Protein AF-0000000078974305 (afdb_homodimer)

Solvent-accessible surface area (backbone atoms only — not comparable to full-atom values): 23695 Å² total; per-residue (Å²): 99,35,45,30,37,33,36,40,23,43,39,64,78,49,41,46,55,42,36,62,75,55,62,40,40,71,49,80,73,69,70,58,87,70,81,61,62,44,46,46,29,39,40,57,60,85,84,18,37,39,34,38,40,31,25,30,56,34,89,89,66,63,44,55,31,64,26,31,51,45,32,20,45,41,44,38,46,47,43,69,58,65,62,42,60,33,35,31,44,38,42,68,24,27,14,21,50,94,60,69,43,47,77,45,41,49,33,36,30,50,27,26,23,36,40,53,24,46,28,87,45,91,62,37,39,60,54,27,30,48,77,41,76,30,51,72,38,68,54,51,33,62,76,69,68,48,47,67,32,25,32,30,14,28,56,25,75,60,81,50,72,66,29,51,52,48,35,58,76,62,58,38,22,32,42,34,34,31,55,36,31,34,46,53,33,29,56,64,69,71,36,48,36,37,35,45,35,11,13,23,22,46,69,79,53,93,58,62,57,63,59,34,31,71,72,26,44,66,57,11,26,48,41,41,40,67,43,50,61,55,54,50,59,68,41,45,70,30,44,70,93,69,38,100,35,45,31,39,33,36,39,23,43,37,64,79,51,41,48,58,43,36,59,73,54,62,39,40,70,48,80,74,71,72,60,86,71,79,63,64,45,46,47,29,38,39,57,58,85,85,18,38,38,34,37,40,32,24,29,56,35,87,89,65,62,45,57,30,64,27,30,51,46,34,20,45,42,43,40,46,47,44,70,58,64,61,41,60,32,36,32,43,39,41,68,23,28,15,21,50,95,61,70,43,48,77,44,41,48,32,37,31,50,26,27,22,36,39,54,25,44,29,86,44,91,61,38,39,60,56,27,31,47,79,42,75,29,50,73,38,66,56,50,33,62,76,68,67,47,48,67,32,27,33,29,14,29,56,26,76,60,80,51,72,63,29,50,52,47,34,57,76,62,59,38,23,31,42,35,33,30,57,37,32,35,47,53,33,28,54,62,70,71,35,49,36,36,35,44,34,11,13,24,22,47,68,79,52,93,58,62,56,62,59,35,31,68,72,24,43,68,58,11,26,50,42,42,41,66,44,50,61,53,54,49,59,68,42,45,72,30,45,70,92,68,39

Structure (mmCIF, N/CA/C/O backbone):
data_AF-0000000078974305-model_v1
#
loop_
_entity.id
_entity.type
_entity.pdbx_description
1 polymer 'Nucleoside phosphorylase domain-containing protein'
#
loop_
_atom_site.group_PDB
_atom_site.id
_atom_site.type_symbol
_atom_site.label_atom_id
_atom_site.label_alt_id
_atom_site.label_comp_id
_atom_site.label_asym_id
_atom_site.label_entity_id
_atom_site.label_seq_id
_atom_site.pdbx_PDB_ins_code
_atom_site.Cartn_x
_atom_site.Cartn_y
_atom_site.Cartn_z
_atom_site.occupancy
_atom_site.B_iso_or_equiv
_atom_site.auth_seq_id
_atom_site.auth_comp_id
_atom_site.auth_asym_id
_atom_site.auth_atom_id
_atom_site.pdbx_PDB_model_num
ATOM 1 N N . MET A 1 1 ? 19.469 15.133 19.406 1 92.75 1 MET A N 1
ATOM 2 C CA . MET A 1 1 ? 18.719 16.328 19 1 92.75 1 MET A CA 1
ATOM 3 C C . MET A 1 1 ? 18.188 16.188 17.578 1 92.75 1 MET A C 1
ATOM 5 O O . MET A 1 1 ? 18.828 15.547 16.734 1 92.75 1 MET A O 1
ATOM 9 N N . VAL A 1 2 ? 17.016 16.781 17.375 1 96.5 2 VAL A N 1
ATOM 10 C CA . VAL A 1 2 ? 16.406 16.734 16.047 1 96.5 2 VAL A CA 1
ATOM 11 C C . VAL A 1 2 ? 17.141 17.703 15.117 1 96.5 2 VAL A C 1
ATOM 13 O O . VAL A 1 2 ? 17.156 18.906 15.352 1 96.5 2 VAL A O 1
ATOM 16 N N . GLN A 1 3 ? 17.703 17.203 14.078 1 97.44 3 GLN A N 1
ATOM 17 C CA . GLN A 1 3 ? 18.469 18 13.125 1 97.44 3 GLN A CA 1
ATOM 18 C C . GLN A 1 3 ? 17.891 17.875 11.719 1 97.44 3 GLN A C 1
ATOM 20 O O . GLN A 1 3 ? 18.188 18.688 10.844 1 97.44 3 GLN A O 1
ATOM 25 N N . SER A 1 4 ? 17.125 16.844 11.5 1 98.38 4 SER A N 1
ATOM 26 C CA . SER A 1 4 ? 16.562 16.578 10.18 1 98.38 4 SER A CA 1
ATOM 27 C C . SER A 1 4 ? 15.148 16.031 10.281 1 98.38 4 SER A C 1
ATOM 29 O O . SER A 1 4 ? 14.875 15.133 11.078 1 98.38 4 SER A O 1
ATOM 31 N N . VAL A 1 5 ? 14.289 16.641 9.5 1 98.75 5 VAL A N 1
ATOM 32 C CA . VAL A 1 5 ? 12.891 16.219 9.484 1 98.75 5 VAL A CA 1
ATOM 33 C C . VAL A 1 5 ? 12.445 15.953 8.047 1 98.75 5 VAL A C 1
ATOM 35 O 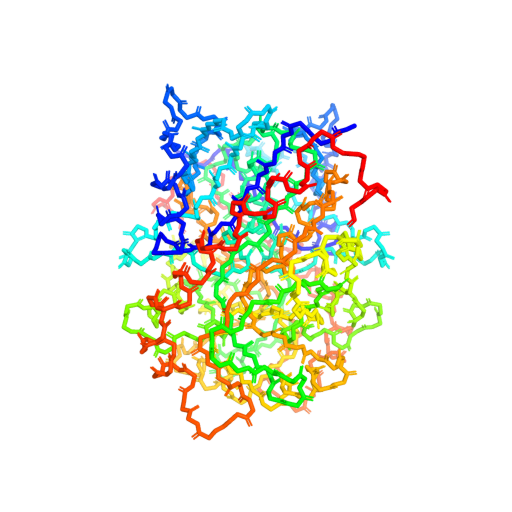O . VAL A 1 5 ? 12.844 16.672 7.125 1 98.75 5 VAL A O 1
ATOM 38 N N . LEU A 1 6 ? 11.703 14.906 7.859 1 98.94 6 LEU A N 1
ATOM 39 C CA . LEU A 1 6 ? 11.07 14.586 6.586 1 98.94 6 LEU A CA 1
ATOM 40 C C . LEU A 1 6 ? 9.555 14.719 6.691 1 98.94 6 LEU A C 1
ATOM 42 O O . LEU A 1 6 ? 8.922 14.078 7.531 1 98.94 6 LEU A O 1
ATOM 46 N N . LEU A 1 7 ? 9.023 15.609 5.895 1 98.94 7 LEU A N 1
ATOM 47 C CA . LEU A 1 7 ? 7.57 15.711 5.801 1 98.94 7 LEU A CA 1
ATOM 48 C C . LEU A 1 7 ? 7.055 14.953 4.582 1 98.94 7 LEU A C 1
ATOM 50 O O . LEU A 1 7 ? 7.59 15.094 3.482 1 98.94 7 LEU A O 1
ATOM 54 N N . VAL A 1 8 ? 5.988 14.148 4.785 1 98.94 8 VAL A N 1
ATOM 55 C CA . VAL A 1 8 ? 5.371 13.352 3.73 1 98.94 8 VAL A CA 1
ATOM 56 C C . VAL A 1 8 ? 3.984 13.906 3.408 1 98.94 8 VAL A C 1
ATOM 58 O O . VAL A 1 8 ? 3.141 14.039 4.297 1 98.94 8 VAL A O 1
ATOM 61 N N . PHE A 1 9 ? 3.783 14.25 2.129 1 98.88 9 PHE A N 1
ATOM 62 C CA . PHE A 1 9 ? 2.492 14.719 1.637 1 98.88 9 PHE A CA 1
ATOM 63 C C . PHE A 1 9 ? 1.981 13.812 0.518 1 98.88 9 PHE A C 1
ATOM 65 O O . PHE A 1 9 ? 2.756 13.375 -0.336 1 98.88 9 PHE A O 1
ATOM 72 N N . ALA A 1 10 ? 0.662 13.57 0.525 1 98.62 10 ALA A N 1
ATOM 73 C CA . ALA A 1 10 ? 0.06 12.836 -0.583 1 98.62 10 ALA A CA 1
ATOM 74 C C . ALA A 1 10 ? -0.161 13.742 -1.789 1 98.62 10 ALA A C 1
ATOM 76 O O . ALA A 1 10 ? 0.115 13.352 -2.926 1 98.62 10 ALA A O 1
ATOM 77 N N . MET A 1 11 ? -0.602 14.93 -1.516 1 98.5 11 MET A N 1
ATOM 78 C CA . MET A 1 11 ? -1.052 15.781 -2.615 1 98.5 11 MET A CA 1
ATOM 79 C C . MET A 1 11 ? -0.177 17.031 -2.736 1 98.5 11 MET A C 1
ATOM 81 O O . MET A 1 11 ? 0.197 17.625 -1.727 1 98.5 11 MET A O 1
ATOM 85 N N . ASP A 1 12 ? -0.011 17.422 -3.947 1 98.06 12 ASP A N 1
ATOM 86 C CA . ASP A 1 12 ? 0.763 18.609 -4.258 1 98.06 12 ASP A CA 1
ATOM 87 C C . ASP A 1 12 ? 0.157 19.844 -3.594 1 98.06 12 ASP A C 1
ATOM 89 O O . ASP A 1 12 ? 0.877 20.656 -3.016 1 98.06 12 ASP A O 1
ATOM 93 N N . ALA A 1 13 ? -1.118 19.969 -3.623 1 97.69 13 ALA A N 1
ATOM 94 C CA . ALA A 1 13 ? -1.836 21.125 -3.082 1 97.69 13 ALA A CA 1
ATOM 95 C C . ALA A 1 13 ? -1.589 21.266 -1.583 1 97.69 13 ALA A C 1
ATOM 97 O O . ALA A 1 13 ? -1.625 22.375 -1.047 1 97.69 13 ALA A O 1
ATOM 98 N N . GLU A 1 14 ? -1.3 20.188 -0.906 1 98 14 GLU A N 1
ATOM 99 C CA . GLU A 1 14 ? -1.023 20.188 0.528 1 98 14 GLU A CA 1
ATOM 100 C C . GLU A 1 14 ? 0.424 20.578 0.811 1 98 14 GLU A C 1
ATOM 102 O O . GLU A 1 14 ? 0.72 21.172 1.848 1 98 14 GLU A O 1
ATOM 107 N N . ALA A 1 15 ? 1.318 20.234 -0.051 1 98.12 15 ALA A N 1
ATOM 108 C CA . ALA A 1 15 ? 2.756 20.375 0.167 1 98.12 15 ALA A CA 1
ATOM 109 C C . ALA A 1 15 ? 3.242 21.766 -0.234 1 98.12 15 ALA A C 1
ATOM 111 O O . ALA A 1 15 ? 4.094 22.344 0.438 1 98.12 15 ALA A O 1
ATOM 112 N N . GLN A 1 16 ? 2.676 22.312 -1.278 1 97.75 16 GLN A N 1
ATOM 113 C CA . GLN A 1 16 ? 3.229 23.469 -1.959 1 97.75 16 GLN A CA 1
ATOM 114 C C . GLN A 1 16 ? 3.244 24.688 -1.039 1 97.75 16 GLN A C 1
ATOM 116 O O . GLN A 1 16 ? 4.211 25.453 -1.032 1 97.75 16 GLN A O 1
ATOM 121 N N . PRO A 1 17 ? 2.18 24.891 -0.263 1 97.56 17 PRO A N 1
ATOM 122 C CA . PRO A 1 17 ? 2.223 26.062 0.611 1 97.56 17 PRO A CA 1
ATOM 123 C C . PRO A 1 17 ? 3.412 26.047 1.567 1 97.56 17 PRO A C 1
ATOM 125 O O . PRO A 1 17 ? 4.051 27.078 1.785 1 97.56 17 PRO A O 1
ATOM 128 N N . LEU A 1 18 ? 3.752 24.891 2.158 1 97.31 18 LEU A N 1
ATOM 129 C CA . LEU A 1 18 ? 4.898 24.781 3.053 1 97.31 18 LEU A CA 1
ATOM 130 C C . LEU A 1 18 ? 6.207 24.969 2.287 1 97.31 18 LEU A C 1
ATOM 132 O O . LEU A 1 18 ? 7.113 25.656 2.764 1 97.31 18 LEU A O 1
ATOM 136 N N . ILE A 1 19 ? 6.32 24.312 1.113 1 98 19 ILE A N 1
ATOM 137 C CA . ILE A 1 19 ? 7.512 24.375 0.28 1 98 19 ILE A CA 1
ATOM 138 C C . ILE A 1 19 ? 7.836 25.844 -0.04 1 98 19 ILE A C 1
ATOM 140 O O . ILE A 1 19 ? 8.984 26.266 0.096 1 98 19 ILE A O 1
ATOM 144 N N . GLN A 1 20 ? 6.82 26.547 -0.371 1 97.44 20 GLN A N 1
ATOM 145 C CA . GLN A 1 20 ? 6.984 27.953 -0.713 1 97.44 20 GLN A CA 1
ATOM 146 C C . GLN A 1 20 ? 7.332 28.781 0.52 1 97.44 20 GLN A C 1
ATOM 148 O O . GLN A 1 20 ? 8.234 29.625 0.475 1 97.44 20 GLN A O 1
ATOM 153 N N . ALA A 1 21 ? 6.672 28.547 1.56 1 95.94 21 ALA A N 1
ATOM 154 C CA . ALA A 1 21 ? 6.863 29.328 2.783 1 95.94 21 ALA A CA 1
ATOM 155 C C . ALA A 1 21 ? 8.289 29.172 3.311 1 95.94 21 ALA A C 1
ATOM 157 O O . ALA A 1 21 ? 8.867 30.125 3.842 1 95.94 21 ALA A O 1
ATOM 158 N N . LEU A 1 22 ? 8.859 27.969 3.152 1 97.25 22 LEU A N 1
ATOM 159 C CA . LEU A 1 22 ? 10.18 27.703 3.715 1 97.25 22 LEU A CA 1
ATOM 160 C C . LEU A 1 22 ? 11.266 27.875 2.658 1 97.25 22 LEU A C 1
ATOM 162 O O . LEU A 1 22 ? 12.453 27.719 2.953 1 97.25 22 LEU A O 1
ATOM 166 N N . GLY A 1 23 ? 10.875 28.125 1.459 1 97.94 23 GLY A N 1
ATOM 167 C CA . GLY A 1 23 ? 11.836 28.281 0.378 1 97.94 23 GLY A CA 1
ATOM 168 C C . GLY A 1 23 ? 12.57 27 0.041 1 97.94 23 GLY A C 1
ATOM 169 O O . GLY A 1 23 ? 13.773 27.016 -0.234 1 97.94 23 GLY A O 1
ATOM 170 N N . LEU A 1 24 ? 11.883 25.891 0.177 1 98.44 24 LEU A N 1
ATOM 171 C CA . LEU A 1 24 ? 12.5 24.609 -0.185 1 98.44 24 LEU A CA 1
ATOM 172 C C . LEU A 1 24 ? 12.664 24.5 -1.696 1 98.44 24 LEU A C 1
ATOM 174 O O . LEU A 1 24 ? 11.859 25.047 -2.455 1 98.44 24 LEU A O 1
ATOM 178 N N . THR A 1 25 ? 13.688 23.719 -2.117 1 98.56 25 THR A N 1
ATOM 179 C CA . THR A 1 25 ? 13.938 23.531 -3.539 1 98.56 25 THR A CA 1
ATOM 180 C C . THR A 1 25 ? 13.898 22.047 -3.895 1 98.56 25 THR A C 1
ATOM 182 O O . THR A 1 25 ? 14.297 21.203 -3.09 1 98.56 25 THR A O 1
ATOM 185 N N . GLU A 1 26 ? 13.383 21.797 -5.07 1 98.06 26 GLU A N 1
ATOM 186 C CA . GLU A 1 26 ? 13.383 20.422 -5.543 1 98.06 26 GLU A CA 1
ATOM 187 C C . GLU A 1 26 ? 14.797 19.844 -5.594 1 98.06 26 GLU A C 1
ATOM 189 O O . GLU A 1 26 ? 15.727 20.531 -6.031 1 98.06 26 GLU A O 1
ATOM 194 N N . ASP A 1 27 ? 14.93 18.656 -5.109 1 97.88 27 ASP A N 1
ATOM 195 C CA . ASP A 1 27 ? 16.25 18.031 -5.125 1 97.88 27 ASP A CA 1
ATOM 196 C C . ASP A 1 27 ? 16.656 17.672 -6.551 1 97.88 27 ASP A C 1
ATOM 198 O O . ASP A 1 27 ? 16.047 16.812 -7.191 1 97.88 27 ASP A O 1
ATOM 202 N N . ALA A 1 28 ? 17.844 18.25 -6.918 1 93.94 28 ALA A N 1
ATOM 203 C CA . ALA A 1 28 ? 18.438 18.031 -8.234 1 93.94 28 ALA A CA 1
ATOM 204 C C . ALA A 1 28 ? 19.969 17.922 -8.133 1 93.94 28 ALA A C 1
ATOM 206 O O . ALA A 1 28 ? 20.641 18.906 -7.793 1 93.94 28 ALA A O 1
ATOM 207 N N . PRO A 1 29 ? 20.531 16.797 -8.461 1 92.75 29 PRO A N 1
ATOM 208 C CA . PRO A 1 29 ? 19.891 15.586 -8.953 1 92.75 29 PRO A CA 1
ATOM 209 C C . PRO A 1 29 ? 19 14.922 -7.906 1 92.75 29 PRO A C 1
ATOM 211 O O . PRO A 1 29 ? 19.109 15.211 -6.715 1 92.75 29 PRO A O 1
ATOM 214 N N . PRO A 1 30 ? 18.078 13.969 -8.375 1 91.44 30 PRO A N 1
ATOM 215 C CA . PRO A 1 30 ? 17.219 13.266 -7.426 1 91.44 30 PRO A CA 1
ATOM 216 C C . PRO A 1 30 ? 18 12.523 -6.348 1 91.44 30 PRO A C 1
ATOM 218 O O . PRO A 1 30 ? 19.078 11.977 -6.625 1 91.44 30 PRO A O 1
ATOM 221 N N . LYS A 1 31 ? 17.391 12.57 -5.145 1 93.81 31 LYS A N 1
ATOM 222 C CA . LYS A 1 31 ? 18.031 11.891 -4.016 1 93.81 31 LYS A CA 1
ATOM 223 C C . LYS A 1 31 ? 17.594 10.438 -3.93 1 93.81 31 LYS A C 1
ATOM 225 O O . LYS A 1 31 ? 18.266 9.617 -3.299 1 93.81 31 LYS A O 1
ATOM 230 N N . ILE A 1 32 ? 16.453 10.148 -4.418 1 92.69 32 ILE A N 1
ATOM 231 C CA . ILE A 1 32 ? 15.922 8.789 -4.453 1 92.69 32 ILE A CA 1
ATOM 232 C C . ILE A 1 32 ? 16.359 8.102 -5.746 1 92.69 32 ILE A C 1
ATOM 234 O O . ILE A 1 32 ? 16.203 8.656 -6.836 1 92.69 32 ILE A O 1
ATOM 238 N N . VAL A 1 33 ? 17.016 6.883 -5.598 1 78.75 33 VAL A N 1
ATOM 239 C CA . VAL A 1 33 ? 17.5 6.09 -6.719 1 78.75 33 VAL A CA 1
ATOM 240 C C . VAL A 1 33 ? 16.359 5.277 -7.316 1 78.75 33 VAL A C 1
ATOM 242 O O . VAL A 1 33 ? 15.594 4.637 -6.59 1 78.75 33 VAL A O 1
ATOM 245 N N . GLY A 1 34 ? 16.297 5.359 -8.688 1 76.31 34 GLY A N 1
ATOM 246 C CA . GLY A 1 34 ? 15.336 4.535 -9.406 1 76.31 34 GLY A CA 1
ATOM 247 C C . GLY A 1 34 ? 14.18 5.328 -9.984 1 76.31 34 GLY A C 1
ATOM 248 O O . GLY A 1 34 ? 14.125 6.551 -9.836 1 76.31 34 GLY A O 1
ATOM 249 N N . PRO A 1 35 ? 13.289 4.484 -10.656 1 91.25 35 PRO A N 1
ATOM 250 C CA . PRO A 1 35 ? 12.055 5.238 -10.906 1 91.25 35 PRO A CA 1
ATOM 251 C C . PRO A 1 35 ? 11.195 5.387 -9.656 1 91.25 35 PRO A C 1
ATOM 253 O O . PRO A 1 35 ? 11.008 4.422 -8.906 1 91.25 35 PRO A O 1
ATOM 256 N N . ALA A 1 36 ? 11.047 6.41 -9.188 1 93.56 36 ALA A N 1
ATOM 257 C CA . ALA A 1 36 ? 10.172 6.719 -8.062 1 93.56 36 ALA A CA 1
ATOM 258 C C . ALA A 1 36 ? 9.062 7.68 -8.484 1 93.56 36 ALA A C 1
ATOM 260 O O . ALA A 1 36 ? 9.305 8.633 -9.227 1 93.56 36 ALA A O 1
ATOM 261 N N . PRO A 1 37 ? 7.91 7.391 -7.988 1 94.94 37 PRO A N 1
ATOM 262 C CA . PRO A 1 37 ? 6.809 8.281 -8.367 1 94.94 37 PRO A CA 1
ATOM 263 C C . PRO A 1 37 ? 6.863 9.625 -7.637 1 94.94 37 PRO A C 1
ATOM 265 O O . PRO A 1 37 ? 6.203 10.578 -8.055 1 94.94 37 PRO A O 1
ATOM 268 N N . CYS A 1 38 ? 7.664 9.734 -6.629 1 97.69 38 CYS A N 1
ATOM 269 C CA . CYS A 1 38 ? 7.609 10.867 -5.711 1 97.69 38 CYS A CA 1
ATOM 270 C C . CYS A 1 38 ? 8.625 11.938 -6.102 1 97.69 38 CYS A C 1
ATOM 272 O O . CYS A 1 38 ? 9.516 11.688 -6.914 1 97.69 38 CYS A O 1
ATOM 274 N N . VAL A 1 39 ? 8.398 13.078 -5.586 1 97.25 39 VAL A N 1
ATOM 275 C CA . VAL A 1 39 ? 9.266 14.242 -5.777 1 97.25 39 VAL A CA 1
ATOM 276 C C . VAL A 1 39 ? 9.711 14.781 -4.422 1 97.25 39 VAL A C 1
ATOM 278 O O . VAL A 1 39 ? 8.914 14.859 -3.484 1 97.25 39 VAL A O 1
ATOM 281 N N . THR A 1 40 ? 10.984 15.094 -4.348 1 98.5 40 THR A N 1
ATOM 282 C CA . THR A 1 40 ? 11.484 15.531 -3.049 1 98.5 40 THR A CA 1
ATOM 283 C C . THR A 1 40 ? 12 16.969 -3.125 1 98.5 40 THR A C 1
ATOM 285 O O . THR A 1 40 ? 12.438 17.422 -4.184 1 98.5 40 THR A O 1
ATOM 288 N N . PHE A 1 41 ? 11.891 17.672 -2.033 1 98.81 41 PHE A N 1
ATOM 289 C CA . PHE A 1 41 ? 12.375 19.031 -1.82 1 98.81 41 PHE A CA 1
ATOM 290 C C . PHE A 1 41 ? 13.18 19.125 -0.53 1 98.81 41 PHE A C 1
ATOM 292 O O . PHE A 1 41 ? 12.898 18.406 0.434 1 98.81 41 PHE A O 1
ATOM 299 N N . SER A 1 42 ? 14.141 20 -0.566 1 98.75 42 SER A N 1
ATOM 300 C CA . SER A 1 42 ? 14.969 20.141 0.626 1 98.75 42 SER A CA 1
ATOM 301 C C . SER A 1 42 ? 15.32 21.609 0.867 1 98.75 42 SER A C 1
ATOM 303 O O . SER A 1 42 ? 15.344 22.406 -0.069 1 98.75 42 SER A O 1
ATOM 305 N N . GLY A 1 43 ? 15.578 21.859 2.105 1 98.38 43 GLY A N 1
ATOM 306 C CA . GLY A 1 43 ? 16.031 23.156 2.564 1 98.38 43 GLY A CA 1
ATOM 307 C C . GLY A 1 43 ? 16.266 23.219 4.062 1 98.38 43 GLY A C 1
ATOM 308 O O . GLY A 1 43 ? 16.406 22.188 4.715 1 98.38 43 GLY A O 1
ATOM 309 N N . GLN A 1 44 ? 16.469 24.469 4.484 1 96.81 44 GLN A N 1
ATOM 310 C CA . GLN A 1 44 ? 16.734 24.688 5.902 1 96.81 44 GLN A CA 1
ATOM 311 C C . GLN A 1 44 ? 15.656 25.562 6.527 1 96.81 44 GLN A C 1
ATOM 313 O O . GLN A 1 44 ? 15.148 26.484 5.883 1 96.81 44 GLN A O 1
ATOM 318 N N . HIS A 1 45 ? 15.336 25.25 7.652 1 96.12 45 HIS A N 1
ATOM 319 C CA . HIS A 1 45 ? 14.539 26.094 8.539 1 96.12 45 HIS A CA 1
ATOM 320 C C . HIS A 1 45 ? 15.258 26.328 9.867 1 96.12 45 HIS A C 1
ATOM 322 O O . HIS A 1 45 ? 15.172 25.5 10.773 1 96.12 45 HIS A O 1
ATOM 328 N N . GLY A 1 46 ? 15.93 27.469 9.984 1 93.62 46 GLY A N 1
ATOM 329 C CA . GLY A 1 46 ? 16.906 27.594 11.047 1 93.62 46 GLY A CA 1
ATOM 330 C C . GLY A 1 46 ? 18.031 26.578 10.953 1 93.62 46 GLY A C 1
ATOM 331 O O . GLY A 1 46 ? 18.656 26.422 9.906 1 93.62 46 GLY A O 1
ATOM 332 N N . ASP A 1 47 ? 18.234 25.906 12.047 1 92.88 47 ASP A N 1
ATOM 333 C CA . ASP A 1 47 ? 19.297 24.906 12.078 1 92.88 47 ASP A CA 1
ATOM 334 C C . ASP A 1 47 ? 18.75 23.516 11.75 1 92.88 47 ASP A C 1
ATOM 336 O O . ASP A 1 47 ? 19.453 22.516 11.891 1 92.88 47 ASP A O 1
ATOM 340 N N . LEU A 1 48 ? 17.562 23.516 11.32 1 97.25 48 LEU A N 1
ATOM 341 C CA . LEU A 1 48 ? 16.906 22.234 11.031 1 97.25 48 LEU A CA 1
ATOM 342 C C . LEU A 1 48 ? 16.938 21.953 9.531 1 97.25 48 LEU A C 1
ATOM 344 O O . LEU A 1 48 ? 16.547 22.797 8.727 1 97.25 48 LEU A O 1
ATOM 348 N N . GLN A 1 49 ? 17.453 20.781 9.141 1 98.31 49 GLN A N 1
ATOM 349 C CA . GLN A 1 49 ? 17.297 20.312 7.77 1 98.31 49 GLN A CA 1
ATOM 350 C C . GLN A 1 49 ? 15.875 19.797 7.52 1 98.31 49 GLN A C 1
ATOM 352 O O . GLN A 1 49 ? 15.391 18.922 8.25 1 98.31 49 GLN A O 1
ATOM 357 N N . VAL A 1 50 ? 15.25 20.359 6.523 1 98.81 50 VAL A N 1
ATOM 358 C CA . VAL A 1 50 ? 13.867 20 6.234 1 98.81 50 VAL A CA 1
ATOM 359 C C . VAL A 1 50 ? 13.773 19.375 4.848 1 98.81 50 VAL A C 1
ATOM 361 O O . VAL A 1 50 ? 14.25 19.938 3.863 1 98.81 50 VAL A O 1
ATOM 364 N N . HIS A 1 51 ? 13.195 18.203 4.801 1 98.88 51 HIS A N 1
ATOM 365 C CA . HIS A 1 51 ? 12.898 17.5 3.549 1 98.88 51 HIS A CA 1
ATOM 366 C C . HIS A 1 51 ? 11.406 17.281 3.385 1 98.88 51 HIS A C 1
ATOM 368 O O . HIS A 1 51 ? 10.695 17.031 4.367 1 98.88 51 HIS A O 1
ATOM 374 N N . VAL A 1 52 ? 10.938 17.438 2.164 1 98.81 52 VAL A N 1
ATOM 375 C CA . VAL A 1 52 ? 9.57 17.094 1.79 1 98.81 52 VAL A CA 1
ATOM 376 C C . VAL A 1 52 ? 9.578 16 0.724 1 98.81 52 VAL A C 1
ATOM 378 O O . VAL A 1 52 ? 10.359 16.062 -0.223 1 98.81 52 VAL A O 1
ATOM 381 N N . VAL A 1 53 ? 8.781 15 0.92 1 98.88 53 VAL A N 1
ATOM 382 C CA . VAL A 1 53 ? 8.469 14.078 -0.167 1 98.88 53 VAL A CA 1
ATOM 383 C C . VAL A 1 53 ? 6.973 14.141 -0.482 1 98.88 53 VAL A C 1
ATOM 385 O O . VAL A 1 53 ? 6.137 14.008 0.415 1 98.88 53 VAL A O 1
ATOM 388 N N . TRP A 1 54 ? 6.68 14.484 -1.703 1 98.62 54 TRP A N 1
ATOM 389 C CA . TRP A 1 54 ? 5.34 14.422 -2.285 1 98.62 54 TRP A CA 1
ATOM 390 C C . TRP A 1 54 ? 5.188 13.195 -3.172 1 98.62 54 TRP A C 1
ATOM 392 O O . TRP A 1 54 ? 6.098 12.852 -3.928 1 98.62 54 TRP A O 1
ATOM 402 N N . ASN A 1 55 ? 4.023 12.477 -3.123 1 98.56 55 ASN A N 1
ATOM 403 C CA . ASN A 1 55 ? 3.859 11.156 -3.717 1 98.56 55 ASN A CA 1
ATOM 404 C C . ASN A 1 55 ? 3.91 11.211 -5.242 1 98.56 55 ASN A C 1
ATOM 406 O O . ASN A 1 55 ? 4.016 10.18 -5.902 1 98.56 55 ASN A O 1
ATOM 410 N N . GLY A 1 56 ? 3.82 12.391 -5.777 1 98 56 GLY A N 1
ATOM 411 C CA . GLY A 1 56 ? 3.875 12.516 -7.223 1 98 56 GLY A CA 1
ATOM 412 C C . GLY A 1 56 ? 2.533 12.297 -7.895 1 98 56 GLY A C 1
ATOM 413 O O . GLY A 1 56 ? 1.502 12.219 -7.223 1 98 56 GLY A O 1
ATOM 414 N N . LYS A 1 57 ? 2.518 12.25 -9.219 1 97.75 57 LYS A N 1
ATOM 415 C CA . LYS A 1 57 ? 1.301 12.109 -10.016 1 97.75 57 LYS A CA 1
ATOM 416 C C . LYS A 1 57 ? 1.232 10.734 -10.672 1 97.75 57 LYS A C 1
ATOM 418 O O . LYS A 1 57 ? 2.26 10.172 -11.062 1 97.75 57 LYS A O 1
ATOM 423 N N . ASP A 1 58 ? 0.043 10.227 -10.703 1 96.94 58 ASP A N 1
ATOM 424 C CA . ASP A 1 58 ? -0.205 9.031 -11.492 1 96.94 58 ASP A CA 1
ATOM 425 C C . ASP A 1 58 ? -0.102 9.32 -12.984 1 96.94 58 ASP A C 1
ATOM 427 O O . ASP A 1 58 ? -0.767 10.227 -13.492 1 96.94 58 ASP A O 1
ATOM 431 N N . LYS A 1 59 ? 0.65 8.539 -13.711 1 91.94 59 LYS A N 1
ATOM 432 C CA . LYS A 1 59 ? 0.952 8.852 -15.102 1 91.94 59 LYS A CA 1
ATOM 433 C C . LYS A 1 59 ? -0.266 8.617 -15.992 1 91.94 59 LYS A C 1
ATOM 435 O O . LYS A 1 59 ? -0.405 9.25 -17.047 1 91.94 59 LYS A O 1
ATOM 440 N N . ASP A 1 60 ? -1.114 7.719 -15.578 1 92.44 60 ASP A N 1
ATOM 441 C CA . ASP A 1 60 ? -2.246 7.34 -16.422 1 92.44 60 ASP A CA 1
ATOM 442 C C . ASP A 1 60 ? -3.396 8.336 -16.266 1 92.44 60 ASP A C 1
ATOM 444 O O . ASP A 1 60 ? -4.059 8.672 -17.25 1 92.44 60 ASP A O 1
ATOM 448 N N . THR A 1 61 ? -3.582 8.852 -15.023 1 96.06 61 THR A N 1
ATOM 449 C CA . THR A 1 61 ? -4.766 9.664 -14.773 1 96.06 61 THR A CA 1
ATOM 450 C C . THR A 1 61 ? -4.383 11.133 -14.555 1 96.06 61 THR A C 1
ATOM 452 O O . THR A 1 61 ? -5.23 12.016 -14.656 1 96.06 61 THR A O 1
ATOM 455 N N . GLY A 1 62 ? -3.156 11.359 -14.156 1 96.94 62 GLY A N 1
ATOM 456 C CA . GLY A 1 62 ? -2.693 12.719 -13.938 1 96.94 62 GLY A CA 1
ATOM 457 C C . GLY A 1 62 ? -2.99 13.234 -12.547 1 96.94 62 GLY A C 1
ATOM 458 O O . GLY A 1 62 ? -2.529 14.305 -12.164 1 96.94 62 GLY A O 1
ATOM 459 N N . VAL A 1 63 ? -3.719 12.492 -11.758 1 98.25 63 VAL A N 1
ATOM 460 C CA . VAL A 1 63 ? -4.023 12.953 -10.406 1 98.25 63 VAL A CA 1
ATOM 461 C C . VAL A 1 63 ? -2.877 12.586 -9.469 1 98.25 63 VAL A C 1
ATOM 463 O O . VAL A 1 63 ? -1.979 11.828 -9.844 1 98.25 63 VAL A O 1
ATOM 466 N N . ASP A 1 64 ? -2.873 13.148 -8.281 1 98.5 64 ASP A N 1
ATOM 467 C CA . ASP A 1 64 ? -1.87 12.805 -7.277 1 98.5 64 ASP A CA 1
ATOM 468 C C . ASP A 1 64 ? -1.973 11.336 -6.875 1 98.5 64 ASP A C 1
ATOM 470 O O . ASP A 1 64 ? -3.072 10.789 -6.777 1 98.5 64 ASP A O 1
ATOM 474 N N . ASN A 1 65 ? -0.846 10.742 -6.66 1 98.56 65 ASN A N 1
ATOM 475 C CA . ASN A 1 65 ? -0.831 9.43 -6.031 1 98.56 65 ASN A CA 1
ATOM 476 C C . ASN A 1 65 ? -1.266 9.5 -4.57 1 98.56 65 ASN A C 1
ATOM 478 O O . ASN A 1 65 ? -0.51 9.969 -3.715 1 98.56 65 ASN A O 1
ATOM 482 N N . VAL A 1 66 ? -2.465 9.062 -4.324 1 98.69 66 VAL A N 1
ATOM 483 C CA . VAL A 1 66 ? -2.955 9.047 -2.949 1 98.69 66 VAL A CA 1
ATOM 484 C C . VAL A 1 66 ? -3.182 7.605 -2.5 1 98.69 66 VAL A C 1
ATOM 486 O O . VAL A 1 66 ? -3.232 6.691 -3.326 1 98.69 66 VAL A O 1
ATOM 489 N N . GLY A 1 67 ? -3.23 7.445 -1.186 1 98.56 67 GLY A N 1
ATOM 490 C CA . GLY A 1 67 ? -3.49 6.125 -0.632 1 98.56 67 GLY A CA 1
ATOM 491 C C . GLY A 1 67 ? -2.268 5.496 0.012 1 98.56 67 GLY A C 1
ATOM 492 O O . GLY A 1 67 ? -1.18 6.074 -0.016 1 98.56 67 GLY A O 1
ATOM 493 N N . THR A 1 68 ? -2.422 4.301 0.523 1 98.81 68 THR A N 1
ATOM 494 C CA . THR A 1 68 ? -1.42 3.682 1.386 1 98.81 68 THR A CA 1
ATOM 495 C C . THR A 1 68 ? -0.24 3.172 0.563 1 98.81 68 THR A C 1
ATOM 497 O O . THR A 1 68 ? 0.907 3.232 1.01 1 98.81 68 THR A O 1
ATOM 500 N N . VAL A 1 69 ? -0.487 2.758 -0.682 1 98.69 69 VAL A N 1
ATOM 501 C CA . VAL A 1 69 ? 0.553 2.115 -1.48 1 98.69 69 VAL A CA 1
ATOM 502 C C . VAL A 1 69 ? 1.613 3.143 -1.869 1 98.69 69 VAL A C 1
ATOM 504 O O . VAL A 1 69 ? 2.779 3.014 -1.488 1 98.69 69 VAL A O 1
ATOM 507 N N . PRO A 1 70 ? 1.255 4.242 -2.521 1 98.62 70 PRO A N 1
ATOM 508 C CA . PRO A 1 70 ? 2.305 5.211 -2.846 1 98.62 70 PRO A CA 1
ATOM 509 C C . PRO A 1 70 ? 2.904 5.867 -1.604 1 98.62 70 PRO A C 1
ATOM 511 O O . PRO A 1 70 ? 4.094 6.195 -1.588 1 98.62 70 PRO A O 1
ATOM 514 N N . ALA A 1 71 ? 2.111 6.039 -0.574 1 98.81 71 ALA A N 1
ATOM 515 C CA . ALA A 1 71 ? 2.594 6.688 0.644 1 98.81 71 ALA A CA 1
ATOM 516 C C . ALA A 1 71 ? 3.711 5.875 1.291 1 98.81 71 ALA A C 1
ATOM 518 O O . ALA A 1 71 ? 4.73 6.43 1.702 1 98.81 71 ALA A O 1
ATOM 519 N N . SER A 1 72 ? 3.49 4.57 1.39 1 98.5 72 SER A N 1
ATOM 520 C CA . SER A 1 72 ? 4.488 3.717 2.025 1 98.5 72 SER A CA 1
ATOM 521 C C . SER A 1 72 ? 5.777 3.67 1.21 1 98.5 72 SER A C 1
ATOM 523 O O . SER A 1 72 ? 6.875 3.756 1.767 1 98.5 72 SER A O 1
ATOM 525 N N . LEU A 1 73 ? 5.645 3.568 -0.118 1 97.88 73 LEU A N 1
ATOM 526 C CA . LEU A 1 73 ? 6.836 3.494 -0.959 1 97.88 73 LEU A CA 1
ATOM 527 C C . LEU A 1 73 ? 7.621 4.801 -0.909 1 97.88 73 LEU A C 1
ATOM 529 O O . LEU A 1 73 ? 8.836 4.793 -0.704 1 97.88 73 LEU A O 1
ATOM 533 N N . SER A 1 74 ? 6.922 5.945 -1.075 1 98.31 74 SER A N 1
ATOM 534 C CA . SER A 1 74 ? 7.578 7.246 -1.035 1 98.31 74 SER A CA 1
ATOM 535 C C . SER A 1 74 ? 8.297 7.465 0.293 1 98.31 74 SER A C 1
ATOM 537 O O . SER A 1 74 ? 9.43 7.953 0.322 1 98.31 74 SER A O 1
ATOM 539 N N . THR A 1 75 ? 7.621 7.086 1.341 1 98.62 75 THR A N 1
ATOM 540 C CA . THR A 1 75 ? 8.211 7.246 2.666 1 98.62 75 THR A CA 1
ATOM 541 C C . THR A 1 75 ? 9.453 6.371 2.812 1 98.62 75 THR A C 1
ATOM 543 O O . THR A 1 75 ? 10.5 6.84 3.262 1 98.62 75 THR A O 1
ATOM 546 N N . TYR A 1 76 ? 9.32 5.129 2.443 1 97.69 76 TYR A N 1
ATOM 547 C CA . TYR A 1 76 ? 10.438 4.191 2.529 1 97.69 76 TYR A CA 1
ATOM 548 C C . TYR A 1 76 ? 11.656 4.723 1.795 1 97.69 76 TYR A C 1
ATOM 550 O O . TYR A 1 76 ? 12.758 4.773 2.357 1 97.69 76 TYR A O 1
ATOM 558 N N . LEU A 1 77 ? 11.469 5.152 0.587 1 97.06 77 LEU A N 1
ATOM 559 C CA . LEU A 1 77 ? 12.57 5.613 -0.25 1 97.06 77 LEU A CA 1
ATOM 560 C C . LEU A 1 77 ? 13.172 6.902 0.305 1 97.06 77 LEU A C 1
ATOM 562 O O . LEU A 1 77 ? 14.391 7.07 0.308 1 97.06 77 LEU A O 1
ATOM 566 N N . ALA A 1 78 ? 12.297 7.762 0.756 1 98.19 78 ALA A N 1
ATOM 567 C CA . ALA A 1 78 ? 12.773 9.039 1.273 1 98.19 78 ALA A CA 1
ATOM 568 C C . ALA A 1 78 ? 13.547 8.852 2.576 1 98.19 78 ALA A C 1
ATOM 570 O O . ALA A 1 78 ? 14.57 9.508 2.803 1 98.19 78 ALA A O 1
ATOM 571 N N . VAL A 1 79 ? 13.047 7.977 3.453 1 97.81 79 VAL A N 1
ATOM 572 C CA . VAL A 1 79 ? 13.75 7.711 4.703 1 97.81 79 VAL A CA 1
ATOM 573 C C . VAL A 1 79 ? 15.117 7.098 4.402 1 97.81 79 VAL A C 1
ATOM 575 O O . VAL A 1 79 ? 16.109 7.426 5.055 1 97.81 79 VAL A O 1
ATOM 578 N N . MET A 1 80 ? 15.172 6.219 3.449 1 95.56 80 MET A N 1
ATOM 579 C CA . MET A 1 80 ? 16.438 5.625 3.041 1 95.56 80 MET A CA 1
ATOM 580 C C . MET A 1 80 ? 17.406 6.691 2.551 1 95.56 80 MET A C 1
ATOM 582 O O . MET A 1 80 ? 18.594 6.652 2.875 1 95.56 80 MET A O 1
ATOM 586 N N . ALA A 1 81 ? 16.922 7.594 1.838 1 96.19 81 ALA A N 1
ATOM 587 C CA . ALA A 1 81 ? 17.75 8.602 1.19 1 96.19 81 ALA A CA 1
ATOM 588 C C . ALA A 1 81 ? 18.234 9.648 2.193 1 96.19 81 ALA A C 1
ATOM 590 O O . ALA A 1 81 ? 19.391 10.062 2.174 1 96.19 81 ALA A O 1
ATOM 591 N N . PHE A 1 82 ? 17.297 10.109 3.084 1 97.94 82 PHE A N 1
ATOM 592 C CA . PHE A 1 82 ? 17.562 11.305 3.863 1 97.94 82 PHE A CA 1
ATOM 593 C C . PHE A 1 82 ? 17.906 10.953 5.309 1 97.94 82 PHE A C 1
ATOM 595 O O . PHE A 1 82 ? 18.453 11.766 6.043 1 97.94 82 PHE A O 1
ATOM 602 N N . LYS A 1 83 ? 17.531 9.805 5.781 1 97.5 83 LYS A N 1
ATOM 603 C CA . LYS A 1 83 ? 17.797 9.312 7.133 1 97.5 83 LYS A CA 1
ATOM 604 C C . LYS A 1 83 ? 17.391 10.352 8.18 1 97.5 83 LYS A C 1
ATOM 606 O O . LYS A 1 83 ? 18.203 10.719 9.031 1 97.5 83 LYS A O 1
ATOM 611 N N . PRO A 1 84 ? 16.125 10.797 8.148 1 98.62 84 PRO A N 1
ATOM 612 C CA . PRO A 1 84 ? 15.672 11.852 9.062 1 98.62 84 PRO A CA 1
ATOM 613 C C . PRO A 1 84 ? 15.602 11.383 10.516 1 98.62 84 PRO A C 1
ATOM 615 O O . PRO A 1 84 ? 15.508 10.18 10.773 1 98.62 84 PRO A O 1
ATOM 618 N N . ASP A 1 85 ? 15.625 12.352 11.422 1 98.5 85 ASP A N 1
ATOM 619 C CA . ASP A 1 85 ? 15.422 12.062 12.836 1 98.5 85 ASP A CA 1
ATOM 620 C C . ASP A 1 85 ? 13.953 11.781 13.133 1 98.5 85 ASP A C 1
ATOM 622 O O . ASP A 1 85 ? 13.641 11.016 14.055 1 98.5 85 ASP A O 1
ATOM 626 N N . VAL A 1 86 ? 13.062 12.43 12.359 1 98.69 86 VAL A N 1
ATOM 627 C CA . VAL A 1 86 ? 11.617 12.336 12.539 1 98.69 86 VAL A CA 1
ATOM 628 C C . VAL A 1 86 ? 10.922 12.438 11.18 1 98.69 86 VAL A C 1
ATOM 630 O O . VAL A 1 86 ? 11.367 13.18 10.305 1 98.69 86 VAL A O 1
ATOM 633 N N . VAL A 1 87 ? 9.898 11.664 11.031 1 98.94 87 VAL A N 1
ATOM 634 C CA . VAL A 1 87 ? 9 11.797 9.883 1 98.94 87 VAL A CA 1
ATOM 635 C C . VAL A 1 87 ? 7.684 12.43 10.328 1 98.94 87 VAL A C 1
ATOM 637 O O . VAL A 1 87 ? 7.145 12.086 11.383 1 98.94 87 VAL A O 1
ATOM 640 N N . ILE A 1 88 ? 7.242 13.391 9.578 1 98.94 88 ILE A N 1
ATOM 641 C CA . ILE A 1 88 ? 5.938 14 9.805 1 98.94 88 ILE A CA 1
ATOM 642 C C . ILE A 1 88 ? 5 13.672 8.648 1 98.94 88 ILE A C 1
ATOM 644 O O . ILE A 1 88 ? 5.223 14.117 7.516 1 98.94 88 ILE A O 1
ATOM 648 N N . SER A 1 89 ? 4.004 12.828 8.922 1 98.94 89 SER A N 1
ATOM 649 C CA . SER A 1 89 ? 2.895 12.703 7.98 1 98.94 89 SER A CA 1
ATOM 650 C C . SER A 1 89 ? 1.976 13.914 8.047 1 98.94 89 SER A C 1
ATOM 652 O O . SER A 1 89 ? 1.239 14.094 9.016 1 98.94 89 SER A O 1
ATOM 654 N N . ALA A 1 90 ? 2.045 14.711 7.043 1 98.88 90 ALA A N 1
ATOM 655 C CA . ALA A 1 90 ? 1.25 15.938 6.996 1 98.88 90 ALA A CA 1
ATOM 656 C C . ALA A 1 90 ? 0.237 15.891 5.855 1 98.88 90 ALA A C 1
ATOM 658 O O . ALA A 1 90 ? 0.487 15.266 4.82 1 98.88 90 ALA A O 1
ATOM 659 N N . GLY A 1 91 ? -0.864 16.5 6.047 1 98.56 91 GLY A N 1
ATOM 660 C CA . GLY A 1 91 ? -1.898 16.562 5.027 1 98.56 91 GLY A CA 1
ATOM 661 C C . GLY A 1 91 ? -3.281 16.828 5.598 1 98.56 91 GLY A C 1
ATOM 662 O O . GLY A 1 91 ? -3.414 17.281 6.734 1 98.56 91 GLY A O 1
ATOM 663 N N . THR A 1 92 ? -4.309 16.641 4.754 1 98.56 92 THR A N 1
ATOM 664 C CA . THR A 1 92 ? -5.695 16.906 5.137 1 98.56 92 THR A CA 1
ATOM 665 C C . THR A 1 92 ? -6.398 15.609 5.531 1 98.56 92 THR A C 1
ATOM 667 O O . THR A 1 92 ? -5.93 14.516 5.199 1 98.56 92 THR A O 1
ATOM 670 N N . ALA A 1 93 ? -7.445 15.773 6.285 1 98.69 93 ALA A N 1
ATOM 671 C CA . ALA A 1 93 ? -8.188 14.617 6.797 1 98.69 93 ALA A CA 1
ATOM 672 C C . ALA A 1 93 ? -9.633 14.984 7.113 1 98.69 93 ALA A C 1
ATOM 674 O O . ALA A 1 93 ? -9.977 16.172 7.18 1 98.69 93 ALA A O 1
ATOM 675 N N . GLY A 1 94 ? -10.43 13.961 7.199 1 98.81 94 GLY A N 1
ATOM 676 C CA . GLY A 1 94 ? -11.711 14.133 7.863 1 98.81 94 GLY A CA 1
ATOM 677 C C . GLY A 1 94 ? -11.617 14.086 9.375 1 98.81 94 GLY A C 1
ATOM 678 O O . GLY A 1 94 ? -10.82 13.32 9.93 1 98.81 94 GLY A O 1
ATOM 679 N N . GLY A 1 95 ? -12.438 14.898 10.008 1 98.81 95 GLY A N 1
ATOM 680 C CA . GLY A 1 95 ? -12.461 14.93 11.461 1 98.81 95 GLY A CA 1
ATOM 681 C C . GLY A 1 95 ? -13.781 14.445 12.047 1 98.81 95 GLY A C 1
ATOM 682 O O . GLY A 1 95 ? -14.82 14.539 11.398 1 98.81 95 GLY A O 1
ATOM 683 N N . PHE A 1 96 ? -13.68 13.891 13.219 1 98.88 96 PHE A N 1
ATOM 684 C CA . PHE A 1 96 ? -14.883 13.445 13.914 1 98.88 96 PHE A CA 1
ATOM 685 C C . PHE A 1 96 ? -15.352 14.5 14.906 1 98.88 96 PHE A C 1
ATOM 687 O O . PHE A 1 96 ? -14.641 14.828 15.859 1 98.88 96 PHE A O 1
ATOM 694 N N . LYS A 1 97 ? -16.547 14.953 14.695 1 98.44 97 LYS A N 1
ATOM 695 C CA . LYS A 1 97 ? -17.141 15.891 15.641 1 98.44 97 LYS A CA 1
ATOM 696 C C . LYS A 1 97 ? -17.172 15.312 17.047 1 98.44 97 LYS A C 1
ATOM 698 O O . LYS A 1 97 ? -16.984 16.031 18.031 1 98.44 97 LYS A O 1
ATOM 703 N N . ALA A 1 98 ? -17.406 14.047 17.156 1 98.31 98 ALA A N 1
ATOM 704 C CA . ALA A 1 98 ? -17.453 13.352 18.438 1 98.31 98 ALA A CA 1
ATOM 705 C C . ALA A 1 98 ? -16.125 13.477 19.172 1 98.31 98 ALA A C 1
ATOM 707 O O . ALA A 1 98 ? -16.078 13.352 20.406 1 98.31 98 ALA A O 1
ATOM 708 N N . GLN A 1 99 ? -15.078 13.781 18.406 1 98.62 99 GLN A N 1
ATOM 709 C CA . GLN A 1 99 ? -13.758 13.938 19 1 98.62 99 GLN A CA 1
ATOM 710 C C . GLN A 1 99 ? -13.32 15.398 19 1 98.62 99 GLN A C 1
ATOM 712 O O . GLN A 1 99 ? -12.133 15.703 19.141 1 98.62 99 GLN A O 1
ATOM 717 N N . GLY A 1 100 ? -14.234 16.266 18.688 1 98.31 100 GLY A N 1
ATOM 718 C CA . GLY A 1 100 ? -14 17.703 18.828 1 98.31 100 GLY A CA 1
ATOM 719 C C . GLY A 1 100 ? -13.523 18.359 17.547 1 98.31 100 GLY A C 1
ATOM 720 O O . GLY A 1 100 ? -13.031 19.484 17.578 1 98.31 100 GLY A O 1
ATOM 721 N N . ALA A 1 101 ? -13.68 17.75 16.469 1 98.62 101 ALA A N 1
ATOM 722 C CA . ALA A 1 101 ? -13.133 18.281 15.219 1 98.62 101 ALA A CA 1
ATOM 723 C C . ALA A 1 101 ? -14.07 19.328 14.609 1 98.62 101 ALA A C 1
ATOM 725 O O . ALA A 1 101 ? -15.289 19.156 14.633 1 98.62 101 ALA A O 1
ATOM 726 N N . ALA A 1 102 ? -13.516 20.391 14.125 1 97.94 102 ALA A N 1
ATOM 727 C CA . ALA A 1 102 ? -14.141 21.375 13.242 1 97.94 102 ALA A CA 1
ATOM 728 C C . ALA A 1 102 ? -13.297 21.609 12 1 97.94 102 ALA A C 1
ATOM 730 O O . ALA A 1 102 ? -12.102 21.312 11.984 1 97.94 102 ALA A O 1
ATOM 731 N N . ILE A 1 103 ? -13.953 22.078 10.953 1 97.56 103 ILE A N 1
ATOM 732 C CA . ILE A 1 103 ? -13.234 22.391 9.727 1 97.56 103 ILE A CA 1
ATOM 733 C C . ILE A 1 103 ? -12.086 23.344 10.031 1 97.56 103 ILE A C 1
ATOM 735 O O . ILE A 1 103 ? -12.266 24.344 10.742 1 97.56 103 ILE A O 1
ATOM 739 N N . GLY A 1 104 ? -10.891 22.969 9.586 1 97.12 104 GLY A N 1
ATOM 740 C CA . GLY A 1 104 ? -9.734 23.828 9.75 1 97.12 104 GLY A CA 1
ATOM 741 C C . GLY A 1 104 ? -8.906 23.484 10.969 1 97.12 104 GLY A C 1
ATOM 742 O O . GLY A 1 104 ? -7.762 23.938 11.102 1 97.12 104 GLY A O 1
ATOM 743 N N . ASP A 1 105 ? -9.453 22.688 11.883 1 98.25 105 ASP A N 1
ATOM 744 C CA . ASP A 1 105 ? -8.672 22.25 13.023 1 98.25 105 ASP A CA 1
ATOM 745 C C . ASP A 1 105 ? -7.445 21.453 12.578 1 98.25 105 ASP A C 1
ATOM 747 O O . ASP A 1 105 ? -7.492 20.75 11.555 1 98.25 105 ASP A O 1
ATOM 751 N N . VAL A 1 106 ? -6.391 21.578 13.32 1 98.69 106 VAL A N 1
ATOM 752 C CA . VAL A 1 106 ? -5.195 20.781 13.078 1 98.69 106 VAL A CA 1
ATOM 753 C C . VAL A 1 106 ? -4.98 19.812 14.234 1 98.69 106 VAL A C 1
ATOM 755 O O . VAL A 1 106 ? -5.016 20.203 15.406 1 98.69 106 VAL A O 1
ATOM 758 N N . PHE A 1 107 ? -4.812 18.578 13.938 1 98.81 107 PHE A N 1
ATOM 759 C CA . PHE A 1 107 ? -4.641 17.516 14.922 1 98.81 107 PHE A CA 1
ATOM 760 C C . PHE A 1 107 ? -3.213 16.984 14.898 1 98.81 107 PHE A C 1
ATOM 762 O O . PHE A 1 107 ? -2.625 16.812 13.828 1 98.81 107 PHE A O 1
ATOM 769 N N . LEU A 1 108 ? -2.678 16.75 16.094 1 98.81 108 LEU A N 1
ATOM 770 C CA . LEU A 1 108 ? -1.519 15.875 16.281 1 98.81 108 LEU A CA 1
ATOM 771 C C . LEU A 1 108 ? -1.951 14.438 16.516 1 98.81 108 LEU A C 1
ATOM 773 O O . LEU A 1 108 ? -2.785 14.172 17.391 1 98.81 108 LEU A O 1
ATOM 777 N N . GLY A 1 109 ? -1.416 13.523 15.781 1 98.81 109 GLY A N 1
ATOM 778 C CA . GLY A 1 109 ? -1.768 12.125 15.969 1 98.81 109 GLY A CA 1
ATOM 779 C C . GLY A 1 109 ? -1.179 11.531 17.234 1 98.81 109 GLY A C 1
ATOM 780 O O . GLY A 1 109 ? -0.035 11.82 17.578 1 98.81 109 GLY A O 1
ATOM 781 N N . THR A 1 110 ? -1.964 10.656 17.859 1 98.81 110 THR A N 1
ATOM 782 C CA . THR A 1 110 ? -1.465 9.922 19.016 1 98.81 110 THR A CA 1
ATOM 783 C C . THR A 1 110 ? -1.081 8.492 18.641 1 98.81 110 THR A C 1
ATOM 785 O O . THR A 1 110 ? -0.155 7.918 19.203 1 98.81 110 THR A O 1
ATOM 788 N N . ALA A 1 111 ? -1.82 7.953 17.75 1 98.88 111 ALA A N 1
ATOM 789 C CA . ALA A 1 111 ? -1.62 6.633 17.172 1 98.88 111 ALA A CA 1
ATOM 790 C C . ALA A 1 111 ? -2.262 6.543 15.781 1 98.88 111 ALA A C 1
ATOM 792 O O . ALA A 1 111 ? -3.049 7.41 15.398 1 98.88 111 ALA A O 1
ATOM 793 N N . VAL A 1 112 ? -1.865 5.559 15.055 1 98.88 112 VAL A N 1
ATOM 794 C CA . VAL A 1 112 ? -2.465 5.32 13.75 1 98.88 112 VAL A CA 1
ATOM 795 C C . VAL A 1 112 ? -3.029 3.902 13.688 1 98.88 112 VAL A C 1
ATOM 797 O O . VAL A 1 112 ? -2.479 2.982 14.305 1 98.88 112 VAL A O 1
ATOM 800 N N . ILE A 1 113 ? -4.086 3.713 12.977 1 98.88 113 ILE A N 1
ATOM 801 C CA . ILE A 1 113 ? -4.68 2.408 12.711 1 98.88 113 ILE A CA 1
ATOM 802 C C . ILE A 1 113 ? -5.199 2.363 11.273 1 98.88 113 ILE A C 1
ATOM 804 O O . ILE A 1 113 ? -5.246 3.391 10.594 1 98.88 113 ILE A O 1
ATOM 808 N N . ASN A 1 114 ? -5.539 1.147 10.828 1 98.81 114 ASN A N 1
ATOM 809 C CA . ASN A 1 114 ? -6.281 0.951 9.586 1 98.81 114 ASN A CA 1
ATOM 810 C C . ASN A 1 114 ? -7.758 0.671 9.852 1 98.81 114 ASN A C 1
ATOM 812 O O . ASN A 1 114 ? -8.094 -0.119 10.742 1 98.81 114 ASN A O 1
ATOM 816 N N . HIS A 1 115 ? -8.609 1.339 9.078 1 98.69 115 HIS A N 1
ATOM 817 C CA . HIS A 1 115 ? -10.023 1.062 9.305 1 98.69 115 HIS A CA 1
ATOM 818 C C . HIS A 1 115 ? -10.602 0.185 8.203 1 98.69 115 HIS A C 1
ATOM 820 O O . HIS A 1 115 ? -11.758 -0.221 8.273 1 98.69 115 HIS A O 1
ATOM 826 N N . ASP A 1 116 ? -9.773 -0.111 7.203 1 97.88 116 ASP A N 1
ATOM 827 C CA . ASP A 1 116 ? -10.328 -0.904 6.109 1 97.88 116 ASP A CA 1
ATOM 828 C C . ASP A 1 116 ? -9.469 -2.137 5.836 1 97.88 116 ASP A C 1
ATOM 830 O O . ASP A 1 116 ? -9.422 -2.629 4.707 1 97.88 116 ASP A O 1
ATOM 834 N N . ARG A 1 117 ? -8.719 -2.613 6.77 1 98.12 117 ARG A N 1
ATOM 835 C CA . ARG A 1 117 ? -7.957 -3.855 6.684 1 98.12 117 ARG A CA 1
ATOM 836 C C . ARG A 1 117 ? -8.523 -4.91 7.625 1 98.12 117 ARG A C 1
ATOM 838 O O . ARG A 1 117 ? -8 -5.113 8.727 1 98.12 117 ARG A O 1
ATOM 845 N N . ARG A 1 118 ? -9.477 -5.582 7.16 1 98.06 118 ARG A N 1
ATOM 846 C CA . ARG A 1 118 ? -10.203 -6.562 7.957 1 98.06 118 ARG A CA 1
ATOM 847 C C . ARG A 1 118 ? -9.812 -7.984 7.566 1 98.06 118 ARG A C 1
ATOM 849 O O . ARG A 1 118 ? -10.172 -8.461 6.484 1 98.06 118 ARG A O 1
ATOM 856 N N . ILE A 1 119 ? -9.07 -8.609 8.367 1 98.25 119 ILE A N 1
ATOM 857 C CA . ILE A 1 119 ? -8.602 -9.977 8.164 1 98.25 119 ILE A CA 1
ATOM 858 C C . ILE A 1 119 ? -8.992 -10.836 9.359 1 98.25 119 ILE A C 1
ATOM 860 O O . ILE A 1 119 ? -8.188 -11.039 10.273 1 98.25 119 ILE A O 1
ATOM 864 N N . PRO A 1 120 ? -10.242 -11.344 9.375 1 96.88 120 PRO A N 1
ATOM 865 C CA . PRO A 1 120 ? -10.758 -12.07 10.539 1 96.88 120 PRO A CA 1
ATOM 866 C C . PRO A 1 120 ? -10.164 -13.469 10.68 1 96.88 120 PRO A C 1
ATOM 868 O O . PRO A 1 120 ? -10.898 -14.461 10.688 1 96.88 120 PRO A O 1
ATOM 871 N N . LEU A 1 121 ? -8.867 -13.586 10.758 1 96.69 121 LEU A N 1
ATOM 872 C CA . LEU A 1 121 ? -8.055 -14.758 11.062 1 96.69 121 LEU A CA 1
ATOM 873 C C . LEU A 1 121 ? -7.211 -14.523 12.312 1 96.69 121 LEU A C 1
ATOM 875 O O . LEU A 1 121 ? -6.828 -13.391 12.602 1 96.69 121 LEU A O 1
ATOM 879 N N . PRO A 1 122 ? -6.914 -15.594 13.047 1 93.44 122 PRO A N 1
ATOM 880 C CA . PRO A 1 122 ? -6.129 -15.414 14.273 1 93.44 122 PRO A CA 1
ATOM 881 C C . PRO A 1 122 ? -4.82 -14.664 14.023 1 93.44 122 PRO A C 1
ATOM 883 O O . PRO A 1 122 ? -4.074 -15.008 13.102 1 93.44 122 PRO A O 1
ATOM 886 N N . SER A 1 123 ? -4.547 -13.656 14.836 1 94.94 123 SER A N 1
ATOM 887 C CA . SER A 1 123 ? -3.355 -12.82 14.82 1 94.94 123 SER A CA 1
ATOM 888 C C . SER A 1 123 ? -3.363 -11.867 13.625 1 94.94 123 SER A C 1
ATOM 890 O O . SER A 1 123 ? -2.795 -10.773 13.695 1 94.94 123 SER A O 1
ATOM 892 N N . PHE A 1 124 ? -4.066 -12.258 12.531 1 98.06 124 PHE A N 1
ATOM 893 C CA . PHE A 1 124 ? -4.156 -11.375 11.367 1 98.06 124 PHE A CA 1
ATOM 894 C C . PHE A 1 124 ? -5.121 -10.227 11.633 1 98.06 124 PHE A C 1
ATOM 896 O O . PHE A 1 124 ? -5.027 -9.18 11 1 98.06 124 PHE A O 1
ATOM 903 N N . ASP A 1 125 ? -6.059 -10.477 12.547 1 97.5 125 ASP A N 1
ATOM 904 C CA . ASP A 1 125 ? -6.973 -9.406 12.922 1 97.5 125 ASP A CA 1
ATOM 905 C C . ASP A 1 125 ? -6.223 -8.242 13.562 1 97.5 125 ASP A C 1
ATOM 907 O O . ASP A 1 125 ? -6.457 -7.082 13.211 1 97.5 125 ASP A O 1
ATOM 911 N N . LYS A 1 126 ? -5.266 -8.469 14.445 1 97.69 126 LYS A N 1
ATOM 912 C CA . LYS A 1 126 ? -4.426 -7.434 15.047 1 97.69 126 LYS A CA 1
ATOM 913 C C . LYS A 1 126 ? -3.504 -6.801 14.016 1 97.69 126 LYS A C 1
ATOM 915 O O . LYS A 1 126 ? -3.334 -5.578 13.992 1 97.69 126 LYS A O 1
ATOM 920 N N . TYR A 1 127 ? -2.965 -7.652 13.109 1 98.31 127 TYR A N 1
ATOM 921 C CA . TYR A 1 127 ? -2.141 -7.16 12.016 1 98.31 127 TYR A CA 1
ATOM 922 C C . TYR A 1 127 ? -2.924 -6.195 11.133 1 98.31 127 TYR A C 1
ATOM 924 O O . TYR A 1 127 ? -2.404 -5.152 10.727 1 98.31 127 TYR A O 1
ATOM 932 N N . GLY A 1 128 ? -4.125 -6.578 10.883 1 98.25 128 GLY A N 1
ATOM 933 C CA . GLY A 1 128 ? -4.984 -5.773 10.031 1 98.25 128 GLY A CA 1
ATOM 934 C C . GLY A 1 128 ? -5.254 -4.391 10.594 1 98.25 128 GLY A C 1
ATOM 935 O O . GLY A 1 128 ? -5.082 -3.387 9.891 1 98.25 128 GLY A O 1
ATOM 936 N N . ILE A 1 129 ? -5.527 -4.316 11.852 1 98 129 ILE A N 1
ATOM 937 C CA . ILE A 1 129 ? -5.777 -3.027 12.484 1 98 129 ILE A CA 1
ATOM 938 C C . ILE A 1 129 ? -4.484 -2.217 12.531 1 98 129 ILE A C 1
ATOM 940 O O . ILE A 1 129 ? -4.492 -1.008 12.289 1 98 129 ILE A O 1
ATOM 944 N N . GLY A 1 130 ? -3.264 -2.713 12.859 1 97 130 GLY A N 1
ATOM 945 C CA . GLY A 1 130 ? -1.923 -2.162 12.75 1 97 130 GLY A CA 1
ATOM 946 C C . GLY A 1 130 ? -1.642 -1.068 13.766 1 97 130 GLY A C 1
ATOM 947 O O . GLY A 1 130 ? -0.961 -0.089 13.453 1 97 130 GLY A O 1
ATOM 948 N N . TYR A 1 131 ? -2.211 -1.085 14.922 1 97.25 131 TYR A N 1
ATOM 949 C CA . TYR A 1 131 ? -2.066 -0.025 15.914 1 97.25 131 TYR A CA 1
ATOM 950 C C . TYR A 1 131 ? -0.601 0.348 16.109 1 97.25 131 TYR A C 1
ATOM 952 O O . TYR A 1 131 ? 0.233 -0.514 16.391 1 97.25 131 TYR A O 1
ATOM 960 N N . SER A 1 132 ? -0.195 1.599 15.82 1 98.06 132 SER A N 1
ATOM 961 C CA . SER A 1 132 ? 1.149 2.131 16.016 1 98.06 132 SER A CA 1
ATOM 962 C C . SER A 1 132 ? 1.112 3.49 16.703 1 98.06 132 SER A C 1
ATOM 964 O O . SER A 1 132 ? 0.368 4.383 16.297 1 98.06 132 SER A O 1
ATOM 966 N N . LEU A 1 133 ? 1.945 3.674 17.734 1 98.31 133 LEU A N 1
ATOM 967 C CA . LEU A 1 133 ? 2.01 4.941 18.453 1 98.31 133 LEU A CA 1
ATOM 968 C C . LEU A 1 133 ? 2.742 5.996 17.625 1 98.31 133 LEU A C 1
ATOM 970 O O . LEU A 1 133 ? 3.736 5.691 16.969 1 98.31 133 LEU A O 1
ATOM 974 N N . CYS A 1 134 ? 2.258 7.164 17.656 1 98.62 134 CYS A N 1
ATOM 975 C CA . CYS A 1 134 ? 2.998 8.32 17.172 1 98.62 134 CYS A CA 1
ATOM 976 C C . CYS A 1 134 ? 3.957 8.844 18.234 1 98.62 134 CYS A C 1
ATOM 978 O O . CYS A 1 134 ? 3.816 8.516 19.422 1 98.62 134 CYS A O 1
ATOM 980 N N . LEU A 1 135 ? 4.898 9.641 17.766 1 98.25 135 LEU A N 1
ATOM 981 C CA . LEU A 1 135 ? 5.789 10.328 18.703 1 98.25 135 LEU A CA 1
ATOM 982 C C . LEU A 1 135 ? 4.996 11.172 19.688 1 98.25 135 LEU A C 1
ATOM 984 O O . LEU A 1 135 ? 4.164 11.984 19.281 1 98.25 135 LEU A O 1
ATOM 988 N N . ALA A 1 136 ? 5.234 10.953 20.969 1 96.62 136 ALA A N 1
ATOM 989 C CA . ALA A 1 136 ? 4.59 11.773 21.984 1 96.62 136 ALA A CA 1
ATOM 990 C C . ALA A 1 136 ? 5.207 13.164 22.047 1 96.62 136 ALA A C 1
ATOM 992 O O . ALA A 1 136 ? 6.426 13.312 22.188 1 96.62 136 ALA A O 1
ATOM 993 N N . THR A 1 137 ? 4.363 14.133 21.891 1 97.06 137 THR A N 1
ATOM 994 C CA . THR A 1 137 ? 4.867 15.5 21.906 1 97.06 137 THR A CA 1
ATOM 995 C C . THR A 1 137 ? 3.98 16.391 22.766 1 97.06 137 THR A C 1
ATOM 997 O O . THR A 1 137 ? 3.463 17.406 22.297 1 97.06 137 THR A O 1
ATOM 1000 N N . PRO A 1 138 ? 3.898 16.109 24.062 1 97.06 138 PRO A N 1
ATOM 1001 C CA . PRO A 1 138 ? 2.969 16.859 24.906 1 97.06 138 PRO A CA 1
ATOM 1002 C C . PRO A 1 138 ? 3.352 18.344 25.047 1 97.06 138 PRO A C 1
ATOM 1004 O O . PRO A 1 138 ? 2.475 19.203 25.109 1 97.06 138 PRO A O 1
ATOM 1007 N N . LYS A 1 139 ? 4.605 18.719 25.125 1 97 139 LYS A N 1
ATOM 1008 C CA . LYS A 1 139 ? 5.031 20.109 25.25 1 97 139 LYS A CA 1
ATOM 1009 C C . LYS A 1 139 ? 4.738 20.891 23.969 1 97 139 LYS A C 1
ATOM 1011 O O . LYS A 1 139 ? 4.242 22.016 24.031 1 97 139 LYS A O 1
ATOM 1016 N N . LEU A 1 140 ? 5.043 20.203 22.875 1 97 140 LEU A N 1
ATOM 1017 C CA . LEU A 1 140 ? 4.738 20.812 21.594 1 97 140 LEU A CA 1
ATOM 1018 C C . LEU A 1 140 ? 3.24 21.078 21.453 1 97 140 LEU A C 1
ATOM 1020 O O . LEU A 1 140 ? 2.828 22.172 21.062 1 97 140 LEU A O 1
ATOM 1024 N N . ARG A 1 141 ? 2.457 20.125 21.812 1 97.62 141 ARG A N 1
ATOM 1025 C CA . ARG A 1 141 ? 1.003 20.219 21.734 1 97.62 141 ARG A CA 1
ATOM 1026 C C . ARG A 1 141 ? 0.486 21.375 22.562 1 97.62 141 ARG A C 1
ATOM 1028 O O . ARG A 1 141 ? -0.337 22.172 22.094 1 97.62 141 ARG A O 1
ATOM 1035 N N . SER A 1 142 ? 0.938 21.422 23.75 1 97.38 142 SER A N 1
ATOM 1036 C CA . SER A 1 142 ? 0.498 22.469 24.672 1 97.38 142 SER A CA 1
ATOM 1037 C C . SER A 1 142 ? 0.915 23.844 24.188 1 97.38 142 SER A C 1
ATOM 1039 O O . SER A 1 142 ? 0.118 24.797 24.203 1 97.38 142 SER A O 1
ATOM 1041 N N . HIS A 1 143 ? 2.117 23.984 23.781 1 96.81 143 HIS A N 1
ATOM 1042 C CA . HIS A 1 143 ? 2.654 25.266 23.328 1 96.81 143 HIS A CA 1
ATOM 1043 C C . HIS A 1 143 ? 1.896 25.797 22.109 1 96.81 143 HIS A C 1
ATOM 1045 O O . HIS A 1 143 ? 1.672 27 21.984 1 96.81 143 HIS A O 1
ATOM 1051 N N . LEU A 1 144 ? 1.502 24.875 21.219 1 97.25 144 LEU A N 1
ATOM 1052 C CA . LEU A 1 144 ? 0.89 25.297 19.953 1 97.25 144 LEU A CA 1
ATOM 1053 C C . LEU A 1 144 ? -0.63 25.203 20.047 1 97.25 144 LEU A C 1
ATOM 1055 O O . LEU A 1 144 ? -1.33 25.625 19.109 1 97.25 144 LEU A O 1
ATOM 1059 N N . GLY A 1 145 ? -1.146 24.688 21.109 1 96.81 145 GLY A N 1
ATOM 1060 C CA . GLY A 1 145 ? -2.586 24.578 21.281 1 96.81 145 GLY A CA 1
ATOM 1061 C C . GLY A 1 145 ? -3.25 23.672 20.266 1 96.81 145 GLY A C 1
ATOM 1062 O O . GLY A 1 145 ? -4.316 24 19.734 1 96.81 145 GLY A O 1
ATOM 1063 N N . LEU A 1 146 ? -2.621 22.562 19.953 1 97.75 146 LEU A N 1
ATOM 1064 C CA . LEU A 1 146 ? -3.146 21.672 18.938 1 97.75 146 LEU A CA 1
ATOM 1065 C C . LEU A 1 146 ? -4.023 20.578 19.547 1 97.75 146 LEU A C 1
ATOM 1067 O O . LEU A 1 146 ? -3.791 20.156 20.688 1 97.75 146 LEU A O 1
ATOM 1071 N N . LYS A 1 147 ? -5.004 20.203 18.844 1 98.44 147 LYS A N 1
ATOM 1072 C CA . LYS A 1 147 ? -5.785 19.031 19.219 1 98.44 147 LYS A CA 1
ATOM 1073 C C . LYS A 1 147 ? -5.012 17.75 18.953 1 98.44 147 LYS A C 1
ATOM 1075 O O . LYS A 1 147 ? -3.98 17.766 18.281 1 98.44 147 LYS A O 1
ATOM 1080 N N . GLN A 1 148 ? -5.438 16.625 19.562 1 98.69 148 GLN A N 1
ATOM 1081 C CA . GLN A 1 148 ? -4.766 15.352 19.328 1 98.69 148 GLN A CA 1
ATOM 1082 C C . GLN A 1 148 ? -5.77 14.203 19.25 1 98.69 148 GLN A C 1
ATOM 1084 O O . GLN A 1 148 ? -6.91 14.344 19.688 1 98.69 148 GLN A O 1
ATOM 1089 N N . GLY A 1 149 ? -5.41 13.109 18.656 1 98.81 149 GLY A N 1
ATOM 1090 C CA . GLY A 1 149 ? -6.227 11.906 18.625 1 98.81 149 GLY A CA 1
ATOM 1091 C C . GLY A 1 149 ? -5.711 10.852 17.672 1 98.81 149 GLY A C 1
ATOM 1092 O O . GLY A 1 149 ? -4.691 11.055 17.016 1 98.81 149 GLY A O 1
ATOM 1093 N N . VAL A 1 150 ? -6.434 9.734 17.672 1 98.94 150 VAL A N 1
ATOM 1094 C CA . VAL A 1 150 ? -6.059 8.602 16.828 1 98.94 150 VAL A CA 1
ATOM 1095 C C . VAL A 1 150 ? -6.34 8.93 15.367 1 98.94 150 VAL A C 1
ATOM 1097 O O . VAL A 1 150 ? -7.375 9.508 15.039 1 98.94 150 VAL A O 1
ATOM 1100 N N . VAL A 1 151 ? -5.398 8.656 14.523 1 98.94 151 VAL A N 1
ATOM 1101 C CA . VAL A 1 151 ? -5.512 8.797 13.078 1 98.94 151 VAL A CA 1
ATOM 1102 C C . VAL A 1 151 ? -5.812 7.441 12.445 1 98.94 151 VAL A C 1
ATOM 1104 O O . VAL A 1 151 ? -5.125 6.457 12.727 1 98.94 151 VAL A O 1
ATOM 1107 N N . SER A 1 152 ? -6.82 7.363 11.656 1 98.94 152 SER A N 1
ATOM 1108 C CA . SER A 1 152 ? -7.129 6.105 10.977 1 98.94 152 SER A CA 1
ATOM 1109 C C . SER A 1 152 ? -6.992 6.246 9.461 1 98.94 152 SER A C 1
ATOM 1111 O O . SER A 1 152 ? -7.43 7.242 8.891 1 98.94 152 SER A O 1
ATOM 1113 N N . SER A 1 153 ? -6.395 5.25 8.875 1 98.94 153 SER A N 1
ATOM 1114 C CA . SER A 1 153 ? -6.16 5.254 7.438 1 98.94 153 SER A CA 1
ATOM 1115 C C . SER A 1 153 ? -6.992 4.184 6.738 1 98.94 153 SER A C 1
ATOM 1117 O O . SER A 1 153 ? -7.184 3.09 7.273 1 98.94 153 SER A O 1
ATOM 1119 N N . GLY A 1 154 ? -7.492 4.488 5.594 1 98.19 154 GLY A N 1
ATOM 1120 C CA . GLY A 1 154 ? -8.039 3.561 4.617 1 98.19 154 GLY A CA 1
ATOM 1121 C C . GLY A 1 154 ? -7.75 3.963 3.184 1 98.19 154 GLY A C 1
ATOM 1122 O O . GLY A 1 154 ? -7.234 5.055 2.934 1 98.19 154 GLY A O 1
ATOM 1123 N N . ASN A 1 155 ? -8.109 3.105 2.234 1 97.62 155 ASN A N 1
ATOM 1124 C CA . ASN A 1 155 ? -7.766 3.381 0.843 1 97.62 155 ASN A CA 1
ATOM 1125 C C . ASN A 1 155 ? -8.891 4.129 0.129 1 97.62 155 ASN A C 1
ATOM 1127 O O . ASN A 1 155 ? -8.766 4.461 -1.052 1 97.62 155 ASN A O 1
ATOM 1131 N N . SER A 1 156 ? -9.914 4.422 0.863 1 98.06 156 SER A N 1
ATOM 1132 C CA . SER A 1 156 ? -11.047 5.109 0.259 1 98.06 156 SER A CA 1
ATOM 1133 C C . SER A 1 156 ? -11.258 6.488 0.879 1 98.06 156 SER A C 1
ATOM 1135 O O . SER A 1 156 ? -11.016 6.68 2.072 1 98.06 156 SER A O 1
ATOM 1137 N N . LEU A 1 157 ? -11.68 7.402 0.054 1 98.12 157 LEU A N 1
ATOM 1138 C CA . LEU A 1 157 ? -12.125 8.688 0.593 1 98.12 157 LEU A CA 1
ATOM 1139 C C . LEU A 1 157 ? -13.445 8.531 1.343 1 98.12 157 LEU A C 1
ATOM 1141 O O . LEU A 1 157 ? -13.625 9.109 2.416 1 98.12 157 LEU A O 1
ATOM 1145 N N . ASP A 1 158 ? -14.312 7.734 0.769 1 95.5 158 ASP A N 1
ATOM 1146 C CA . ASP A 1 158 ? -15.531 7.426 1.511 1 95.5 158 ASP A CA 1
ATOM 1147 C C . ASP A 1 158 ? -15.297 6.297 2.512 1 95.5 158 ASP A C 1
ATOM 1149 O O . ASP A 1 158 ? -14.148 5.953 2.803 1 95.5 158 ASP A O 1
ATOM 1153 N N . TYR A 1 159 ? -16.328 5.883 3.197 1 96.06 159 TYR A N 1
ATOM 1154 C CA . TYR A 1 159 ? -16.234 4.836 4.211 1 96.06 159 TYR A CA 1
ATOM 1155 C C . TYR A 1 159 ? -17.484 3.961 4.215 1 96.06 159 TYR A C 1
ATOM 1157 O O . TYR A 1 159 ? -18.516 4.34 3.662 1 96.06 159 TYR A O 1
ATOM 1165 N N . THR A 1 160 ? -17.359 2.779 4.715 1 95.94 160 THR A N 1
ATOM 1166 C CA . THR A 1 160 ? -18.484 1.854 4.887 1 95.94 160 THR A CA 1
ATOM 1167 C C . THR A 1 160 ? -18.938 1.83 6.34 1 95.94 160 THR A C 1
ATOM 1169 O O . THR A 1 160 ? -18.297 2.422 7.211 1 95.94 160 THR A O 1
ATOM 1172 N N . ASP A 1 161 ? -20.062 1.128 6.562 1 96.44 161 ASP A N 1
ATOM 1173 C CA . ASP A 1 161 ? -20.547 0.959 7.93 1 96.44 161 ASP A CA 1
ATOM 1174 C C . ASP A 1 161 ? -19.5 0.258 8.797 1 96.44 161 ASP A C 1
ATOM 1176 O O . ASP A 1 161 ? -19.328 0.605 9.969 1 96.44 161 ASP A O 1
ATOM 1180 N N . LYS A 1 162 ? -18.844 -0.68 8.242 1 96.44 162 LYS A N 1
ATOM 1181 C CA . LYS A 1 162 ? -17.828 -1.403 8.992 1 96.44 162 LYS A CA 1
ATOM 1182 C C . LYS A 1 162 ? -16.641 -0.501 9.32 1 96.44 162 LYS A C 1
ATOM 1184 O O . LYS A 1 162 ? -16.047 -0.604 10.398 1 96.44 162 LYS A O 1
ATOM 1189 N N . CYS A 1 163 ? -16.281 0.369 8.375 1 97.44 163 CYS A N 1
ATOM 1190 C CA . CYS A 1 163 ? -15.258 1.365 8.656 1 97.44 163 CYS A CA 1
ATOM 1191 C C . CYS A 1 163 ? -15.633 2.207 9.867 1 97.44 163 CYS A C 1
ATOM 1193 O O . CYS A 1 163 ? -14.82 2.408 10.773 1 97.44 163 CYS A O 1
ATOM 1195 N N . MET A 1 164 ? -16.906 2.662 9.883 1 97.81 164 MET A N 1
ATOM 1196 C CA . MET A 1 164 ? -17.391 3.514 10.961 1 97.81 164 MET A CA 1
ATOM 1197 C C . MET A 1 164 ? -17.344 2.779 12.297 1 97.81 164 MET A C 1
ATOM 1199 O O . MET A 1 164 ? -16.984 3.363 13.32 1 97.81 164 MET A O 1
ATOM 1203 N N . GLU A 1 165 ? -17.719 1.529 12.266 1 98.12 165 GLU A N 1
ATOM 1204 C CA . GLU A 1 165 ? -17.672 0.704 13.469 1 98.12 165 GLU A CA 1
ATOM 1205 C C . GLU A 1 165 ? -16.25 0.619 14.023 1 98.12 165 GLU A C 1
ATOM 1207 O O . GLU A 1 165 ? -16.031 0.82 15.219 1 98.12 165 GLU A O 1
ATOM 1212 N N . ILE A 1 166 ? -15.305 0.377 13.188 1 98.31 166 ILE A N 1
ATOM 1213 C CA . ILE A 1 166 ? -13.914 0.228 13.594 1 98.31 166 ILE A CA 1
ATOM 1214 C C . ILE A 1 166 ? -13.383 1.563 14.109 1 98.31 166 ILE A C 1
ATOM 1216 O O . ILE A 1 166 ? -12.734 1.619 15.156 1 98.31 166 ILE A O 1
ATOM 1220 N N . MET A 1 167 ? -13.664 2.611 13.367 1 98.75 167 MET A N 1
ATOM 1221 C CA . MET A 1 167 ? -13.195 3.932 13.781 1 98.75 167 MET A CA 1
ATOM 1222 C C . MET A 1 167 ? -13.82 4.336 15.109 1 98.75 167 MET A C 1
ATOM 1224 O O . MET A 1 167 ? -13.156 4.949 15.953 1 98.75 167 MET A O 1
ATOM 1228 N N . GLY A 1 168 ? -15.094 4.004 15.289 1 98.56 168 GLY A N 1
ATOM 1229 C CA . GLY A 1 168 ? -15.742 4.266 16.562 1 98.56 168 GLY A CA 1
ATOM 1230 C C . GLY A 1 168 ? -15.117 3.49 17.719 1 98.56 168 GLY A C 1
ATOM 1231 O O . GLY A 1 168 ? -14.891 4.047 18.797 1 98.56 168 GLY A O 1
ATOM 1232 N N . GLN A 1 169 ? -14.836 2.232 17.484 1 98.31 169 GLN A N 1
ATOM 1233 C CA . GLN A 1 169 ? -14.242 1.358 18.5 1 98.31 169 GLN A CA 1
ATOM 1234 C C . GLN A 1 169 ? -12.898 1.899 18.969 1 98.31 169 GLN A C 1
ATOM 1236 O O . GLN A 1 169 ? -12.516 1.689 20.125 1 98.31 169 GLN A O 1
ATOM 1241 N N . HIS A 1 170 ? -12.203 2.639 18.141 1 98.5 170 HIS A N 1
ATOM 1242 C CA . HIS A 1 170 ? -10.859 3.102 18.469 1 98.5 170 HIS A CA 1
ATOM 1243 C C . HIS A 1 170 ? -10.852 4.602 18.734 1 98.5 170 HIS A C 1
ATOM 1245 O O . HIS A 1 170 ? -9.781 5.223 18.766 1 98.5 170 HIS A O 1
ATOM 1251 N N . GLN A 1 171 ? -12.055 5.18 18.844 1 98.56 171 GLN A N 1
ATOM 1252 C CA . GLN A 1 171 ? -12.211 6.594 19.156 1 98.56 171 GLN A CA 1
ATOM 1253 C C . GLN A 1 171 ? -11.359 7.457 18.234 1 98.56 171 GLN A C 1
ATOM 1255 O O . GLN A 1 171 ? -10.609 8.328 18.688 1 98.56 171 GLN A O 1
ATOM 1260 N N . VAL A 1 172 ? -11.43 7.172 16.984 1 98.88 172 VAL A N 1
ATOM 1261 C CA . VAL A 1 172 ? -10.656 7.867 15.961 1 98.88 172 VAL A CA 1
ATOM 1262 C C . VAL A 1 172 ? -11.039 9.344 15.938 1 98.88 172 VAL A C 1
ATOM 1264 O O . VAL A 1 172 ? -12.227 9.688 16 1 98.88 172 VAL A O 1
ATOM 1267 N N . ALA A 1 173 ? -10.031 10.211 15.852 1 98.94 173 ALA A N 1
ATOM 1268 C CA . ALA A 1 173 ? -10.266 11.648 15.789 1 98.94 173 ALA A CA 1
ATOM 1269 C C . ALA A 1 173 ? -10.273 12.141 14.336 1 98.94 173 ALA A C 1
ATOM 1271 O O . ALA A 1 173 ? -11.031 13.039 13.984 1 98.94 173 ALA A O 1
ATOM 1272 N N . VAL A 1 174 ? -9.367 11.531 13.547 1 98.81 174 VAL A N 1
ATOM 1273 C CA . VAL A 1 174 ? -9.312 11.961 12.156 1 98.81 174 VAL A CA 1
ATOM 1274 C C . VAL A 1 174 ? -9.172 10.75 11.242 1 98.81 174 VAL A C 1
ATOM 1276 O O . VAL A 1 174 ? -8.531 9.758 11.617 1 98.81 174 VAL A O 1
ATOM 1279 N N . LYS A 1 175 ? -9.805 10.805 10.07 1 98.94 175 LYS A N 1
ATOM 1280 C CA . LYS A 1 175 ? -9.789 9.789 9.023 1 98.94 175 LYS A CA 1
ATOM 1281 C C . LYS A 1 175 ? -9.023 10.281 7.797 1 98.94 175 LYS A C 1
ATOM 1283 O O . LYS A 1 175 ? -9.258 11.391 7.316 1 98.94 175 LYS A O 1
ATOM 1288 N N . GLU A 1 176 ? -8.117 9.484 7.348 1 98.81 176 GLU A N 1
ATOM 1289 C CA . GLU A 1 176 ? -7.336 9.852 6.168 1 98.81 176 GLU A CA 1
ATOM 1290 C C . GLU A 1 176 ? -6.852 8.609 5.422 1 98.81 176 GLU A C 1
ATOM 1292 O O . GLU A 1 176 ? -7.414 7.527 5.582 1 98.81 176 GLU A O 1
ATOM 1297 N N . MET A 1 177 ? -5.848 8.797 4.465 1 98.88 177 MET A N 1
ATOM 1298 C CA . MET A 1 177 ? -5.648 7.668 3.555 1 98.88 177 MET A CA 1
ATOM 1299 C C . MET A 1 177 ? -4.188 7.227 3.549 1 98.88 177 MET A C 1
ATOM 1301 O O . MET A 1 177 ? -3.805 6.348 2.777 1 98.88 177 MET A O 1
ATOM 1305 N N . GLU A 1 178 ? -3.289 7.812 4.426 1 98.88 178 GLU A N 1
ATOM 1306 C CA . GLU A 1 178 ? -1.883 7.527 4.164 1 98.88 178 GLU A CA 1
ATOM 1307 C C . GLU A 1 178 ? -1.145 7.164 5.449 1 98.88 178 GLU A C 1
ATOM 1309 O O . GLU A 1 178 ? -0.166 6.414 5.418 1 98.88 178 GLU A O 1
ATOM 1314 N N . ALA A 1 179 ? -1.484 7.602 6.605 1 98.94 179 ALA A N 1
ATOM 1315 C CA . ALA A 1 179 ? -0.635 7.691 7.789 1 98.94 179 ALA A CA 1
ATOM 1316 C C . ALA A 1 179 ? -0.251 6.301 8.297 1 98.94 179 ALA A C 1
ATOM 1318 O O . ALA A 1 179 ? 0.885 6.078 8.719 1 98.94 179 ALA A O 1
ATOM 1319 N N . ALA A 1 180 ? -1.189 5.383 8.273 1 98.88 180 ALA A N 1
ATOM 1320 C CA . ALA A 1 180 ? -0.888 4.043 8.766 1 98.88 180 ALA A CA 1
ATOM 1321 C C . ALA A 1 180 ? 0.197 3.379 7.922 1 98.88 180 ALA A C 1
ATOM 1323 O O . ALA A 1 180 ? 1.055 2.668 8.453 1 98.88 180 ALA A O 1
ATOM 1324 N N . ALA A 1 181 ? 0.155 3.596 6.648 1 98.81 181 ALA A N 1
ATOM 1325 C CA . ALA A 1 181 ? 1.174 3.045 5.758 1 98.81 181 ALA A CA 1
ATOM 1326 C C . ALA A 1 181 ? 2.514 3.746 5.957 1 98.81 181 ALA A C 1
ATOM 1328 O O . ALA A 1 181 ? 3.57 3.117 5.863 1 98.81 181 ALA A O 1
ATOM 1329 N N . ILE A 1 182 ? 2.463 5.039 6.176 1 98.94 182 ILE A N 1
ATOM 1330 C CA . ILE A 1 182 ? 3.674 5.793 6.48 1 98.94 182 ILE A CA 1
ATOM 1331 C C . ILE A 1 182 ? 4.305 5.266 7.766 1 98.94 182 ILE A C 1
ATOM 1333 O O . ILE A 1 182 ? 5.52 5.062 7.832 1 98.94 182 ILE A O 1
ATOM 1337 N N . ALA A 1 183 ? 3.479 5.008 8.742 1 98.81 183 ALA A N 1
ATOM 1338 C CA . ALA A 1 183 ? 3.959 4.434 9.992 1 98.81 183 ALA A CA 1
ATOM 1339 C C . ALA A 1 183 ? 4.648 3.092 9.75 1 98.81 183 ALA A C 1
ATOM 1341 O O . ALA A 1 183 ? 5.707 2.82 10.328 1 98.81 183 ALA A O 1
ATOM 1342 N N . TRP A 1 184 ? 4.043 2.305 8.938 1 98.31 184 TRP A N 1
ATOM 1343 C CA . TRP A 1 184 ? 4.602 0.996 8.617 1 98.31 184 TRP A CA 1
ATOM 1344 C C . TRP A 1 184 ? 5.992 1.132 8.016 1 98.31 184 TRP A C 1
ATOM 1346 O O . TRP A 1 184 ? 6.926 0.435 8.422 1 98.31 184 TRP A O 1
ATOM 1356 N N . ALA A 1 185 ? 6.176 2.023 7.09 1 98.06 185 ALA A N 1
ATOM 1357 C CA . ALA A 1 185 ? 7.473 2.262 6.453 1 98.06 185 ALA A CA 1
ATOM 1358 C C . ALA A 1 185 ? 8.484 2.809 7.457 1 98.06 185 ALA A C 1
ATOM 1360 O O . ALA A 1 185 ? 9.641 2.393 7.465 1 98.06 185 ALA A O 1
ATOM 1361 N N . CYS A 1 186 ? 8.031 3.736 8.297 1 98.5 186 CYS A N 1
ATOM 1362 C CA . CYS A 1 186 ? 8.898 4.301 9.32 1 98.5 186 CYS A CA 1
ATOM 1363 C C . CYS A 1 186 ? 9.398 3.217 10.273 1 98.5 186 CYS A C 1
ATOM 1365 O O . CYS A 1 186 ? 10.562 3.229 10.68 1 98.5 186 CYS A O 1
ATOM 1367 N N . ASN A 1 187 ? 8.508 2.324 10.586 1 97.62 187 ASN A N 1
ATOM 1368 C CA . ASN A 1 187 ? 8.859 1.256 11.516 1 97.62 187 ASN A CA 1
ATOM 1369 C C . ASN A 1 187 ? 9.953 0.356 10.953 1 97.62 187 ASN A C 1
ATOM 1371 O O . ASN A 1 187 ? 10.773 -0.177 11.703 1 97.62 187 ASN A O 1
ATOM 1375 N N . LEU A 1 188 ? 10 0.206 9.641 1 97.12 188 LEU A N 1
ATOM 1376 C CA . LEU A 1 188 ? 11.062 -0.587 9.031 1 97.12 188 LEU A CA 1
ATOM 1377 C C . LEU A 1 188 ? 12.43 0.02 9.32 1 97.12 188 LEU A C 1
ATOM 1379 O O . LEU A 1 188 ? 13.422 -0.703 9.445 1 97.12 188 LEU A O 1
ATOM 1383 N N . TYR A 1 189 ? 12.492 1.352 9.508 1 96.94 189 TYR A N 1
ATOM 1384 C CA . TYR A 1 189 ? 13.734 2.074 9.734 1 96.94 189 TYR A CA 1
ATOM 1385 C C . TYR A 1 189 ? 13.859 2.496 11.188 1 96.94 189 TYR A C 1
ATOM 1387 O O . TYR A 1 189 ? 14.836 3.146 11.57 1 96.94 189 TYR A O 1
ATOM 1395 N N . HIS A 1 190 ? 12.859 2.191 11.977 1 96.94 190 HIS A N 1
ATOM 1396 C CA . HIS A 1 190 ? 12.812 2.607 13.375 1 96.94 190 HIS A CA 1
ATOM 1397 C C . HIS A 1 190 ? 12.938 4.121 13.5 1 96.94 190 HIS A C 1
ATOM 1399 O O . HIS A 1 190 ? 13.703 4.617 14.336 1 96.94 190 HIS A O 1
ATOM 1405 N N . VAL A 1 191 ? 12.273 4.84 12.641 1 98.31 191 VAL A N 1
ATOM 1406 C CA . VAL A 1 191 ? 12.203 6.297 12.703 1 98.31 191 VAL A CA 1
ATOM 1407 C C . VAL A 1 191 ? 10.859 6.727 13.281 1 98.31 191 VAL A C 1
ATOM 1409 O O . VAL A 1 191 ? 9.812 6.207 12.883 1 98.31 191 VAL A O 1
ATOM 1412 N N . PRO A 1 192 ? 10.852 7.641 14.242 1 98.62 192 PRO A N 1
ATOM 1413 C CA . PRO A 1 192 ? 9.578 8.07 14.828 1 98.62 192 PRO A CA 1
ATOM 1414 C C . PRO A 1 192 ? 8.703 8.836 13.844 1 98.62 192 PRO A C 1
ATOM 1416 O O . PRO A 1 192 ? 9.219 9.578 13 1 98.62 192 PRO A O 1
ATOM 1419 N N . LEU A 1 193 ? 7.406 8.664 14.055 1 98.88 193 LEU A N 1
ATOM 1420 C CA . LEU A 1 193 ? 6.41 9.312 13.203 1 98.88 193 LEU A CA 1
ATOM 1421 C C . LEU A 1 193 ? 5.566 10.289 14.016 1 98.88 193 LEU A C 1
ATOM 1423 O O . LEU A 1 193 ? 5.113 9.969 15.117 1 98.88 193 LEU A O 1
ATOM 1427 N N . MET A 1 194 ? 5.434 11.445 13.477 1 98.81 194 MET A N 1
ATOM 1428 C CA . MET A 1 194 ? 4.41 12.391 13.906 1 98.81 194 MET A CA 1
ATOM 1429 C C . MET A 1 194 ? 3.363 12.586 12.812 1 98.81 194 MET A C 1
ATOM 1431 O O . MET A 1 194 ? 3.689 12.562 11.625 1 98.81 194 MET A O 1
ATOM 1435 N N . CYS A 1 195 ? 2.129 12.758 13.258 1 98.88 195 CYS A N 1
ATOM 1436 C CA . CYS A 1 195 ? 1.062 13.102 12.32 1 98.88 195 CYS A CA 1
ATOM 1437 C C . CYS A 1 195 ? 0.508 14.492 12.609 1 98.88 195 CYS A C 1
ATOM 1439 O O . CYS A 1 195 ? 0.158 14.805 13.75 1 98.88 195 CYS A O 1
ATOM 1441 N N . VAL A 1 196 ? 0.498 15.32 11.594 1 98.94 196 VAL A N 1
ATOM 1442 C CA . VAL A 1 196 ? -0.118 16.641 11.641 1 98.94 196 VAL A CA 1
ATOM 1443 C C . VAL A 1 196 ? -1.168 16.766 10.539 1 98.94 196 VAL A C 1
ATOM 1445 O O . VAL A 1 196 ? -0.83 16.828 9.352 1 98.94 196 VAL A O 1
ATOM 1448 N N . LYS A 1 197 ? -2.434 16.781 10.906 1 98.88 197 LYS A N 1
ATOM 1449 C CA . LYS A 1 197 ? -3.527 16.656 9.945 1 98.88 197 LYS A CA 1
ATOM 1450 C C . LYS A 1 197 ? -4.527 17.797 10.109 1 98.88 197 LYS A C 1
ATOM 1452 O O . LYS A 1 197 ? -4.98 18.078 11.219 1 98.88 197 LYS A O 1
ATOM 1457 N N . ALA A 1 198 ? -4.852 18.453 9.031 1 98.81 198 ALA A N 1
ATOM 1458 C CA . ALA A 1 198 ? -5.848 19.516 9.031 1 98.81 198 ALA A CA 1
ATOM 1459 C C . ALA A 1 198 ? -7.195 19.016 8.516 1 98.81 198 ALA A C 1
ATOM 1461 O O . ALA A 1 198 ? -7.258 18.312 7.508 1 98.81 198 ALA A O 1
ATOM 1462 N N . VAL A 1 199 ? -8.273 19.406 9.125 1 98.81 199 VAL A N 1
ATOM 1463 C CA . VAL A 1 199 ? -9.602 18.844 8.891 1 98.81 199 VAL A CA 1
ATOM 1464 C C . VAL A 1 199 ? -10.273 19.562 7.73 1 98.81 199 VAL A C 1
ATOM 1466 O O . VAL A 1 199 ? -10.406 20.797 7.746 1 98.81 199 VAL A O 1
ATOM 1469 N N . THR A 1 200 ? -10.688 18.797 6.746 1 98.62 200 THR A N 1
ATOM 1470 C CA . THR A 1 200 ? -11.367 19.344 5.578 1 98.62 200 THR A CA 1
ATOM 1471 C C . THR A 1 200 ? -12.859 19.031 5.629 1 98.62 200 THR A C 1
ATOM 1473 O O . THR A 1 200 ? -13.664 19.703 4.984 1 98.62 200 THR A O 1
ATOM 1476 N N . ASP A 1 201 ? -13.25 18.016 6.297 1 98.62 201 ASP A N 1
ATOM 1477 C CA . ASP A 1 201 ? -14.633 17.547 6.336 1 98.62 201 ASP A CA 1
ATOM 1478 C C . ASP A 1 201 ? -14.938 16.859 7.668 1 98.62 201 ASP A C 1
ATOM 1480 O O . ASP A 1 201 ? -14.023 16.406 8.359 1 98.62 201 ASP A O 1
ATOM 1484 N N . ILE A 1 202 ? -16.188 16.922 8.016 1 98.62 202 ILE A N 1
ATOM 1485 C CA . ILE A 1 202 ? -16.625 16.266 9.242 1 98.62 202 ILE A CA 1
ATOM 1486 C C . ILE A 1 202 ? -17.266 14.922 8.914 1 98.62 202 ILE A C 1
ATOM 1488 O O . ILE A 1 202 ? -18.391 14.867 8.406 1 98.62 202 ILE A O 1
ATOM 1492 N N . VAL A 1 203 ? -16.594 13.812 9.258 1 98.5 203 VAL A N 1
ATOM 1493 C CA . VAL A 1 203 ? -16.922 12.453 8.859 1 98.5 203 VAL A CA 1
ATOM 1494 C C . VAL A 1 203 ? -18.297 12.07 9.406 1 98.5 203 VAL A C 1
ATOM 1496 O O . VAL A 1 203 ? -19.125 11.484 8.695 1 98.5 203 VAL A O 1
ATOM 1499 N N . ASP A 1 204 ? -18.531 12.375 10.672 1 97.94 204 ASP A N 1
ATOM 1500 C CA . ASP A 1 204 ? -19.797 12.023 11.32 1 97.94 204 ASP A CA 1
ATOM 1501 C C . ASP A 1 204 ? -20.797 13.172 11.234 1 97.94 204 ASP A C 1
ATOM 1503 O O . ASP A 1 204 ? -21.641 13.336 12.117 1 97.94 204 ASP A O 1
ATOM 1507 N N . GLY A 1 205 ? -20.578 14 10.234 1 96.88 205 GLY A N 1
ATOM 1508 C CA . GLY A 1 205 ? -21.5 15.086 9.961 1 96.88 205 GLY A CA 1
ATOM 1509 C C . GLY A 1 205 ? -22.547 14.734 8.922 1 96.88 205 GLY A C 1
ATOM 1510 O O . GLY A 1 205 ? -22.688 13.57 8.547 1 96.88 205 GLY A O 1
ATOM 1511 N N . ASP A 1 206 ? -23.234 15.766 8.414 1 95.38 206 ASP A N 1
ATOM 1512 C CA . ASP A 1 206 ? -24.391 15.531 7.57 1 95.38 206 ASP A CA 1
ATOM 1513 C C . ASP A 1 206 ? -24.078 15.844 6.105 1 95.38 206 ASP A C 1
ATOM 1515 O O . ASP A 1 206 ? -24.938 15.695 5.238 1 95.38 206 ASP A O 1
ATOM 1519 N N . ARG A 1 207 ? -22.922 16.25 5.828 1 95.75 207 ARG A N 1
ATOM 1520 C CA . ARG A 1 207 ? -22.547 16.594 4.457 1 95.75 207 ARG A CA 1
ATOM 1521 C C . ARG A 1 207 ? -21.656 15.516 3.855 1 95.75 207 ARG A C 1
ATOM 1523 O O . ARG A 1 207 ? -20.844 14.906 4.562 1 95.75 207 ARG A O 1
ATOM 1530 N N . PRO A 1 208 ? -21.75 15.305 2.457 1 94.94 208 PRO A N 1
ATOM 1531 C CA . PRO A 1 208 ? -20.859 14.336 1.827 1 94.94 208 PRO A CA 1
ATOM 1532 C C . PRO A 1 208 ? -19.391 14.719 1.951 1 94.94 208 PRO A C 1
ATOM 1534 O O . PRO A 1 208 ? -19.031 15.883 1.732 1 94.94 208 PRO A O 1
ATOM 1537 N N . THR A 1 209 ? -18.594 13.75 2.285 1 95.75 209 THR A N 1
ATOM 1538 C CA . THR A 1 209 ? -17.156 13.938 2.473 1 95.75 209 THR A CA 1
ATOM 1539 C C . THR A 1 209 ? -16.531 14.594 1.248 1 95.75 209 THR A C 1
ATOM 1541 O O . THR A 1 209 ? -15.758 15.547 1.375 1 95.75 209 THR A O 1
ATOM 1544 N N . SER A 1 210 ? -16.891 14.109 0.019 1 96.25 210 SER A N 1
ATOM 1545 C CA . SER A 1 210 ? -16.281 14.586 -1.22 1 96.25 210 SER A CA 1
ATOM 1546 C C . SER A 1 210 ? -16.562 16.062 -1.438 1 96.25 210 SER A C 1
ATOM 1548 O O . SER A 1 210 ? -15.672 16.812 -1.853 1 96.25 210 SER A O 1
ATOM 1550 N N . GLU A 1 211 ? -17.719 16.547 -1.112 1 96.19 211 GLU A N 1
ATOM 1551 C CA . GLU A 1 211 ? -18.094 17.938 -1.283 1 96.19 211 GLU A CA 1
ATOM 1552 C C . GLU A 1 211 ? -17.344 18.828 -0.304 1 96.19 211 GLU A C 1
ATOM 1554 O O . GLU A 1 211 ? -16.766 19.844 -0.7 1 96.19 211 GLU A O 1
ATOM 1559 N N . GLU A 1 212 ? -17.359 18.438 0.917 1 96.94 212 GLU A N 1
ATOM 1560 C CA . GLU A 1 212 ? -16.672 19.234 1.929 1 96.94 212 GLU A CA 1
ATOM 1561 C C . GLU A 1 212 ? -15.164 19.266 1.685 1 96.94 212 GLU A C 1
ATOM 1563 O O . GLU A 1 212 ? -14.516 20.297 1.877 1 96.94 212 GLU A O 1
ATOM 1568 N N . PHE A 1 213 ? -14.688 18.141 1.261 1 97.19 213 PHE A N 1
ATOM 1569 C CA . PHE A 1 213 ? -13.266 18.062 0.944 1 97.19 213 PHE A CA 1
ATOM 1570 C C . PHE A 1 213 ? -12.891 19.109 -0.106 1 97.19 213 PHE A C 1
ATOM 1572 O O . PHE A 1 213 ? -11.969 19.906 0.103 1 97.19 213 PHE A O 1
ATOM 1579 N N . LEU A 1 214 ? -13.602 19.078 -1.191 1 96.5 214 LEU A N 1
ATOM 1580 C CA . LEU A 1 214 ? -13.305 20 -2.293 1 96.5 214 LEU A CA 1
ATOM 1581 C C . LEU A 1 214 ? -13.453 21.453 -1.858 1 96.5 214 LEU A C 1
ATOM 1583 O O . LEU A 1 214 ? -12.633 22.297 -2.217 1 96.5 214 LEU A O 1
ATOM 1587 N N . GLU A 1 215 ? -14.398 21.672 -1.026 1 97.38 215 GLU A N 1
ATOM 1588 C CA . GLU A 1 215 ? -14.711 23.031 -0.583 1 97.38 215 GLU A CA 1
ATOM 1589 C C . GLU A 1 215 ? -13.633 23.562 0.354 1 97.38 215 GLU A C 1
ATOM 1591 O O . GLU A 1 215 ? -13.359 24.766 0.371 1 97.38 215 GLU A O 1
ATOM 1596 N N . ASN A 1 216 ? -13.023 22.672 1.11 1 97.75 216 ASN A N 1
ATOM 1597 C CA . ASN A 1 216 ? -12.234 23.141 2.244 1 97.75 216 ASN A CA 1
ATOM 1598 C C . ASN A 1 216 ? -10.758 22.828 2.074 1 97.75 216 ASN A C 1
ATOM 1600 O O . ASN A 1 216 ? -9.938 23.172 2.93 1 97.75 216 ASN A O 1
ATOM 1604 N N . LEU A 1 217 ? -10.398 22.203 0.94 1 96.81 217 LEU A N 1
ATOM 1605 C CA . LEU A 1 217 ? -9.023 21.766 0.73 1 96.81 217 LEU A CA 1
ATOM 1606 C C . LEU A 1 217 ? -8.047 22.938 0.857 1 96.81 217 LEU A C 1
ATOM 1608 O O . LEU A 1 217 ? -7.051 22.828 1.573 1 96.81 217 LEU A O 1
ATOM 1612 N N . HIS A 1 218 ? -8.336 24.031 0.242 1 95.25 218 HIS A N 1
ATOM 1613 C CA . HIS A 1 218 ? -7.438 25.188 0.266 1 95.25 218 HIS A CA 1
ATOM 1614 C C . HIS A 1 218 ? -7.281 25.734 1.682 1 95.25 218 HIS A C 1
ATOM 1616 O O . HIS A 1 218 ? -6.164 26.031 2.115 1 95.25 218 HIS A O 1
ATOM 1622 N N . ALA A 1 219 ? -8.383 25.859 2.365 1 95.56 219 ALA A N 1
ATOM 1623 C CA . ALA A 1 219 ? -8.344 26.375 3.729 1 95.56 219 ALA A CA 1
ATOM 1624 C C . ALA A 1 219 ? -7.57 25.438 4.652 1 95.56 219 ALA A C 1
ATOM 1626 O O . ALA A 1 219 ? -6.824 25.891 5.523 1 95.56 219 ALA A O 1
ATOM 1627 N N . ALA A 1 220 ? -7.793 24.156 4.488 1 96.25 220 ALA A N 1
ATOM 1628 C CA . ALA A 1 220 ? -7.074 23.172 5.305 1 96.25 220 ALA A CA 1
ATOM 1629 C C . ALA A 1 220 ? -5.578 23.219 5.004 1 96.25 220 ALA A C 1
ATOM 1631 O O . ALA A 1 220 ? -4.754 23.109 5.918 1 96.25 220 ALA A O 1
ATOM 1632 N N . ALA A 1 221 ? -5.254 23.344 3.73 1 94.75 221 ALA A N 1
ATOM 1633 C CA . ALA A 1 221 ? -3.852 23.453 3.35 1 94.75 221 ALA A CA 1
ATOM 1634 C C . ALA A 1 221 ? -3.223 24.703 3.955 1 94.75 221 ALA A C 1
ATOM 1636 O O . ALA A 1 221 ? -2.068 24.688 4.391 1 94.75 221 ALA A O 1
ATOM 1637 N N . ALA A 1 222 ? -3.943 25.766 4.02 1 95.06 222 ALA A N 1
ATOM 1638 C CA . ALA A 1 222 ? -3.475 27 4.645 1 95.06 222 ALA A CA 1
ATOM 1639 C C . ALA A 1 222 ? -3.262 26.812 6.145 1 95.06 222 ALA A C 1
ATOM 1641 O O . ALA A 1 222 ? -2.305 27.344 6.715 1 95.06 222 ALA A O 1
ATOM 1642 N N . ALA A 1 223 ? -4.172 26.094 6.754 1 96.69 223 ALA A N 1
ATOM 1643 C CA . ALA A 1 223 ? -4.027 25.797 8.18 1 96.69 223 ALA A CA 1
ATOM 1644 C C . ALA A 1 223 ? -2.762 24.984 8.445 1 96.69 223 ALA A C 1
ATOM 1646 O O . ALA A 1 223 ? -2.049 25.234 9.414 1 96.69 223 ALA A O 1
ATOM 1647 N N . LEU A 1 224 ? -2.5 24.047 7.578 1 96.12 224 LEU A N 1
ATOM 1648 C CA . LEU A 1 224 ? -1.279 23.25 7.676 1 96.12 224 LEU A CA 1
ATOM 1649 C C . LEU A 1 224 ? -0.044 24.125 7.547 1 96.12 224 LEU A C 1
ATOM 1651 O O . LEU A 1 224 ? 0.9 24 8.328 1 96.12 224 LEU A O 1
ATOM 1655 N N . GLN A 1 225 ? -0.116 24.938 6.559 1 95.25 225 GLN A N 1
ATOM 1656 C CA . GLN A 1 225 ? 1.011 25.828 6.301 1 95.25 225 GLN A CA 1
ATOM 1657 C C . GLN A 1 225 ? 1.278 26.734 7.492 1 95.25 225 GLN A C 1
ATOM 1659 O O . GLN A 1 225 ? 2.432 27.047 7.801 1 95.25 225 GLN A O 1
ATOM 1664 N N . ALA A 1 226 ? 0.291 27.188 8.141 1 97 226 ALA A N 1
ATOM 1665 C CA . ALA A 1 226 ? 0.448 28.047 9.305 1 97 226 ALA A CA 1
ATOM 1666 C C . ALA A 1 226 ? 1.016 27.281 10.492 1 97 226 ALA A C 1
ATOM 1668 O O . ALA A 1 226 ? 1.747 27.844 11.312 1 97 226 ALA A O 1
ATOM 1669 N N . THR A 1 227 ? 0.763 26.031 10.578 1 98.31 227 THR A N 1
ATOM 1670 C CA . THR A 1 227 ? 1.066 25.219 11.75 1 98.31 227 THR A CA 1
ATOM 1671 C C . THR A 1 227 ? 2.439 24.562 11.617 1 98.31 227 THR A C 1
ATOM 1673 O O . THR A 1 227 ? 3.229 24.562 12.562 1 98.31 227 THR A O 1
ATOM 1676 N N . LEU A 1 228 ? 2.791 24.031 10.477 1 98.56 228 LEU A N 1
ATOM 1677 C CA . LEU A 1 228 ? 3.945 23.156 10.289 1 98.56 228 LEU A CA 1
ATOM 1678 C C . LEU A 1 228 ? 5.242 23.906 10.57 1 98.56 228 LEU A C 1
ATOM 1680 O O . LEU A 1 228 ? 6.125 23.406 11.266 1 98.56 228 LEU A O 1
ATOM 1684 N N . PRO A 1 229 ? 5.426 25.203 10.141 1 97.81 229 PRO A N 1
ATOM 1685 C CA . PRO A 1 229 ? 6.66 25.906 10.492 1 97.81 229 PRO A CA 1
ATOM 1686 C C . PRO A 1 229 ? 6.828 26.078 12 1 97.81 229 PRO A C 1
ATOM 1688 O O . PRO A 1 229 ? 7.953 26.031 12.508 1 97.81 229 PRO A O 1
ATOM 1691 N N . ARG A 1 230 ? 5.719 26.25 12.672 1 97.75 230 ARG A N 1
ATOM 1692 C CA . ARG A 1 230 ? 5.781 26.375 14.125 1 97.75 230 ARG A CA 1
ATOM 1693 C C . ARG A 1 230 ? 6.172 25.047 14.773 1 97.75 230 ARG A C 1
ATOM 1695 O O . ARG A 1 230 ? 6.934 25.031 15.742 1 97.75 230 ARG A O 1
ATOM 1702 N N . VAL A 1 231 ? 5.637 23.953 14.258 1 98.25 231 VAL A N 1
ATOM 1703 C CA . VAL A 1 231 ? 6.016 22.625 14.711 1 98.25 231 VAL A CA 1
ATOM 1704 C C . VAL A 1 231 ? 7.52 22.422 14.531 1 98.25 231 VAL A C 1
ATOM 1706 O O . VAL A 1 231 ? 8.211 21.984 15.453 1 98.25 231 VAL A O 1
ATOM 1709 N N . LEU A 1 232 ? 8.008 22.797 13.383 1 98.12 232 LEU A N 1
ATOM 1710 C CA . LEU A 1 232 ? 9.422 22.625 13.055 1 98.12 232 LEU A CA 1
ATOM 1711 C C . LEU A 1 232 ? 10.289 23.469 13.977 1 98.12 232 LEU A C 1
ATOM 1713 O O . LEU A 1 232 ? 11.328 23 14.461 1 98.12 232 LEU A O 1
ATOM 1717 N N . THR A 1 233 ? 9.836 24.656 14.227 1 96.62 233 THR A N 1
ATOM 1718 C CA . THR A 1 233 ? 10.578 25.547 15.117 1 96.62 233 THR A CA 1
ATOM 1719 C C . THR A 1 233 ? 10.664 24.953 16.516 1 96.62 233 THR A C 1
ATOM 1721 O O . THR A 1 233 ? 11.727 24.984 17.141 1 96.62 233 THR A O 1
ATOM 1724 N N . GLU A 1 234 ? 9.562 24.391 16.953 1 95.62 234 GLU A N 1
ATOM 1725 C CA . GLU A 1 234 ? 9.516 23.797 18.281 1 95.62 234 GLU A CA 1
ATOM 1726 C C . GLU A 1 234 ? 10.398 22.562 18.375 1 95.62 234 GLU A C 1
ATOM 1728 O O . GLU A 1 234 ? 10.891 22.219 19.453 1 95.62 234 GLU A O 1
ATOM 1733 N N . MET A 1 235 ? 10.625 21.875 17.25 1 95.81 235 MET A N 1
ATOM 1734 C CA . MET A 1 235 ? 11.375 20.625 17.219 1 95.81 235 MET A CA 1
ATOM 1735 C C . MET A 1 235 ? 12.875 20.875 17.094 1 95.81 235 MET A C 1
ATOM 1737 O O . MET A 1 235 ? 13.688 20.109 17.594 1 95.81 235 MET A O 1
ATOM 1741 N N . ALA A 1 236 ? 13.242 21.938 16.5 1 94.19 236 ALA A N 1
ATOM 1742 C CA . ALA A 1 236 ? 14.625 22.203 16.109 1 94.19 236 ALA A CA 1
ATOM 1743 C C . ALA A 1 236 ? 15.539 22.234 17.344 1 94.19 236 ALA A C 1
ATOM 1745 O O . ALA A 1 236 ? 15.289 22.984 18.281 1 94.19 236 ALA A O 1
ATOM 1746 N N . GLY A 1 237 ? 16.484 21.359 17.328 1 91.88 237 GLY A N 1
ATOM 1747 C CA . GLY A 1 237 ? 17.516 21.375 18.328 1 91.88 237 GLY A CA 1
ATOM 1748 C C . GLY A 1 237 ? 17.094 20.734 19.641 1 91.88 237 GLY A C 1
ATOM 1749 O O . GLY A 1 237 ? 17.828 20.734 20.625 1 91.88 237 GLY A O 1
ATOM 1750 N N . LYS A 1 238 ? 15.93 20.172 19.656 1 94.19 238 LYS A N 1
ATOM 1751 C CA . LYS A 1 238 ? 15.445 19.516 20.875 1 94.19 238 LYS A CA 1
ATOM 1752 C C . LYS A 1 238 ? 15.609 18 20.781 1 94.19 238 LYS A C 1
ATOM 1754 O O . LYS A 1 238 ? 15.703 17.438 19.688 1 94.19 238 LYS A O 1
ATOM 1759 N N . LYS A 1 239 ? 15.781 17.406 22.016 1 94.94 239 LYS A N 1
ATOM 1760 C CA . LYS A 1 239 ? 15.68 15.953 22.094 1 94.94 239 LYS A CA 1
ATOM 1761 C C . LYS A 1 239 ? 14.234 15.492 21.922 1 94.94 239 LYS A C 1
ATOM 1763 O O . LYS A 1 239 ? 13.297 16.203 22.312 1 94.94 239 LYS A O 1
ATOM 1768 N N . LEU A 1 240 ? 14.023 14.422 21.328 1 94.75 240 LEU A N 1
ATOM 1769 C CA . LEU A 1 240 ? 12.688 13.883 21.109 1 94.75 240 LEU A CA 1
ATOM 1770 C C . LEU A 1 240 ? 11.906 13.828 22.422 1 94.75 240 LEU A C 1
ATOM 1772 O O . LEU A 1 240 ? 10.703 14.117 22.438 1 94.75 240 LEU A O 1
ATOM 1776 N N . SER A 1 241 ? 12.633 13.516 23.469 1 93.31 241 SER A N 1
ATOM 1777 C CA . SER A 1 241 ? 11.992 13.375 24.766 1 93.31 241 SER A CA 1
ATOM 1778 C C . SER A 1 241 ? 11.539 14.734 25.312 1 93.31 241 SER A C 1
ATOM 1780 O O . SER A 1 241 ? 10.758 14.797 26.266 1 93.31 241 SER A O 1
ATOM 1782 N N . GLU A 1 242 ? 11.914 15.812 24.672 1 94.31 242 GLU A N 1
ATOM 1783 C CA . GLU A 1 242 ? 11.609 17.172 25.125 1 94.31 242 GLU A CA 1
ATOM 1784 C C . GLU A 1 242 ? 10.438 17.766 24.328 1 94.31 242 GLU A C 1
ATOM 1786 O O . GLU A 1 242 ? 10 18.875 24.609 1 94.31 242 GLU A O 1
ATOM 1791 N N . LEU A 1 243 ? 9.969 17 23.484 1 94.25 243 LEU A N 1
ATOM 1792 C CA . LEU A 1 243 ? 8.945 17.547 22.594 1 94.25 243 LEU A CA 1
ATOM 1793 C C . LEU A 1 243 ? 7.57 17.453 23.25 1 94.25 243 LEU A C 1
ATOM 1795 O O . LEU A 1 243 ? 6.754 18.375 23.109 1 94.25 243 LEU A O 1
ATOM 1799 N N . MET B 1 1 ? 13.57 -12.477 -25.391 1 92.75 1 MET B N 1
ATOM 1800 C CA . MET B 1 1 ? 13.227 -13.758 -24.797 1 92.75 1 MET B CA 1
ATOM 1801 C C . MET B 1 1 ? 13.211 -13.672 -23.281 1 92.75 1 MET B C 1
ATOM 1803 O O . MET B 1 1 ? 13.992 -12.914 -22.688 1 92.75 1 MET B O 1
ATOM 1807 N N . VAL B 1 2 ? 12.281 -14.43 -22.688 1 96.56 2 VAL B N 1
ATOM 1808 C CA . VAL B 1 2 ? 12.188 -14.453 -21.234 1 96.56 2 VAL B CA 1
ATOM 1809 C C . VAL B 1 2 ? 13.352 -15.25 -20.656 1 96.56 2 VAL B C 1
ATOM 1811 O O . VAL B 1 2 ? 13.484 -16.453 -20.922 1 96.56 2 VAL B O 1
ATOM 1814 N N . GLN B 1 3 ? 14.164 -14.641 -19.859 1 97.44 3 GLN B N 1
ATOM 1815 C CA . GLN B 1 3 ? 15.336 -15.281 -19.266 1 97.44 3 GLN B CA 1
ATOM 1816 C C . GLN B 1 3 ? 15.281 -15.203 -17.734 1 97.44 3 GLN B C 1
ATOM 1818 O O . GLN B 1 3 ? 15.992 -15.945 -17.062 1 97.44 3 GLN B O 1
ATOM 1823 N N . SER B 1 4 ? 14.484 -14.32 -17.25 1 98.38 4 SER B N 1
ATOM 1824 C CA . SER B 1 4 ? 14.398 -14.109 -15.812 1 98.38 4 SER B CA 1
ATOM 1825 C C . SER B 1 4 ? 12.961 -13.805 -15.383 1 98.38 4 SER B C 1
ATOM 1827 O O . SER B 1 4 ? 12.281 -12.984 -16 1 98.38 4 SER B O 1
ATOM 1829 N N . VAL B 1 5 ? 12.547 -14.523 -14.367 1 98.75 5 VAL B N 1
ATOM 1830 C CA . VAL B 1 5 ? 11.195 -14.336 -13.852 1 98.75 5 VAL B CA 1
ATOM 1831 C C . VAL B 1 5 ? 11.25 -14.094 -12.344 1 98.75 5 VAL B C 1
ATOM 1833 O O . VAL B 1 5 ? 12.055 -14.711 -11.641 1 98.75 5 VAL B O 1
ATOM 1836 N N . LEU B 1 6 ? 10.469 -13.188 -11.875 1 98.94 6 LEU B N 1
ATOM 1837 C CA . LEU B 1 6 ? 10.273 -12.938 -10.445 1 98.94 6 LEU B CA 1
ATOM 1838 C C . LEU B 1 6 ? 8.867 -13.32 -10.016 1 98.94 6 LEU B C 1
ATOM 1840 O O . LEU B 1 6 ? 7.883 -12.805 -10.555 1 98.94 6 LEU B O 1
ATOM 1844 N N . LEU B 1 7 ? 8.797 -14.242 -9.109 1 98.94 7 LEU B N 1
ATOM 1845 C CA . LEU B 1 7 ? 7.512 -14.578 -8.508 1 98.94 7 LEU B CA 1
ATOM 1846 C C . LEU B 1 7 ? 7.34 -13.875 -7.164 1 98.94 7 LEU B C 1
ATOM 1848 O O . LEU B 1 7 ? 8.25 -13.891 -6.332 1 98.94 7 LEU B O 1
ATOM 1852 N N . VAL B 1 8 ? 6.156 -13.281 -6.957 1 98.94 8 VAL B N 1
ATOM 1853 C CA . VAL B 1 8 ? 5.832 -12.562 -5.73 1 98.94 8 VAL B CA 1
ATOM 1854 C C . VAL B 1 8 ? 4.762 -13.328 -4.953 1 98.94 8 VAL B C 1
ATOM 1856 O O . VAL B 1 8 ? 3.691 -13.625 -5.492 1 98.94 8 VAL B O 1
ATOM 1859 N N . PHE B 1 9 ? 5.07 -13.648 -3.701 1 98.88 9 PHE B N 1
ATOM 1860 C CA . PHE B 1 9 ? 4.133 -14.305 -2.801 1 98.88 9 PHE B CA 1
ATOM 1861 C C . PHE B 1 9 ? 3.908 -13.469 -1.546 1 98.88 9 PHE B C 1
ATOM 1863 O O . PHE B 1 9 ? 4.848 -12.883 -1.006 1 98.88 9 PHE B O 1
ATOM 1870 N N . ALA B 1 10 ? 2.65 -13.453 -1.082 1 98.62 10 ALA B N 1
ATOM 1871 C CA . ALA B 1 10 ? 2.361 -12.789 0.187 1 98.62 10 ALA B CA 1
ATOM 1872 C C . ALA B 1 10 ? 2.729 -13.688 1.368 1 98.62 10 ALA B C 1
ATOM 1874 O O . ALA B 1 10 ? 3.311 -13.219 2.35 1 98.62 10 ALA B O 1
ATOM 1875 N N . MET B 1 11 ? 2.426 -14.93 1.232 1 98.44 11 MET B N 1
ATOM 1876 C CA . MET B 1 11 ? 2.541 -15.805 2.395 1 98.44 11 MET B CA 1
ATOM 1877 C C . MET B 1 11 ? 3.594 -16.891 2.162 1 98.44 11 MET B C 1
ATOM 1879 O O . MET B 1 11 ? 3.686 -17.438 1.066 1 98.44 11 MET B O 1
ATOM 1883 N N . ASP B 1 12 ? 4.246 -17.203 3.223 1 98 12 ASP B N 1
ATOM 1884 C CA . ASP B 1 12 ? 5.266 -18.25 3.203 1 98 12 ASP B CA 1
ATOM 1885 C C . ASP B 1 12 ? 4.676 -19.578 2.756 1 98 12 ASP B C 1
ATOM 1887 O O . ASP B 1 12 ? 5.273 -20.281 1.936 1 98 12 ASP B O 1
ATOM 1891 N N . ALA B 1 13 ? 3.531 -19.906 3.234 1 97.5 13 ALA B N 1
ATOM 1892 C CA . ALA B 1 13 ? 2.869 -21.188 2.947 1 97.5 13 ALA B CA 1
ATOM 1893 C C . ALA B 1 13 ? 2.59 -21.328 1.453 1 97.5 13 ALA B C 1
ATOM 1895 O O . ALA B 1 13 ? 2.553 -22.438 0.929 1 97.5 13 ALA B O 1
ATOM 1896 N N . GLU B 1 14 ? 2.432 -20.25 0.747 1 97.88 14 GLU B N 1
ATOM 1897 C CA . GLU B 1 14 ? 2.18 -20.234 -0.691 1 97.88 14 GLU B CA 1
ATOM 1898 C C . GLU B 1 14 ? 3.479 -20.391 -1.479 1 97.88 14 GLU B C 1
ATOM 1900 O O . GLU B 1 14 ? 3.482 -20.953 -2.574 1 97.88 14 GLU B O 1
ATOM 1905 N N . ALA B 1 15 ? 4.551 -19.875 -0.974 1 98 15 ALA B N 1
ATOM 1906 C CA . ALA B 1 15 ? 5.824 -19.781 -1.688 1 98 15 ALA B CA 1
ATOM 1907 C C . ALA B 1 15 ? 6.641 -21.062 -1.53 1 98 15 ALA B C 1
ATOM 1909 O O . ALA B 1 15 ? 7.277 -21.516 -2.48 1 98 15 ALA B O 1
ATOM 1910 N N . GLN B 1 16 ? 6.582 -21.672 -0.367 1 97.62 16 GLN B N 1
ATOM 1911 C CA . GLN B 1 16 ? 7.52 -22.719 0.036 1 97.62 16 GLN B CA 1
ATOM 1912 C C . GLN B 1 16 ? 7.406 -23.938 -0.871 1 97.62 16 GLN B C 1
ATOM 1914 O O . GLN B 1 16 ? 8.422 -24.531 -1.249 1 97.62 16 GLN B O 1
ATOM 1919 N N . PRO B 1 17 ? 6.18 -24.328 -1.229 1 97.31 17 PRO B N 1
ATOM 1920 C CA . PRO B 1 17 ? 6.098 -25.5 -2.1 1 97.31 17 PRO B CA 1
ATOM 1921 C C . PRO B 1 17 ? 6.852 -25.312 -3.414 1 97.31 17 PRO B C 1
ATOM 1923 O O . PRO B 1 17 ? 7.527 -26.234 -3.877 1 97.31 17 PRO B O 1
ATOM 1926 N N . LEU B 1 18 ? 6.77 -24.141 -4.051 1 97.12 18 LEU B N 1
ATOM 1927 C CA . LEU B 1 18 ? 7.492 -23.859 -5.289 1 97.12 18 LEU B CA 1
ATOM 1928 C C . LEU B 1 18 ? 8.992 -23.828 -5.039 1 97.12 18 LEU B C 1
ATOM 1930 O O . LEU B 1 18 ? 9.773 -24.359 -5.828 1 97.12 18 LEU B O 1
ATOM 1934 N N . ILE B 1 19 ? 9.406 -23.125 -3.971 1 97.88 19 ILE B N 1
ATOM 1935 C CA . ILE B 1 19 ? 10.812 -22.969 -3.615 1 97.88 19 ILE B CA 1
ATOM 1936 C C . ILE B 1 19 ? 11.461 -24.344 -3.475 1 97.88 19 ILE B C 1
ATOM 1938 O O . ILE B 1 19 ? 12.539 -24.594 -4.023 1 97.88 19 ILE B O 1
ATOM 1942 N N . GLN B 1 20 ? 10.75 -25.203 -2.824 1 97.31 20 GLN B N 1
ATOM 1943 C CA . GLN B 1 20 ? 11.25 -26.547 -2.609 1 97.31 20 GLN B CA 1
ATOM 1944 C C . GLN B 1 20 ? 11.273 -27.344 -3.912 1 97.31 20 GLN B C 1
ATOM 1946 O O . GLN B 1 20 ? 12.25 -28.031 -4.215 1 97.31 20 GLN B O 1
ATOM 1951 N N . ALA B 1 21 ? 10.258 -27.266 -4.637 1 95.69 21 ALA B N 1
ATOM 1952 C CA . ALA B 1 21 ? 10.125 -28.031 -5.875 1 95.69 21 ALA B CA 1
ATOM 1953 C C . ALA B 1 21 ? 11.227 -27.656 -6.867 1 95.69 21 ALA B C 1
ATOM 1955 O O . ALA B 1 21 ? 11.727 -28.516 -7.594 1 95.69 21 ALA B O 1
ATOM 1956 N N . LEU B 1 22 ? 11.617 -26.375 -6.891 1 97.12 22 LEU B N 1
ATOM 1957 C CA . LEU B 1 22 ? 12.586 -25.906 -7.875 1 97.12 22 LEU B CA 1
ATOM 1958 C C . LEU B 1 22 ? 13.992 -25.875 -7.273 1 97.12 22 LEU B C 1
ATOM 1960 O O . LEU B 1 22 ? 14.961 -25.547 -7.965 1 97.12 22 LEU B O 1
ATOM 1964 N N . GLY B 1 23 ? 14.094 -26.156 -6.016 1 97.88 23 GLY B N 1
ATOM 1965 C CA . GLY B 1 23 ? 15.391 -26.125 -5.348 1 97.88 23 GLY B CA 1
ATOM 1966 C C . GLY B 1 23 ? 15.969 -24.719 -5.25 1 97.88 23 GLY B C 1
ATOM 1967 O O . GLY B 1 23 ? 17.188 -24.531 -5.41 1 97.88 23 GLY B O 1
ATOM 1968 N N . LEU B 1 24 ? 15.109 -23.75 -5.109 1 98.44 24 LEU B N 1
ATOM 1969 C CA . LEU B 1 24 ? 15.602 -22.391 -4.949 1 98.44 24 LEU B CA 1
ATOM 1970 C C . LEU B 1 24 ? 16.266 -22.203 -3.586 1 98.44 24 LEU B C 1
ATOM 1972 O O . LEU B 1 24 ? 15.883 -22.859 -2.613 1 98.44 24 LEU B O 1
ATOM 1976 N N . THR B 1 25 ? 17.234 -21.266 -3.523 1 98.56 25 THR B N 1
ATOM 1977 C CA . THR B 1 25 ? 17.922 -20.984 -2.271 1 98.56 25 THR B CA 1
ATOM 1978 C C . THR B 1 25 ? 17.766 -19.516 -1.883 1 98.56 25 THR B C 1
ATOM 1980 O O . THR B 1 25 ? 17.719 -18.641 -2.75 1 98.56 25 THR B O 1
ATOM 1983 N N . GLU B 1 26 ? 17.656 -19.328 -0.596 1 98.06 26 GLU B N 1
ATOM 1984 C CA . GLU B 1 26 ? 17.594 -17.953 -0.111 1 98.06 26 GLU B CA 1
ATOM 1985 C C . GLU B 1 26 ? 18.828 -17.156 -0.543 1 98.06 26 GLU B C 1
ATOM 1987 O O . GLU B 1 26 ? 19.953 -17.656 -0.482 1 98.06 26 GLU B O 1
ATOM 1992 N N . ASP B 1 27 ? 18.609 -15.984 -1.009 1 97.81 27 ASP B N 1
ATOM 1993 C CA . ASP B 1 27 ? 19.719 -15.141 -1.431 1 97.81 27 ASP B CA 1
ATOM 1994 C C . ASP B 1 27 ? 20.547 -14.68 -0.232 1 97.81 27 ASP B C 1
ATOM 1996 O O . ASP B 1 27 ? 20.062 -13.914 0.606 1 97.81 27 ASP B O 1
ATOM 2000 N N . ALA B 1 28 ? 21.875 -15.062 -0.302 1 94.06 28 ALA B N 1
ATOM 2001 C CA . ALA B 1 28 ? 22.859 -14.719 0.729 1 94.06 28 ALA B CA 1
ATOM 2002 C C . ALA B 1 28 ? 24.203 -14.375 0.112 1 94.06 28 ALA B C 1
ATOM 2004 O O . ALA B 1 28 ? 24.875 -15.242 -0.461 1 94.06 28 ALA B O 1
ATOM 2005 N N . PRO B 1 29 ? 24.656 -13.164 0.253 1 92.62 29 PRO B N 1
ATOM 2006 C CA . PRO B 1 29 ? 24.031 -12.055 0.974 1 92.62 29 PRO B CA 1
ATOM 2007 C C . PRO B 1 29 ? 22.75 -11.57 0.32 1 92.62 29 PRO B C 1
ATOM 2009 O O . PRO B 1 29 ? 22.484 -11.867 -0.851 1 92.62 29 PRO B O 1
ATOM 2012 N N . PRO B 1 30 ? 21.891 -10.773 1.113 1 91.38 30 PRO B N 1
ATOM 2013 C CA . PRO B 1 30 ? 20.641 -10.242 0.545 1 91.38 30 PRO B CA 1
ATOM 2014 C C . PRO B 1 30 ? 20.875 -9.422 -0.719 1 91.38 30 PRO B C 1
ATOM 2016 O O . PRO B 1 30 ? 21.875 -8.688 -0.81 1 91.38 30 PRO B O 1
ATOM 2019 N N . LYS B 1 31 ? 19.922 -9.602 -1.642 1 93.69 31 LYS B N 1
ATOM 2020 C CA . LYS B 1 31 ? 20 -8.852 -2.895 1 93.69 31 LYS B CA 1
ATOM 2021 C C . LYS B 1 31 ? 19.328 -7.492 -2.766 1 93.69 31 LYS B C 1
ATOM 2023 O O . LYS B 1 31 ? 19.594 -6.586 -3.557 1 93.69 31 LYS B O 1
ATOM 2028 N N . ILE B 1 32 ? 18.391 -7.395 -1.918 1 92.88 32 ILE B N 1
ATOM 2029 C CA . ILE B 1 32 ? 17.703 -6.137 -1.645 1 92.88 32 ILE B CA 1
ATOM 2030 C C . ILE B 1 32 ? 18.438 -5.371 -0.546 1 92.88 32 ILE B C 1
ATOM 2032 O O . ILE B 1 32 ? 18.75 -5.934 0.506 1 92.88 32 ILE B O 1
ATOM 2036 N N . VAL B 1 33 ? 18.875 -4.059 -0.879 1 78.38 33 VAL B N 1
ATOM 2037 C CA . VAL B 1 33 ? 19.578 -3.191 0.057 1 78.38 33 VAL B CA 1
ATOM 2038 C C . VAL B 1 33 ? 18.578 -2.568 1.036 1 78.38 33 VAL B C 1
ATOM 2040 O O . VAL B 1 33 ? 17.562 -2.016 0.625 1 78.38 33 VAL B O 1
ATOM 2043 N N . GLY B 1 34 ? 18.922 -2.646 2.301 1 74.31 34 GLY B N 1
ATOM 2044 C CA . GLY B 1 34 ? 18.141 -1.906 3.277 1 74.31 34 GLY B CA 1
ATOM 2045 C C . GLY B 1 34 ? 17.594 -2.777 4.395 1 74.31 34 GLY B C 1
ATOM 2046 O O . GLY B 1 34 ? 17.906 -3.971 4.461 1 74.31 34 GLY B O 1
ATOM 2047 N N . PRO B 1 35 ? 16.766 -1.961 5.188 1 91.56 35 PRO B N 1
ATOM 2048 C CA . PRO B 1 35 ? 15.844 -2.916 5.82 1 91.56 35 PRO B CA 1
ATOM 2049 C C . PRO B 1 35 ? 14.648 -3.258 4.93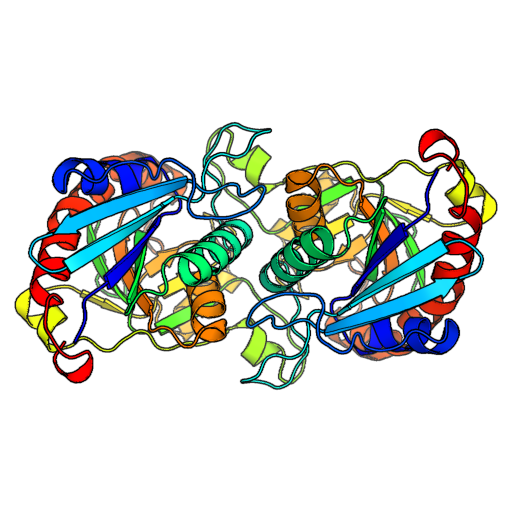8 1 91.56 35 PRO B C 1
ATOM 2051 O O . PRO B 1 35 ? 14.086 -2.375 4.289 1 91.56 35 PRO B O 1
ATOM 2054 N N . ALA B 1 36 ? 14.492 -4.352 4.559 1 93.75 36 ALA B N 1
ATOM 2055 C CA . ALA B 1 36 ? 13.344 -4.84 3.807 1 93.75 36 ALA B CA 1
ATOM 2056 C C . ALA B 1 36 ? 12.633 -5.961 4.555 1 93.75 36 ALA B C 1
ATOM 2058 O O . ALA B 1 36 ? 13.281 -6.84 5.129 1 93.75 36 ALA B O 1
ATOM 2059 N N . PRO B 1 37 ? 11.344 -5.902 4.523 1 95.06 37 PRO B N 1
ATOM 2060 C CA . PRO B 1 37 ? 10.617 -6.953 5.234 1 95.06 37 PRO B CA 1
ATOM 2061 C C . PRO B 1 37 ? 10.633 -8.289 4.488 1 95.06 37 PRO B C 1
ATOM 2063 O O . PRO B 1 37 ? 10.344 -9.328 5.074 1 95.06 37 PRO B O 1
ATOM 2066 N N . CYS B 1 38 ? 11 -8.297 3.258 1 97.69 38 CYS B N 1
ATOM 2067 C CA . CYS B 1 38 ? 10.812 -9.445 2.385 1 97.69 38 CYS B CA 1
ATOM 2068 C C . CYS B 1 38 ? 12.062 -10.32 2.357 1 97.69 38 CYS B C 1
ATOM 2070 O O . CYS B 1 38 ? 13.125 -9.906 2.805 1 97.69 38 CYS B O 1
ATOM 2072 N N . VAL B 1 39 ? 11.859 -11.5 1.918 1 97.19 39 VAL B N 1
ATOM 2073 C CA . VAL B 1 39 ? 12.906 -12.5 1.753 1 97.19 39 VAL B CA 1
ATOM 2074 C C . VAL B 1 39 ? 12.93 -12.992 0.31 1 97.19 39 VAL B C 1
ATOM 2076 O O . VAL B 1 39 ? 11.875 -13.227 -0.285 1 97.19 39 VAL B O 1
ATOM 2079 N N . THR B 1 40 ? 14.117 -13.117 -0.209 1 98.5 40 THR B N 1
ATOM 2080 C CA . THR B 1 40 ? 14.195 -13.508 -1.612 1 98.5 40 THR B CA 1
ATOM 2081 C C . THR B 1 40 ? 14.93 -14.836 -1.766 1 98.5 40 THR B C 1
ATOM 2083 O O . THR B 1 40 ? 15.789 -15.172 -0.947 1 98.5 40 THR B O 1
ATOM 2086 N N . PHE B 1 41 ? 14.555 -15.57 -2.773 1 98.75 41 PHE B N 1
ATOM 2087 C CA . PHE B 1 41 ? 15.148 -16.828 -3.184 1 98.75 41 PHE B CA 1
ATOM 2088 C C . PHE B 1 41 ? 15.445 -16.828 -4.676 1 98.75 41 PHE B C 1
ATOM 2090 O O . PHE B 1 41 ? 14.734 -16.203 -5.457 1 98.75 41 PHE B O 1
ATOM 2097 N N . SER B 1 42 ? 16.5 -17.547 -5.004 1 98.75 42 SER B N 1
ATOM 2098 C CA . SER B 1 42 ? 16.859 -17.594 -6.414 1 98.75 42 SER B CA 1
ATOM 2099 C C . SER B 1 42 ? 17.344 -18.984 -6.812 1 98.75 42 SER B C 1
ATOM 2101 O O . SER B 1 42 ? 17.828 -19.75 -5.969 1 98.75 42 SER B O 1
ATOM 2103 N N . GLY B 1 43 ? 17.188 -19.234 -8.07 1 98.31 43 GLY B N 1
ATOM 2104 C CA . GLY B 1 43 ? 17.656 -20.453 -8.695 1 98.31 43 GLY B CA 1
ATOM 2105 C C . GLY B 1 43 ? 17.359 -20.516 -10.18 1 98.31 43 GLY B C 1
ATOM 2106 O O . GLY B 1 43 ? 17.078 -19.484 -10.812 1 98.31 43 GLY B O 1
ATOM 2107 N N . GLN B 1 44 ? 17.609 -21.734 -10.688 1 96.75 44 GLN B N 1
ATOM 2108 C CA . GLN B 1 44 ? 17.391 -21.953 -12.109 1 96.75 44 GLN B CA 1
ATOM 2109 C C . GLN B 1 44 ? 16.312 -23 -12.344 1 96.75 44 GLN B C 1
ATOM 2111 O O . GLN B 1 44 ? 16.219 -23.984 -11.586 1 96.75 44 GLN B O 1
ATOM 2116 N N . HIS B 1 45 ? 15.57 -22.781 -13.273 1 96.12 45 HIS B N 1
ATOM 2117 C CA . HIS B 1 45 ? 14.656 -23.766 -13.852 1 96.12 45 HIS B CA 1
ATOM 2118 C C . HIS B 1 45 ? 14.891 -23.906 -15.352 1 96.12 45 HIS B C 1
ATOM 2120 O O . HIS B 1 45 ? 14.367 -23.125 -16.141 1 96.12 45 HIS B O 1
ATOM 2126 N N . GLY B 1 46 ? 15.656 -24.938 -15.727 1 93.56 46 GLY B N 1
ATOM 2127 C CA . GLY B 1 46 ? 16.203 -24.938 -17.062 1 93.56 46 GLY B CA 1
ATOM 2128 C C . GLY B 1 46 ? 17.094 -23.75 -17.344 1 93.56 46 GLY B C 1
ATOM 2129 O O . GLY B 1 46 ? 18.016 -23.469 -16.578 1 93.56 46 GLY B O 1
ATOM 2130 N N . ASP B 1 47 ? 16.797 -23.078 -18.422 1 92.69 47 ASP B N 1
ATOM 2131 C CA . ASP B 1 47 ? 17.609 -21.906 -18.781 1 92.69 47 ASP B CA 1
ATOM 2132 C C . ASP B 1 47 ? 16.984 -20.625 -18.25 1 92.69 47 ASP B C 1
ATOM 2134 O O . ASP B 1 47 ? 17.422 -19.531 -18.594 1 92.69 47 ASP B O 1
ATOM 2138 N N . LEU B 1 48 ? 16.031 -20.812 -17.438 1 97.19 48 LEU B N 1
ATOM 2139 C CA . LEU B 1 48 ? 15.328 -19.656 -16.891 1 97.19 48 LEU B CA 1
ATOM 2140 C C . LEU B 1 48 ? 15.836 -19.328 -15.492 1 97.19 48 LEU B C 1
ATOM 2142 O O . LEU B 1 48 ? 15.891 -20.203 -14.625 1 97.19 48 LEU B O 1
ATOM 2146 N N . GLN B 1 49 ? 16.266 -18.078 -15.266 1 98.31 49 GLN B N 1
ATOM 2147 C CA . GLN B 1 49 ? 16.516 -17.594 -13.914 1 98.31 49 GLN B CA 1
ATOM 2148 C C . GLN B 1 49 ? 15.219 -17.312 -13.172 1 98.31 49 GLN B C 1
ATOM 2150 O O . GLN B 1 49 ? 14.375 -16.547 -13.656 1 98.31 49 GLN B O 1
ATOM 2155 N N . VAL B 1 50 ? 15.086 -17.938 -12.039 1 98.81 50 VAL B N 1
ATOM 2156 C CA . VAL B 1 50 ? 13.859 -17.797 -11.273 1 98.81 50 VAL B CA 1
ATOM 2157 C C . VAL B 1 50 ? 14.156 -17.156 -9.922 1 98.81 50 VAL B C 1
ATOM 2159 O O . VAL B 1 50 ? 15.031 -17.609 -9.188 1 98.81 50 VAL B O 1
ATOM 2162 N N . HIS B 1 51 ? 13.445 -16.094 -9.641 1 98.88 51 HIS B N 1
ATOM 2163 C CA . HIS B 1 51 ? 13.508 -15.422 -8.344 1 98.88 51 HIS B CA 1
ATOM 2164 C C . HIS B 1 51 ? 12.148 -15.43 -7.656 1 98.88 51 HIS B C 1
ATOM 2166 O O . HIS B 1 51 ? 11.109 -15.328 -8.32 1 98.88 51 HIS B O 1
ATOM 2172 N N . VAL B 1 52 ? 12.172 -15.625 -6.355 1 98.81 52 VAL B N 1
ATOM 2173 C CA . VAL B 1 52 ? 10.984 -15.508 -5.512 1 98.81 52 VAL B CA 1
ATOM 2174 C C . VAL B 1 52 ? 11.195 -14.391 -4.484 1 98.81 52 VAL B C 1
ATOM 2176 O O . VAL B 1 52 ? 12.258 -14.297 -3.877 1 98.81 52 VAL B O 1
ATOM 2179 N N . VAL B 1 53 ? 10.227 -13.539 -4.359 1 98.88 53 VAL B N 1
ATOM 2180 C CA . VAL B 1 53 ? 10.172 -12.648 -3.205 1 98.88 53 VAL B CA 1
ATOM 2181 C C . VAL B 1 53 ? 8.922 -12.945 -2.387 1 98.88 53 VAL B C 1
ATOM 2183 O O . VAL B 1 53 ? 7.809 -12.969 -2.926 1 98.88 53 VAL B O 1
ATOM 2186 N N . TRP B 1 54 ? 9.133 -13.289 -1.152 1 98.62 54 TRP B N 1
ATOM 2187 C CA . TRP B 1 54 ? 8.094 -13.43 -0.136 1 98.62 54 TRP B CA 1
ATOM 2188 C C . TRP B 1 54 ? 8.07 -12.219 0.787 1 98.62 54 TRP B C 1
ATOM 2190 O O . TRP B 1 54 ? 9.117 -11.719 1.191 1 98.62 54 TRP B O 1
ATOM 2200 N N . ASN B 1 55 ? 6.867 -11.703 1.172 1 98.56 55 ASN B N 1
ATOM 2201 C CA . ASN B 1 55 ? 6.711 -10.406 1.823 1 98.56 55 ASN B CA 1
ATOM 2202 C C . ASN B 1 55 ? 7.301 -10.406 3.23 1 98.56 55 ASN B C 1
ATOM 2204 O O . ASN B 1 55 ? 7.465 -9.352 3.842 1 98.56 55 ASN B O 1
ATOM 2208 N N . GLY B 1 56 ? 7.602 -11.562 3.73 1 97.94 56 GLY B N 1
ATOM 2209 C CA . GLY B 1 56 ? 8.18 -11.641 5.062 1 97.94 56 GLY B CA 1
ATOM 2210 C C . GLY B 1 56 ? 7.137 -11.617 6.168 1 97.94 56 GLY B C 1
ATOM 2211 O O . GLY B 1 56 ? 5.938 -11.734 5.898 1 97.94 56 GLY B O 1
ATOM 2212 N N . LYS B 1 57 ? 7.574 -11.523 7.414 1 97.75 57 LYS B N 1
ATOM 2213 C CA . LYS B 1 57 ? 6.707 -11.562 8.586 1 97.75 57 LYS B CA 1
ATOM 2214 C C . LYS B 1 57 ? 6.656 -10.195 9.273 1 97.75 57 LYS B C 1
ATOM 2216 O O . LYS B 1 57 ? 7.648 -9.469 9.289 1 97.75 57 LYS B O 1
ATOM 2221 N N . ASP B 1 58 ? 5.496 -9.898 9.734 1 97 58 ASP B N 1
ATOM 2222 C CA . ASP B 1 58 ? 5.352 -8.727 10.594 1 97 58 ASP B CA 1
ATOM 2223 C C . ASP B 1 58 ? 6.023 -8.953 11.945 1 97 58 ASP B C 1
ATOM 2225 O O . ASP B 1 58 ? 5.742 -9.938 12.633 1 97 58 ASP B O 1
ATOM 2229 N N . LYS B 1 59 ? 6.852 -8.047 12.383 1 92 59 LYS B N 1
ATOM 2230 C CA . LYS B 1 59 ? 7.672 -8.258 13.57 1 92 59 LYS B CA 1
ATOM 2231 C C . LYS B 1 59 ? 6.828 -8.203 14.844 1 92 59 LYS B C 1
ATOM 2233 O O . LYS B 1 59 ? 7.172 -8.82 15.852 1 92 59 LYS B O 1
ATOM 2238 N N . ASP B 1 60 ? 5.75 -7.465 14.789 1 92.44 60 ASP B N 1
ATOM 2239 C CA . ASP B 1 60 ? 4.941 -7.254 15.984 1 92.44 60 ASP B CA 1
ATOM 2240 C C . ASP B 1 60 ? 3.994 -8.43 16.219 1 92.44 60 ASP B C 1
ATOM 2242 O O . ASP B 1 60 ? 3.795 -8.852 17.359 1 92.44 60 ASP B O 1
ATOM 2246 N N . THR B 1 61 ? 3.459 -9 15.109 1 96 61 THR B N 1
ATOM 2247 C CA . THR B 1 61 ? 2.414 -10 15.258 1 96 61 THR B CA 1
ATOM 2248 C C . THR B 1 61 ? 2.936 -11.383 14.883 1 96 61 THR B C 1
ATOM 2250 O O . THR B 1 61 ? 2.34 -12.398 15.25 1 96 61 THR B O 1
ATOM 2253 N N . GLY B 1 62 ? 3.953 -11.422 14.07 1 96.88 62 GLY B N 1
ATOM 2254 C CA . GLY B 1 62 ? 4.527 -12.695 13.656 1 96.88 62 GLY B CA 1
ATOM 2255 C C . GLY B 1 62 ? 3.844 -13.289 12.445 1 96.88 62 GLY B C 1
ATOM 2256 O O . GLY B 1 62 ? 4.312 -14.289 11.883 1 96.88 62 GLY B O 1
ATOM 2257 N N . VAL B 1 63 ? 2.773 -12.719 11.992 1 98.19 63 VAL B N 1
ATOM 2258 C CA . VAL B 1 63 ? 2.09 -13.258 10.82 1 98.19 63 VAL B CA 1
ATOM 2259 C C . VAL B 1 63 ? 2.756 -12.75 9.547 1 98.19 63 VAL B C 1
ATOM 2261 O O . VAL B 1 63 ? 3.59 -11.836 9.594 1 98.19 63 VAL B O 1
ATOM 2264 N N . ASP B 1 64 ? 2.432 -13.328 8.414 1 98.44 64 ASP B N 1
ATOM 2265 C CA . ASP B 1 64 ? 2.945 -12.867 7.125 1 98.44 64 ASP B CA 1
ATOM 2266 C C . ASP B 1 64 ? 2.473 -11.445 6.828 1 98.44 64 ASP B C 1
ATOM 2268 O O . ASP B 1 64 ? 1.335 -11.086 7.137 1 98.44 64 ASP B O 1
ATOM 2272 N N . ASN B 1 65 ? 3.338 -10.688 6.25 1 98.56 65 ASN B N 1
ATOM 2273 C CA . ASN B 1 65 ? 2.918 -9.398 5.695 1 98.56 65 ASN B CA 1
ATOM 2274 C C . ASN B 1 65 ? 2.014 -9.586 4.48 1 98.56 65 ASN B C 1
ATOM 2276 O O . ASN B 1 65 ? 2.484 -9.938 3.398 1 98.56 65 ASN B O 1
ATOM 2280 N N . VAL B 1 66 ? 0.754 -9.359 4.68 1 98.69 66 VAL B N 1
ATOM 2281 C CA . VAL B 1 66 ? -0.188 -9.461 3.57 1 98.69 66 VAL B CA 1
ATOM 2282 C C . VAL B 1 66 ? -0.791 -8.086 3.273 1 98.69 66 VAL B C 1
ATOM 2284 O O . VAL B 1 66 ? -0.691 -7.168 4.09 1 98.69 66 VAL B O 1
ATOM 2287 N N . GLY B 1 67 ? -1.328 -7.977 2.066 1 98.56 67 GLY B N 1
ATOM 2288 C CA . GLY B 1 67 ? -1.977 -6.73 1.682 1 98.56 67 GLY B CA 1
ATOM 2289 C C . GLY B 1 67 ? -1.181 -5.934 0.666 1 98.56 67 GLY B C 1
ATOM 2290 O O . GLY B 1 67 ? -0.073 -6.324 0.292 1 98.56 67 GLY B O 1
ATOM 2291 N N . THR B 1 68 ? -1.699 -4.793 0.276 1 98.81 68 THR B N 1
ATOM 2292 C CA . THR B 1 68 ? -1.181 -4.047 -0.864 1 98.81 68 THR B CA 1
ATOM 2293 C C . THR B 1 68 ? 0.111 -3.3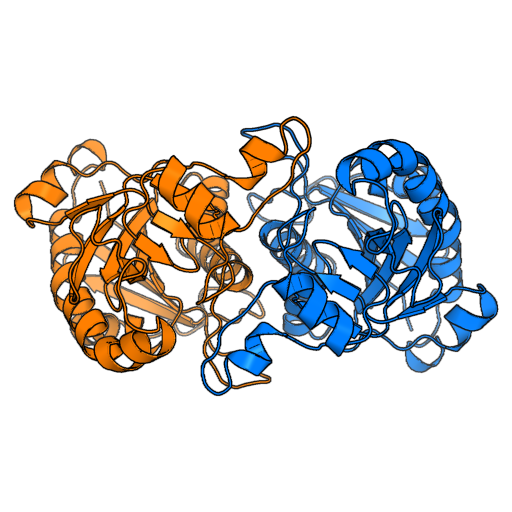24 -0.494 1 98.81 68 THR B C 1
ATOM 2295 O O . THR B 1 68 ? 1.022 -3.209 -1.317 1 98.81 68 THR B O 1
ATOM 2298 N N . VAL B 1 69 ? 0.258 -2.914 0.775 1 98.69 69 VAL B N 1
ATOM 2299 C CA . VAL B 1 69 ? 1.393 -2.09 1.176 1 98.69 69 VAL B CA 1
ATOM 2300 C C . VAL B 1 69 ? 2.674 -2.918 1.139 1 98.69 69 VAL B C 1
ATOM 2302 O O . VAL B 1 69 ? 3.596 -2.615 0.376 1 98.69 69 VAL B O 1
ATOM 2305 N N . PRO B 1 70 ? 2.752 -4.047 1.841 1 98.62 70 PRO B N 1
ATOM 2306 C CA . PRO B 1 70 ? 3.99 -4.82 1.747 1 98.62 70 PRO B CA 1
ATOM 2307 C C . PRO B 1 70 ? 4.215 -5.41 0.355 1 98.62 70 PRO B C 1
ATOM 2309 O O . PRO B 1 70 ? 5.359 -5.535 -0.088 1 98.62 70 PRO B O 1
ATOM 2312 N N . ALA B 1 71 ? 3.148 -5.746 -0.339 1 98.81 71 ALA B N 1
ATOM 2313 C CA . ALA B 1 71 ? 3.271 -6.34 -1.667 1 98.81 71 ALA B CA 1
ATOM 2314 C C . ALA B 1 71 ? 3.941 -5.375 -2.641 1 98.81 71 ALA B C 1
ATOM 2316 O O . ALA B 1 71 ? 4.828 -5.766 -3.402 1 98.81 71 ALA B O 1
ATOM 2317 N N . SER B 1 72 ? 3.486 -4.125 -2.613 1 98.5 72 SER B N 1
ATOM 2318 C CA . SER B 1 72 ? 4.047 -3.139 -3.535 1 98.5 72 SER B CA 1
ATOM 2319 C C . SER B 1 72 ? 5.512 -2.859 -3.223 1 98.5 72 SER B C 1
ATOM 2321 O O . SER B 1 72 ? 6.34 -2.781 -4.133 1 98.5 72 SER B O 1
ATOM 2323 N N . LEU B 1 73 ? 5.848 -2.742 -1.929 1 97.94 73 LEU B N 1
ATOM 2324 C CA . LEU B 1 73 ? 7.227 -2.453 -1.559 1 97.94 73 LEU B CA 1
ATOM 2325 C C . LEU B 1 73 ? 8.141 -3.615 -1.924 1 97.94 73 LEU B C 1
ATOM 2327 O O . LEU B 1 73 ? 9.188 -3.416 -2.543 1 97.94 73 LEU B O 1
ATOM 2331 N N . SER B 1 74 ? 7.75 -4.848 -1.562 1 98.38 74 SER B N 1
ATOM 2332 C CA . SER B 1 74 ? 8.555 -6.027 -1.869 1 98.38 74 SER B CA 1
ATOM 2333 C C . SER B 1 74 ? 8.781 -6.164 -3.371 1 98.38 74 SER B C 1
ATOM 2335 O O . SER B 1 74 ? 9.891 -6.465 -3.811 1 98.38 74 SER B O 1
ATOM 2337 N N . THR B 1 75 ? 7.727 -5.938 -4.105 1 98.69 75 THR B N 1
ATOM 2338 C CA . THR B 1 75 ? 7.828 -6.035 -5.559 1 98.69 75 THR B CA 1
ATOM 2339 C C . THR B 1 75 ? 8.773 -4.977 -6.109 1 98.69 75 THR B C 1
ATOM 2341 O O . THR B 1 75 ? 9.656 -5.281 -6.91 1 98.69 75 THR B O 1
ATOM 2344 N N . TYR B 1 76 ? 8.594 -3.766 -5.676 1 97.62 76 TYR B N 1
ATOM 2345 C CA . TYR B 1 76 ? 9.43 -2.66 -6.117 1 97.62 76 TYR B CA 1
ATOM 2346 C C . TYR B 1 76 ? 10.906 -2.965 -5.879 1 97.62 76 TYR B C 1
ATOM 2348 O O . TYR B 1 76 ? 11.727 -2.854 -6.793 1 97.62 76 TYR B O 1
ATOM 2356 N N . LEU B 1 77 ? 11.227 -3.379 -4.688 1 97.06 77 LEU B N 1
ATOM 2357 C CA . LEU B 1 77 ? 12.609 -3.631 -4.309 1 97.06 77 LEU B CA 1
ATOM 2358 C C . LEU B 1 77 ? 13.18 -4.82 -5.078 1 97.06 77 LEU B C 1
ATOM 2360 O O . LEU B 1 77 ? 14.328 -4.789 -5.52 1 97.06 77 LEU B O 1
ATOM 2364 N N . ALA B 1 78 ? 12.359 -5.824 -5.223 1 98.19 78 ALA B N 1
ATOM 2365 C CA . ALA B 1 78 ? 12.82 -7.023 -5.914 1 98.19 78 ALA B CA 1
ATOM 2366 C C . ALA B 1 78 ? 13.039 -6.746 -7.398 1 98.19 78 ALA B C 1
ATOM 2368 O O . ALA B 1 78 ? 14.008 -7.234 -7.988 1 98.19 78 ALA B O 1
ATOM 2369 N N . VAL B 1 79 ? 12.125 -5.988 -8.016 1 97.81 79 VAL B N 1
ATOM 2370 C CA . VAL B 1 79 ? 12.297 -5.648 -9.43 1 97.81 79 VAL B CA 1
ATOM 2371 C C . VAL B 1 79 ? 13.555 -4.812 -9.609 1 97.81 79 VAL B C 1
ATOM 2373 O O . VAL B 1 79 ? 14.297 -5 -10.586 1 97.81 79 VAL B O 1
ATOM 2376 N N . MET B 1 80 ? 13.805 -3.908 -8.711 1 95.38 80 MET B N 1
ATOM 2377 C CA . MET B 1 80 ? 15.016 -3.1 -8.758 1 95.38 80 MET B CA 1
ATOM 2378 C C . MET B 1 80 ? 16.266 -3.979 -8.672 1 95.38 80 MET B C 1
ATOM 2380 O O . MET B 1 80 ? 17.234 -3.756 -9.398 1 95.38 80 MET B O 1
ATOM 2384 N N . ALA B 1 81 ? 16.203 -4.93 -7.852 1 96.12 81 ALA B N 1
ATOM 2385 C CA . ALA B 1 81 ? 17.375 -5.762 -7.574 1 96.12 81 ALA B CA 1
ATOM 2386 C C . ALA B 1 81 ? 17.625 -6.754 -8.703 1 96.12 81 ALA B C 1
ATOM 2388 O O . ALA B 1 81 ? 18.766 -6.961 -9.117 1 96.12 81 ALA B O 1
ATOM 2389 N N . PHE B 1 82 ? 16.516 -7.395 -9.219 1 97.94 82 PHE B N 1
ATOM 2390 C CA . PHE B 1 82 ? 16.703 -8.555 -10.086 1 97.94 82 PHE B CA 1
ATOM 2391 C C . PHE B 1 82 ? 16.438 -8.195 -11.539 1 97.94 82 PHE B C 1
ATOM 2393 O O . PHE B 1 82 ? 16.828 -8.93 -12.445 1 97.94 82 PHE B O 1
ATOM 2400 N N . LYS B 1 83 ? 15.734 -7.137 -11.82 1 97.44 83 LYS B N 1
ATOM 2401 C CA . LYS B 1 83 ? 15.422 -6.652 -13.156 1 97.44 83 LYS B CA 1
ATOM 2402 C C . LYS B 1 83 ? 14.867 -7.773 -14.031 1 97.44 83 LYS B C 1
ATOM 2404 O O . LYS B 1 83 ? 15.375 -8.031 -15.125 1 97.44 83 LYS B O 1
ATOM 2409 N N . PRO B 1 84 ? 13.773 -8.414 -13.562 1 98.62 84 PRO B N 1
ATOM 2410 C CA . PRO B 1 84 ? 13.203 -9.555 -14.289 1 98.62 84 PRO B CA 1
ATOM 2411 C C . PRO B 1 84 ? 12.547 -9.148 -15.609 1 98.62 84 PRO B C 1
ATOM 2413 O O . PRO B 1 84 ? 12.18 -7.984 -15.789 1 98.62 84 PRO B O 1
ATOM 2416 N N . ASP B 1 85 ? 12.414 -10.133 -16.5 1 98.5 85 ASP B N 1
ATOM 2417 C CA . ASP B 1 85 ? 11.68 -9.922 -17.75 1 98.5 85 ASP B CA 1
ATOM 2418 C C . ASP B 1 85 ? 10.172 -9.883 -17.5 1 98.5 85 ASP B C 1
ATOM 2420 O O . ASP B 1 85 ? 9.438 -9.219 -18.234 1 98.5 85 ASP B O 1
ATOM 2424 N N . VAL B 1 86 ? 9.727 -10.648 -16.484 1 98.69 86 VAL B N 1
ATOM 2425 C CA . VAL B 1 86 ? 8.32 -10.789 -16.141 1 98.69 86 VAL B CA 1
ATOM 2426 C C . VAL B 1 86 ? 8.164 -10.969 -14.625 1 98.69 86 VAL B C 1
ATOM 2428 O O . VAL B 1 86 ? 9.008 -11.602 -13.984 1 98.69 86 VAL B O 1
ATOM 2431 N N . VAL B 1 87 ? 7.148 -10.367 -14.094 1 98.94 87 VAL B N 1
ATOM 2432 C CA . VAL B 1 87 ? 6.746 -10.609 -12.719 1 98.94 87 VAL B CA 1
ATOM 2433 C C . VAL B 1 87 ? 5.48 -11.469 -12.688 1 98.94 87 VAL B C 1
ATOM 2435 O O . VAL B 1 87 ? 4.555 -11.242 -13.469 1 98.94 87 VAL B O 1
ATOM 2438 N N . ILE B 1 88 ? 5.492 -12.461 -11.852 1 98.94 88 ILE B N 1
ATOM 2439 C CA . ILE B 1 88 ? 4.309 -13.281 -11.633 1 98.94 88 ILE B CA 1
ATOM 2440 C C . ILE B 1 88 ? 3.805 -13.078 -10.203 1 98.94 88 ILE B C 1
ATOM 2442 O O . ILE B 1 88 ? 4.48 -13.453 -9.242 1 98.94 88 ILE B O 1
ATOM 2446 N N . SER B 1 89 ? 2.652 -12.414 -10.078 1 98.94 89 SER B N 1
ATOM 2447 C CA . SER B 1 89 ? 1.939 -12.445 -8.805 1 98.94 89 SER B CA 1
ATOM 2448 C C . SER B 1 89 ? 1.268 -13.797 -8.586 1 98.94 89 SER B C 1
ATOM 2450 O O . SER B 1 89 ? 0.281 -14.125 -9.25 1 98.94 89 SER B O 1
ATOM 2452 N N . ALA B 1 90 ? 1.807 -14.539 -7.695 1 98.81 90 ALA B N 1
ATOM 2453 C CA . ALA B 1 90 ? 1.286 -15.875 -7.414 1 98.81 90 ALA B CA 1
ATOM 2454 C C . ALA B 1 90 ? 0.746 -15.961 -5.988 1 98.81 90 ALA B C 1
ATOM 2456 O O . ALA B 1 90 ? 1.234 -15.273 -5.09 1 98.81 90 ALA B O 1
ATOM 2457 N N . GLY B 1 91 ? -0.23 -16.75 -5.801 1 98.5 91 GLY B N 1
ATOM 2458 C CA . GLY B 1 91 ? -0.814 -16.953 -4.484 1 98.5 91 GLY B CA 1
ATOM 2459 C C . GLY B 1 91 ? -2.246 -17.453 -4.539 1 98.5 91 GLY B C 1
ATOM 2460 O O . GLY B 1 91 ? -2.695 -17.969 -5.566 1 98.5 91 GLY B O 1
ATOM 2461 N N . THR B 1 92 ? -2.928 -17.422 -3.377 1 98.5 92 THR B N 1
ATOM 2462 C CA . THR B 1 92 ? -4.297 -17.906 -3.252 1 98.5 92 THR B CA 1
ATOM 2463 C C . THR B 1 92 ? -5.293 -16.75 -3.334 1 98.5 92 THR B C 1
ATOM 2465 O O . THR B 1 92 ? -4.922 -15.594 -3.148 1 98.5 92 THR B O 1
ATOM 2468 N N . ALA B 1 93 ? -6.5 -17.094 -3.682 1 98.62 93 ALA B N 1
ATOM 2469 C CA . ALA B 1 93 ? -7.547 -16.094 -3.859 1 98.62 93 ALA B CA 1
ATOM 2470 C C . ALA B 1 93 ? -8.93 -16.703 -3.666 1 98.62 93 ALA B C 1
ATOM 2472 O O . ALA B 1 93 ? -9.086 -17.922 -3.656 1 98.62 93 ALA B O 1
ATOM 2473 N N . GLY B 1 94 ? -9.867 -15.828 -3.438 1 98.75 94 GLY B N 1
ATOM 2474 C CA . GLY B 1 94 ? -11.25 -16.219 -3.621 1 98.75 94 GLY B CA 1
ATOM 2475 C C . GLY B 1 94 ? -11.695 -16.203 -5.074 1 98.75 94 GLY B C 1
ATOM 2476 O O . GLY B 1 94 ? -11.258 -15.352 -5.848 1 98.75 94 GLY B O 1
ATOM 2477 N N . GLY B 1 95 ? -12.555 -17.156 -5.391 1 98.81 95 GLY B N 1
ATOM 2478 C CA . GLY B 1 95 ? -13.078 -17.219 -6.742 1 98.81 95 GLY B CA 1
ATOM 2479 C C . GLY B 1 95 ? -14.578 -16.969 -6.812 1 98.81 95 GLY B C 1
ATOM 2480 O O . GLY B 1 95 ? -15.297 -17.219 -5.844 1 98.81 95 GLY B O 1
ATOM 2481 N N . PHE B 1 96 ? -14.992 -16.453 -7.926 1 98.88 96 PHE B N 1
ATOM 2482 C CA . PHE B 1 96 ? -16.422 -16.219 -8.141 1 98.88 96 PHE B CA 1
ATOM 2483 C C . PHE B 1 96 ? -17.031 -17.375 -8.938 1 98.88 96 PHE B C 1
ATOM 2485 O O . PHE B 1 96 ? -16.656 -17.609 -10.086 1 98.88 96 PHE B O 1
ATOM 2492 N N . LYS B 1 97 ? -17.969 -18 -8.336 1 98.38 97 LYS B N 1
ATOM 2493 C CA . LYS B 1 97 ? -18.703 -19.047 -9.039 1 98.38 97 LYS B CA 1
ATOM 2494 C C . LYS B 1 97 ? -19.328 -18.516 -10.328 1 98.38 97 LYS B C 1
ATOM 2496 O O . LYS B 1 97 ? -19.375 -19.219 -11.336 1 98.38 97 LYS B O 1
ATOM 2501 N N . ALA B 1 98 ? -19.797 -17.312 -10.297 1 98.31 98 ALA B N 1
ATOM 2502 C CA . ALA B 1 98 ? -20.391 -16.672 -11.453 1 98.31 98 ALA B CA 1
ATOM 2503 C C . ALA B 1 98 ? -19.406 -16.609 -12.625 1 98.31 98 ALA B C 1
ATOM 2505 O O . ALA B 1 98 ? -19.828 -16.5 -13.781 1 98.31 98 ALA B O 1
ATOM 2506 N N . GLN B 1 99 ? -18.125 -16.703 -12.289 1 98.62 99 GLN B N 1
ATOM 2507 C CA . GLN B 1 99 ? -17.094 -16.672 -13.32 1 98.62 99 GLN B CA 1
ATOM 2508 C C . GLN B 1 99 ? -16.453 -18.047 -13.508 1 98.62 99 GLN B C 1
ATOM 2510 O O . GLN B 1 99 ? -15.359 -18.156 -14.07 1 98.62 99 GLN B O 1
ATOM 2515 N N . GLY B 1 100 ? -17.047 -19.047 -12.93 1 98.31 100 GLY B N 1
ATOM 2516 C CA . GLY B 1 100 ? -16.656 -20.422 -13.188 1 98.31 100 GLY B CA 1
ATOM 2517 C C . GLY B 1 100 ? -15.656 -20.953 -12.18 1 98.31 100 GLY B C 1
ATOM 2518 O O . GLY B 1 100 ? -15.031 -21.984 -12.406 1 98.31 100 GLY B O 1
ATOM 2519 N N . ALA B 1 101 ? -15.5 -20.359 -11.086 1 98.62 101 ALA B N 1
ATOM 2520 C CA . ALA B 1 101 ? -14.477 -20.75 -10.125 1 98.62 101 ALA B CA 1
ATOM 2521 C C . ALA B 1 101 ? -14.953 -21.922 -9.266 1 98.62 101 ALA B C 1
ATOM 2523 O O . ALA B 1 101 ? -16.109 -21.953 -8.852 1 98.62 101 ALA B O 1
ATOM 2524 N N . ALA B 1 102 ? -14.109 -22.859 -9.039 1 97.94 102 ALA B N 1
ATOM 2525 C CA . ALA B 1 102 ? -14.219 -23.906 -8.023 1 97.94 102 ALA B CA 1
ATOM 2526 C C . ALA B 1 102 ? -12.961 -23.969 -7.16 1 97.94 102 ALA B C 1
ATOM 2528 O O . ALA B 1 102 ? -11.906 -23.484 -7.559 1 97.94 102 ALA B O 1
ATOM 2529 N N . ILE B 1 103 ? -13.125 -24.516 -5.969 1 97.5 103 ILE B N 1
ATOM 2530 C CA . ILE B 1 103 ? -11.977 -24.672 -5.078 1 97.5 103 ILE B CA 1
ATOM 2531 C C . ILE B 1 103 ? -10.867 -25.438 -5.797 1 97.5 103 ILE B C 1
ATOM 2533 O O . ILE B 1 103 ? -11.125 -26.453 -6.43 1 97.5 103 ILE B O 1
ATOM 2537 N N . GLY B 1 104 ? -9.68 -24.844 -5.785 1 97 104 GLY B N 1
ATOM 2538 C CA . GLY B 1 104 ? -8.531 -25.516 -6.371 1 97 104 GLY B CA 1
ATOM 2539 C C . GLY B 1 104 ? -8.242 -25.078 -7.797 1 97 104 GLY B C 1
ATOM 2540 O O . GLY B 1 104 ? -7.16 -25.344 -8.328 1 97 104 GLY B O 1
ATOM 2541 N N . ASP B 1 105 ? -9.195 -24.406 -8.43 1 98.19 105 ASP B N 1
ATOM 2542 C CA . ASP B 1 105 ? -8.945 -23.875 -9.766 1 98.19 105 ASP B CA 1
ATOM 2543 C C . ASP B 1 105 ? -7.789 -22.875 -9.75 1 98.19 105 ASP B C 1
ATOM 2545 O O . ASP B 1 105 ? -7.59 -22.172 -8.758 1 98.19 105 ASP B O 1
ATOM 2549 N N . VAL B 1 106 ? -7.055 -22.859 -10.82 1 98.62 106 VAL B N 1
ATOM 2550 C CA . VAL B 1 106 ? -6 -21.875 -10.992 1 98.62 106 VAL B CA 1
ATOM 2551 C C . VAL B 1 106 ? -6.367 -20.906 -12.117 1 98.62 106 VAL B C 1
ATOM 2553 O O . VAL B 1 106 ? -6.742 -21.344 -13.211 1 98.62 106 VAL B O 1
ATOM 2556 N N . PHE B 1 107 ? -6.312 -19.656 -11.859 1 98.81 107 PHE B N 1
ATOM 2557 C CA . PHE B 1 107 ? -6.672 -18.625 -12.82 1 98.81 107 PHE B CA 1
ATOM 2558 C C . PHE B 1 107 ? -5.438 -17.859 -13.281 1 98.81 107 PHE B C 1
ATOM 2560 O O . PHE B 1 107 ? -4.543 -17.562 -12.484 1 98.81 107 PHE B O 1
ATOM 2567 N N . LEU B 1 108 ? -5.395 -17.562 -14.57 1 98.81 108 LEU B N 1
ATOM 2568 C CA . LEU B 1 108 ? -4.531 -16.531 -15.133 1 98.81 108 LEU B CA 1
ATOM 2569 C C . LEU B 1 108 ? -5.25 -15.188 -15.172 1 98.81 108 LEU B C 1
ATOM 2571 O O . LEU B 1 108 ? -6.355 -15.086 -15.703 1 98.81 108 LEU B O 1
ATOM 2575 N N . GLY B 1 109 ? -4.652 -14.188 -14.617 1 98.81 109 GLY B N 1
ATOM 2576 C CA . GLY B 1 109 ? -5.273 -12.875 -14.633 1 98.81 109 GLY B CA 1
ATOM 2577 C C . GLY B 1 109 ? -5.27 -12.219 -16 1 98.81 109 GLY B C 1
ATOM 2578 O O . GLY B 1 109 ? -4.289 -12.328 -16.734 1 98.81 109 GLY B O 1
ATOM 2579 N N . THR B 1 110 ? -6.348 -11.492 -16.297 1 98.81 110 THR B N 1
ATOM 2580 C CA . THR B 1 110 ? -6.41 -10.727 -17.531 1 98.81 110 THR B CA 1
ATOM 2581 C C . THR B 1 110 ? -6.152 -9.242 -17.266 1 98.81 110 THR B C 1
ATOM 2583 O O . THR B 1 110 ? -5.586 -8.539 -18.109 1 98.81 110 THR B O 1
ATOM 2586 N N . ALA B 1 111 ? -6.621 -8.812 -16.156 1 98.88 111 ALA B N 1
ATOM 2587 C CA . ALA B 1 111 ? -6.445 -7.457 -15.641 1 98.88 111 ALA B CA 1
ATOM 2588 C C . ALA B 1 111 ? -6.566 -7.434 -14.12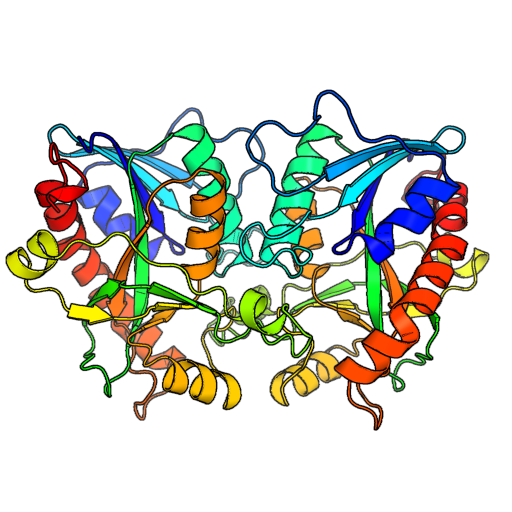5 1 98.88 111 ALA B C 1
ATOM 2590 O O . ALA B 1 111 ? -7.02 -8.406 -13.516 1 98.88 111 ALA B O 1
ATOM 2591 N N . VAL B 1 112 ? -6.105 -6.383 -13.555 1 98.88 112 VAL B N 1
ATOM 2592 C CA . VAL B 1 112 ? -6.238 -6.207 -12.109 1 98.88 112 VAL B CA 1
ATOM 2593 C C . VAL B 1 112 ? -6.969 -4.895 -11.812 1 98.88 112 VAL B C 1
ATOM 2595 O O . VAL B 1 112 ? -6.824 -3.918 -12.555 1 98.88 112 VAL B O 1
ATOM 2598 N N . ILE B 1 113 ? -7.723 -4.859 -10.773 1 98.88 113 ILE B N 1
ATOM 2599 C CA . ILE B 1 113 ? -8.383 -3.662 -10.273 1 98.88 113 ILE B CA 1
ATOM 2600 C C . ILE B 1 113 ? -8.359 -3.66 -8.742 1 98.88 113 ILE B C 1
ATOM 2602 O O . ILE B 1 113 ? -7.992 -4.656 -8.125 1 98.88 113 ILE B O 1
ATOM 2606 N N . ASN B 1 114 ? -8.719 -2.502 -8.172 1 98.81 114 ASN B N 1
ATOM 2607 C CA . ASN B 1 114 ? -9 -2.393 -6.746 1 98.81 114 ASN B CA 1
ATOM 2608 C C . ASN B 1 114 ? -10.5 -2.359 -6.469 1 98.81 114 ASN B C 1
ATOM 2610 O O . ASN B 1 114 ? -11.242 -1.649 -7.148 1 98.81 114 ASN B O 1
ATOM 2614 N N . HIS B 1 115 ? -10.906 -3.133 -5.461 1 98.69 115 HIS B N 1
ATOM 2615 C CA . HIS B 1 115 ? -12.336 -3.096 -5.184 1 98.69 115 HIS B CA 1
ATOM 2616 C C . HIS B 1 115 ? -12.625 -2.293 -3.92 1 98.69 115 HIS B C 1
ATOM 2618 O O . HIS B 1 115 ? -13.789 -2.078 -3.572 1 98.69 115 HIS B O 1
ATOM 2624 N N . ASP B 1 116 ? -11.57 -1.847 -3.258 1 97.88 116 ASP B N 1
ATOM 2625 C CA . ASP B 1 116 ? -11.828 -1.121 -2.018 1 97.88 116 ASP B CA 1
ATOM 2626 C C . ASP B 1 116 ? -11.141 0.241 -2.021 1 97.88 116 ASP B C 1
ATOM 2628 O O . ASP B 1 116 ? -10.789 0.768 -0.965 1 97.88 116 ASP B O 1
ATOM 2632 N N . ARG B 1 117 ? -10.844 0.796 -3.141 1 98.12 117 ARG B N 1
ATOM 2633 C CA . ARG B 1 117 ? -10.305 2.146 -3.285 1 98.12 117 ARG B CA 1
ATOM 2634 C C . ARG B 1 117 ? -11.32 3.072 -3.939 1 98.12 117 ARG B C 1
ATOM 2636 O O . ARG B 1 117 ? -11.266 3.311 -5.148 1 98.12 117 ARG B O 1
ATOM 2643 N N . ARG B 1 118 ? -12.148 3.598 -3.145 1 98.06 118 ARG B N 1
ATOM 2644 C CA . ARG B 1 118 ? -13.258 4.426 -3.607 1 98.06 118 ARG B CA 1
ATOM 2645 C C . ARG B 1 118 ? -12.992 5.902 -3.338 1 98.06 118 ARG B C 1
ATOM 2647 O O . ARG B 1 118 ? -13.008 6.34 -2.186 1 98.06 118 ARG B O 1
ATOM 2654 N N . ILE B 1 119 ? -12.695 6.621 -4.328 1 98.38 119 ILE B N 1
ATOM 2655 C CA . ILE B 1 119 ? -12.406 8.047 -4.262 1 98.38 119 ILE B CA 1
ATOM 2656 C C . ILE B 1 119 ? -13.32 8.805 -5.223 1 98.38 119 ILE B C 1
ATOM 2658 O O . ILE B 1 119 ? -12.93 9.117 -6.348 1 98.38 119 ILE B O 1
ATOM 2662 N N . PRO B 1 120 ? -14.57 9.094 -4.785 1 97.06 120 PRO B N 1
ATOM 2663 C CA . PRO B 1 120 ? -15.57 9.695 -5.672 1 97.06 120 PRO B CA 1
ATOM 2664 C C . PRO B 1 120 ? -15.297 11.164 -5.965 1 97.06 120 PRO B C 1
ATOM 2666 O O . PRO B 1 120 ? -16.125 12.023 -5.676 1 97.06 120 PRO B O 1
ATOM 2669 N N . LEU B 1 121 ? -14.141 11.5 -6.488 1 97 121 LEU B N 1
ATOM 2670 C CA . LEU B 1 121 ? -13.688 12.781 -7.027 1 97 121 LEU B CA 1
ATOM 2671 C C . LEU B 1 121 ? -13.312 12.641 -8.5 1 97 121 LEU B C 1
ATOM 2673 O O . LEU B 1 121 ? -12.883 11.578 -8.945 1 97 121 LEU B O 1
ATOM 2677 N N . PRO B 1 122 ? -13.469 13.719 -9.25 1 93.88 122 PRO B N 1
ATOM 2678 C CA . PRO B 1 122 ? -13.148 13.641 -10.68 1 93.88 122 PRO B CA 1
ATOM 2679 C C . PRO B 1 122 ? -11.742 13.109 -10.938 1 93.88 122 PRO B C 1
ATOM 2681 O O . PRO B 1 122 ? -10.781 13.594 -10.328 1 93.88 122 PRO B O 1
ATOM 2684 N N . SER B 1 123 ? -11.609 12.141 -11.812 1 95.44 123 SER B N 1
ATOM 2685 C CA . SER B 1 123 ? -10.375 11.5 -12.25 1 95.44 123 SER B CA 1
ATOM 2686 C C . SER B 1 123 ? -9.812 10.594 -11.164 1 95.44 123 SER B C 1
ATOM 2688 O O . SER B 1 123 ? -9.125 9.609 -11.461 1 95.44 123 SER B O 1
ATOM 2690 N N . PHE B 1 124 ? -10.125 10.898 -9.875 1 98.12 124 PHE B N 1
ATOM 2691 C CA . PHE B 1 124 ? -9.664 10.055 -8.781 1 98.12 124 PHE B CA 1
ATOM 2692 C C . PHE B 1 124 ? -10.461 8.75 -8.734 1 98.12 124 PHE B C 1
ATOM 2694 O O . PHE B 1 124 ? -9.984 7.75 -8.203 1 98.12 124 PHE B O 1
ATOM 2701 N N . ASP B 1 125 ? -11.688 8.82 -9.242 1 97.56 125 ASP B N 1
ATOM 2702 C CA . ASP B 1 125 ? -12.492 7.609 -9.305 1 97.56 125 ASP B CA 1
ATOM 2703 C C . ASP B 1 125 ? -11.836 6.562 -10.203 1 97.56 125 ASP B C 1
ATOM 2705 O O . ASP B 1 125 ? -11.734 5.391 -9.836 1 97.56 125 ASP B O 1
ATOM 2709 N N . LYS B 1 126 ? -11.305 6.918 -11.375 1 97.75 126 LYS B N 1
ATOM 2710 C CA . LYS B 1 126 ? -10.578 6.02 -12.266 1 97.75 126 LYS B CA 1
ATOM 2711 C C . LYS B 1 126 ? -9.258 5.574 -11.633 1 97.75 126 LYS B C 1
ATOM 2713 O O . LYS B 1 126 ? -8.898 4.398 -11.711 1 97.75 126 LYS B O 1
ATOM 2718 N N . TYR B 1 127 ? -8.586 6.523 -10.945 1 98.38 127 TYR B N 1
ATOM 2719 C CA . TYR B 1 127 ? -7.359 6.203 -10.227 1 98.38 127 TYR B CA 1
ATOM 2720 C C . TYR B 1 127 ? -7.613 5.152 -9.156 1 98.38 127 TYR B C 1
ATOM 2722 O O . TYR B 1 127 ? -6.828 4.215 -8.992 1 98.38 127 TYR B O 1
ATOM 2730 N N . GLY B 1 128 ? -8.688 5.336 -8.484 1 98.31 128 GLY B N 1
ATOM 2731 C CA . GLY B 1 128 ? -9.047 4.426 -7.41 1 98.31 128 GLY B CA 1
ATOM 2732 C C . GLY B 1 128 ? -9.273 3.002 -7.883 1 98.31 128 GLY B C 1
ATOM 2733 O O . GLY B 1 128 ? -8.711 2.061 -7.324 1 98.31 128 GLY B O 1
ATOM 2734 N N . ILE B 1 129 ? -9.969 2.855 -8.961 1 98.06 129 ILE B N 1
ATOM 2735 C CA . ILE B 1 129 ? -10.211 1.523 -9.508 1 98.06 129 ILE B CA 1
ATOM 2736 C C . ILE B 1 129 ? -8.906 0.934 -10.031 1 98.06 129 ILE B C 1
ATOM 2738 O O . ILE B 1 129 ? -8.633 -0.254 -9.844 1 98.06 129 ILE B O 1
ATOM 2742 N N . GLY B 1 130 ? -7.996 1.623 -10.719 1 97.19 130 GLY B N 1
ATOM 2743 C CA . GLY B 1 130 ? -6.633 1.295 -11.102 1 97.19 130 GLY B CA 1
ATOM 2744 C C . GLY B 1 130 ? -6.555 0.208 -12.156 1 97.19 130 GLY B C 1
ATOM 2745 O O . GLY B 1 130 ? -5.688 -0.668 -12.086 1 97.19 130 GLY B O 1
ATOM 2746 N N . TYR B 1 131 ? -7.473 0.138 -13.102 1 97.31 131 TYR B N 1
ATOM 2747 C CA . TYR B 1 131 ? -7.508 -0.917 -14.109 1 97.31 131 TYR B CA 1
ATOM 2748 C C . TYR B 1 131 ? -6.164 -1.047 -14.812 1 97.31 131 TYR B C 1
ATOM 2750 O O . TYR B 1 131 ? -5.641 -0.068 -15.344 1 97.31 131 TYR B O 1
ATOM 2758 N N . SER B 1 132 ? -5.5 -2.215 -14.734 1 98.06 132 SER B N 1
ATOM 2759 C CA . SER B 1 132 ? -4.238 -2.523 -15.406 1 98.06 132 SER B CA 1
ATOM 2760 C C . SER B 1 132 ? -4.293 -3.891 -16.078 1 98.06 132 SER B C 1
ATOM 2762 O O . SER B 1 132 ? -4.684 -4.879 -15.453 1 98.06 132 SER B O 1
ATOM 2764 N N . LEU B 1 133 ? -3.852 -3.965 -17.344 1 98.31 133 LEU B N 1
ATOM 2765 C CA . LEU B 1 133 ? -3.836 -5.227 -18.062 1 98.31 133 LEU B CA 1
ATOM 2766 C C . LEU B 1 133 ? -2.695 -6.121 -17.594 1 98.31 133 LEU B C 1
ATOM 2768 O O . LEU B 1 133 ? -1.597 -5.637 -17.312 1 98.31 133 LEU B O 1
ATOM 2772 N N . CYS B 1 134 ? -2.969 -7.352 -17.484 1 98.62 134 CYS B N 1
ATOM 2773 C CA . CYS B 1 134 ? -1.923 -8.359 -17.328 1 98.62 134 CYS B CA 1
ATOM 2774 C C . CYS B 1 134 ? -1.333 -8.742 -18.672 1 98.62 134 CYS B C 1
ATOM 2776 O O . CYS B 1 134 ? -1.933 -8.477 -19.719 1 98.62 134 CYS B O 1
ATOM 2778 N N . LEU B 1 135 ? -0.157 -9.359 -18.594 1 98.25 135 LEU B N 1
ATOM 2779 C CA . LEU B 1 135 ? 0.446 -9.914 -19.797 1 98.25 135 LEU B CA 1
ATOM 2780 C C . LEU B 1 135 ? -0.497 -10.906 -20.469 1 98.25 135 LEU B C 1
ATOM 2782 O O . LEU B 1 135 ? -0.986 -11.836 -19.828 1 98.25 135 LEU B O 1
ATOM 2786 N N . ALA B 1 136 ? -0.773 -10.68 -21.75 1 96.69 136 ALA B N 1
ATOM 2787 C CA . ALA B 1 136 ? -1.596 -11.625 -22.5 1 96.69 136 ALA B CA 1
ATOM 2788 C C . ALA B 1 136 ? -0.823 -12.906 -22.812 1 96.69 136 ALA B C 1
ATOM 2790 O O . ALA B 1 136 ? 0.275 -12.859 -23.359 1 96.69 136 ALA B O 1
ATOM 2791 N N . THR B 1 137 ? -1.382 -13.992 -22.391 1 97.06 137 THR B N 1
ATOM 2792 C CA . THR B 1 137 ? -0.705 -15.258 -22.625 1 97.06 137 THR B CA 1
ATOM 2793 C C . THR B 1 137 ? -1.683 -16.312 -23.156 1 97.06 137 THR B C 1
ATOM 2795 O O . THR B 1 137 ? -1.83 -17.375 -22.562 1 97.06 137 THR B O 1
ATOM 2798 N N . PRO B 1 138 ? -2.256 -16.094 -24.312 1 97.12 138 PRO B N 1
ATOM 2799 C CA . PRO B 1 138 ? -3.289 -17 -24.797 1 97.12 138 PRO B CA 1
ATOM 2800 C C . PRO B 1 138 ? -2.744 -18.406 -25.109 1 97.12 138 PRO B C 1
ATOM 2802 O O . PRO B 1 138 ? -3.436 -19.391 -24.891 1 97.12 138 PRO B O 1
ATOM 2805 N N . LYS B 1 139 ? -1.554 -18.562 -25.625 1 97 139 LYS B N 1
ATOM 2806 C CA . LYS B 1 139 ? -0.979 -19.875 -25.938 1 97 139 LYS B CA 1
ATOM 2807 C C . LYS B 1 139 ? -0.671 -20.656 -24.672 1 97 139 LYS B C 1
ATOM 2809 O O . LYS B 1 139 ? -0.959 -21.859 -24.594 1 97 139 LYS B O 1
ATOM 2814 N N . LEU B 1 140 ? -0.121 -19.906 -23.734 1 97 140 LEU B N 1
ATOM 2815 C CA . LEU B 1 140 ? 0.148 -20.516 -22.438 1 97 140 LEU B CA 1
ATOM 2816 C C . LEU B 1 140 ? -1.142 -21.016 -21.797 1 97 140 LEU B C 1
ATOM 2818 O O . LEU B 1 140 ? -1.202 -22.156 -21.312 1 97 140 LEU B O 1
ATOM 2822 N N . ARG B 1 141 ? -2.143 -20.219 -21.812 1 97.62 141 ARG B N 1
ATOM 2823 C CA . ARG B 1 141 ? -3.439 -20.547 -21.234 1 97.62 141 ARG B CA 1
ATOM 2824 C C . ARG B 1 141 ? -4.02 -21.812 -21.875 1 97.62 141 ARG B C 1
ATOM 2826 O O . ARG B 1 141 ? -4.484 -22.719 -21.188 1 97.62 141 ARG B O 1
ATOM 2833 N N . SER B 1 142 ? -4.016 -21.812 -23.156 1 97.31 142 SER B N 1
ATOM 2834 C CA . SER B 1 142 ? -4.57 -22.938 -23.906 1 97.31 142 SER B CA 1
ATOM 2835 C C . SER B 1 142 ? -3.787 -24.219 -23.625 1 97.31 142 SER B C 1
ATOM 2837 O O . SER B 1 142 ? -4.375 -25.281 -23.406 1 97.31 142 SER B O 1
ATOM 2839 N N . HIS B 1 143 ? -2.504 -24.141 -23.672 1 96.75 143 HIS B N 1
ATOM 2840 C CA . HIS B 1 143 ? -1.642 -25.297 -23.484 1 96.75 143 HIS B CA 1
ATOM 2841 C C . HIS B 1 143 ? -1.83 -25.906 -22.094 1 96.75 143 HIS B C 1
ATOM 2843 O O . HIS B 1 143 ? -1.793 -27.125 -21.938 1 96.75 143 HIS B O 1
ATOM 2849 N N . LEU B 1 144 ? -2.031 -25.047 -21.094 1 97.19 144 LEU B N 1
ATOM 2850 C CA . LEU B 1 144 ? -2.086 -25.531 -19.719 1 97.19 144 LEU B CA 1
ATOM 2851 C C . LEU B 1 144 ? -3.529 -25.703 -19.25 1 97.19 144 LEU B C 1
ATOM 2853 O O . LEU B 1 144 ? -3.781 -26.188 -18.156 1 97.19 144 LEU B O 1
ATOM 2857 N N . GLY B 1 145 ? -4.469 -25.281 -20.062 1 96.69 145 GLY B N 1
ATOM 2858 C CA . GLY B 1 145 ? -5.875 -25.422 -19.719 1 96.69 145 GLY B CA 1
ATOM 2859 C C . GLY B 1 145 ? -6.273 -24.609 -18.5 1 96.69 145 GLY B C 1
ATOM 2860 O O . GLY B 1 145 ? -7.016 -25.094 -17.641 1 96.69 145 GLY B O 1
ATOM 2861 N N . LEU B 1 146 ? -5.758 -23.406 -18.391 1 97.69 146 LEU B N 1
ATOM 2862 C CA . LEU B 1 146 ? -6.027 -22.578 -17.219 1 97.69 146 LEU B CA 1
ATOM 2863 C C . LEU B 1 146 ? -7.23 -21.672 -17.453 1 97.69 146 LEU B C 1
ATOM 2865 O O . LEU B 1 146 ? -7.484 -21.266 -18.594 1 97.69 146 LEU B O 1
ATOM 2869 N N . LYS B 1 147 ? -7.957 -21.438 -16.438 1 98.44 147 LYS B N 1
ATOM 2870 C CA . LYS B 1 147 ? -9 -20.422 -16.484 1 98.44 147 LYS B CA 1
ATOM 2871 C C . LYS B 1 147 ? -8.398 -19.016 -16.453 1 98.44 147 LYS B C 1
ATOM 2873 O O . LYS B 1 147 ? -7.211 -18.844 -16.188 1 98.44 147 LYS B O 1
ATOM 2878 N N . GLN B 1 148 ? -9.188 -18 -16.859 1 98.69 148 GLN B N 1
ATOM 2879 C CA . GLN B 1 148 ? -8.688 -16.625 -16.844 1 98.69 148 GLN B CA 1
ATOM 2880 C C . GLN B 1 148 ? -9.773 -15.656 -16.391 1 98.69 148 GLN B C 1
ATOM 2882 O O . GLN B 1 148 ? -10.961 -15.984 -16.406 1 98.69 148 GLN B O 1
ATOM 2887 N N . GLY B 1 149 ? -9.422 -14.492 -15.914 1 98.81 149 GLY B N 1
ATOM 2888 C CA . GLY B 1 149 ? -10.359 -13.438 -15.562 1 98.81 149 GLY B CA 1
ATOM 2889 C C . GLY B 1 149 ? -9.719 -12.289 -14.805 1 98.81 149 GLY B C 1
ATOM 2890 O O . GLY B 1 149 ? -8.516 -12.305 -14.555 1 98.81 149 GLY B O 1
ATOM 2891 N N . VAL B 1 150 ? -10.562 -11.312 -14.523 1 98.94 150 VAL B N 1
ATOM 2892 C CA . VAL B 1 150 ? -10.109 -10.109 -13.836 1 98.94 150 VAL B CA 1
ATOM 2893 C C . VAL B 1 150 ? -9.797 -10.438 -12.375 1 98.94 150 VAL B C 1
ATOM 2895 O O . VAL B 1 150 ? -10.547 -11.164 -11.719 1 98.94 150 VAL B O 1
ATOM 2898 N N . VAL B 1 151 ? -8.672 -9.992 -11.906 1 98.94 151 VAL B N 1
ATOM 2899 C CA . VAL B 1 151 ? -8.25 -10.109 -10.508 1 98.94 151 VAL B CA 1
ATOM 2900 C C . VAL B 1 151 ? -8.523 -8.797 -9.773 1 98.94 151 VAL B C 1
ATOM 2902 O O . VAL B 1 151 ? -8.156 -7.723 -10.25 1 98.94 151 VAL B O 1
ATOM 2905 N N . SER B 1 152 ? -9.188 -8.867 -8.68 1 98.94 152 SER B N 1
ATOM 2906 C CA . SER B 1 152 ? -9.438 -7.656 -7.898 1 98.94 152 SER B CA 1
ATOM 2907 C C . SER B 1 152 ? -8.766 -7.727 -6.535 1 98.94 152 SER B C 1
ATOM 2909 O O . SER B 1 152 ? -8.82 -8.758 -5.863 1 98.94 152 SER B O 1
ATOM 2911 N N . SER B 1 153 ? -8.164 -6.633 -6.172 1 98.94 153 SER B N 1
ATOM 2912 C CA . SER B 1 153 ? -7.445 -6.555 -4.902 1 98.94 153 SER B CA 1
ATOM 2913 C C . SER B 1 153 ? -8.148 -5.621 -3.926 1 98.94 153 SER B C 1
ATOM 2915 O O . SER B 1 153 ? -8.695 -4.59 -4.328 1 98.94 153 SER B O 1
ATOM 2917 N N . GLY B 1 154 ? -8.156 -5.977 -2.684 1 98.19 154 GLY B N 1
ATOM 2918 C CA . GLY B 1 154 ? -8.477 -5.121 -1.551 1 98.19 154 GLY B CA 1
ATOM 2919 C C . GLY B 1 154 ? -7.625 -5.41 -0.329 1 98.19 154 GLY B C 1
ATOM 2920 O O . GLY B 1 154 ? -6.875 -6.387 -0.307 1 98.19 154 GLY B O 1
ATOM 2921 N N . ASN B 1 155 ? -7.766 -4.59 0.701 1 97.56 155 ASN B N 1
ATOM 2922 C CA . ASN B 1 155 ? -6.914 -4.754 1.873 1 97.56 155 ASN B CA 1
ATOM 2923 C C . ASN B 1 155 ? -7.57 -5.641 2.928 1 97.56 155 ASN B C 1
ATOM 2925 O O . ASN B 1 155 ? -7 -5.871 3.994 1 97.56 155 ASN B O 1
ATOM 2929 N N . SER B 1 156 ? -8.711 -6.137 2.594 1 98 156 SER B N 1
ATOM 2930 C CA . SER B 1 156 ? -9.43 -6.98 3.541 1 98 156 SER B CA 1
ATOM 2931 C C . SER B 1 156 ? -9.625 -8.391 2.992 1 98 156 SER B C 1
ATOM 2933 O O . SER B 1 156 ? -9.789 -8.578 1.785 1 98 156 SER B O 1
ATOM 2935 N N . LEU B 1 157 ? -9.578 -9.336 3.885 1 98 157 LEU B N 1
ATOM 2936 C CA . LEU B 1 157 ? -9.969 -10.688 3.496 1 98 157 LEU B CA 1
ATOM 2937 C C . LEU B 1 157 ? -11.469 -10.781 3.258 1 98 157 LEU B C 1
ATOM 2939 O O . LEU B 1 157 ? -11.914 -11.414 2.303 1 98 157 LEU B O 1
ATOM 2943 N N . ASP B 1 158 ? -12.195 -10.109 4.129 1 95.25 158 ASP B N 1
ATOM 2944 C CA . ASP B 1 158 ? -13.625 -10.031 3.869 1 95.25 158 ASP B CA 1
ATOM 2945 C C . ASP B 1 158 ? -13.945 -8.906 2.881 1 95.25 158 ASP B C 1
ATOM 2947 O O . ASP B 1 158 ? -13.047 -8.383 2.225 1 95.25 158 ASP B O 1
ATOM 2951 N N . TYR B 1 159 ? -15.219 -8.695 2.611 1 95.81 159 TYR B N 1
ATOM 2952 C CA . TYR B 1 159 ? -15.656 -7.684 1.656 1 95.81 159 TYR B CA 1
ATOM 2953 C C . TYR B 1 159 ? -16.953 -7.016 2.117 1 95.81 159 TYR B C 1
ATOM 2955 O O . TYR B 1 159 ? -17.641 -7.543 2.982 1 95.81 159 TYR B O 1
ATOM 2963 N N . THR B 1 160 ? -17.203 -5.844 1.649 1 95.81 160 THR B N 1
ATOM 2964 C CA . THR B 1 160 ? -18.438 -5.117 1.909 1 95.81 160 THR B CA 1
ATOM 2965 C C . THR B 1 160 ? -19.391 -5.207 0.712 1 95.81 160 THR B C 1
ATOM 2967 O O . THR B 1 160 ? -19 -5.715 -0.345 1 95.81 160 THR B O 1
ATOM 2970 N N . ASP B 1 161 ? -20.609 -4.703 0.907 1 96.44 161 ASP B N 1
ATOM 2971 C CA . ASP B 1 161 ? -21.562 -4.652 -0.2 1 96.44 161 ASP B CA 1
ATOM 2972 C C . ASP B 1 161 ? -21.016 -3.818 -1.356 1 96.44 161 ASP B C 1
ATOM 2974 O O . ASP B 1 161 ? -21.203 -4.172 -2.523 1 96.44 161 ASP B O 1
ATOM 2978 N N . LYS B 1 162 ? -20.375 -2.77 -1.031 1 96.44 162 LYS B N 1
ATOM 2979 C CA . LYS B 1 162 ? -19.812 -1.913 -2.074 1 96.44 162 LYS B CA 1
ATOM 2980 C C . LYS B 1 162 ? -18.688 -2.619 -2.816 1 96.44 162 LYS B C 1
ATOM 2982 O O . LYS B 1 162 ? -18.531 -2.455 -4.031 1 96.44 162 LYS B O 1
ATOM 2987 N N . CYS B 1 163 ? -17.891 -3.393 -2.07 1 97.38 163 CYS B N 1
ATOM 2988 C CA . CYS B 1 163 ? -16.875 -4.219 -2.725 1 97.38 163 CYS B CA 1
ATOM 2989 C C . CYS B 1 163 ? -17.516 -5.145 -3.752 1 97.38 163 CYS B C 1
ATOM 2991 O O . CYS B 1 163 ? -17.047 -5.234 -4.891 1 97.38 163 CYS B O 1
ATOM 2993 N N . MET B 1 164 ? -18.609 -5.801 -3.342 1 97.81 164 MET B N 1
ATOM 2994 C CA . MET B 1 164 ? -19.297 -6.75 -4.207 1 97.81 164 MET B CA 1
ATOM 2995 C C . MET B 1 164 ? -19.844 -6.059 -5.449 1 97.81 164 MET B C 1
ATOM 2997 O O . MET B 1 164 ? -19.766 -6.605 -6.555 1 97.81 164 MET B O 1
ATOM 3001 N N . GLU B 1 165 ? -20.375 -4.895 -5.246 1 98.12 165 GLU B N 1
ATOM 3002 C CA . GLU B 1 165 ? -20.891 -4.109 -6.363 1 98.12 165 GLU B CA 1
ATOM 3003 C C . GLU B 1 165 ? -19.797 -3.811 -7.383 1 98.12 165 GLU B C 1
ATOM 3005 O O . GLU B 1 165 ? -19.984 -4.012 -8.586 1 98.12 165 GLU B O 1
ATOM 3010 N N . ILE B 1 166 ? -18.672 -3.389 -6.93 1 98.31 166 ILE B N 1
ATOM 3011 C CA . ILE B 1 166 ? -17.547 -3.025 -7.797 1 98.31 166 ILE B CA 1
ATOM 3012 C C . ILE B 1 166 ? -17.016 -4.27 -8.5 1 98.31 166 ILE B C 1
ATOM 3014 O O . ILE B 1 166 ? -16.781 -4.25 -9.711 1 98.31 166 ILE B O 1
ATOM 3018 N N . MET B 1 167 ? -16.844 -5.328 -7.734 1 98.75 167 MET B N 1
ATOM 3019 C CA . MET B 1 167 ? -16.344 -6.57 -8.328 1 98.75 167 MET B CA 1
ATOM 3020 C C . MET B 1 167 ? -17.328 -7.105 -9.367 1 98.75 167 MET B C 1
ATOM 3022 O O . MET B 1 167 ? -16.906 -7.617 -10.406 1 98.75 167 MET B O 1
ATOM 3026 N N . GLY B 1 168 ? -18.625 -6.992 -9.078 1 98.56 168 GLY B N 1
ATOM 3027 C CA . GLY B 1 168 ? -19.625 -7.391 -10.055 1 98.56 168 GLY B CA 1
ATOM 3028 C C . GLY B 1 168 ? -19.578 -6.562 -11.328 1 98.56 168 GLY B C 1
ATOM 3029 O O . GLY B 1 168 ? -19.656 -7.105 -12.43 1 98.56 168 GLY B O 1
ATOM 3030 N N . GLN B 1 169 ? -19.438 -5.266 -11.172 1 98.25 169 GLN B N 1
ATOM 3031 C CA . GLN B 1 169 ? -19.391 -4.34 -12.297 1 98.25 169 GLN B CA 1
ATOM 3032 C C . GLN B 1 169 ? -18.234 -4.668 -13.234 1 98.25 169 GLN B C 1
ATOM 3034 O O . GLN B 1 169 ? -18.328 -4.434 -14.445 1 98.25 169 GLN B O 1
ATOM 3039 N N . HIS B 1 170 ? -17.188 -5.258 -12.711 1 98.5 170 HIS B N 1
ATOM 3040 C CA . HIS B 1 170 ? -15.984 -5.512 -13.5 1 98.5 170 HIS B CA 1
ATOM 3041 C C . HIS B 1 170 ? -15.82 -6.996 -13.805 1 98.5 170 HIS B C 1
ATOM 3043 O O . HIS B 1 170 ? -14.75 -7.438 -14.227 1 98.5 170 HIS B O 1
ATOM 3049 N N . GLN B 1 171 ? -16.891 -7.766 -13.492 1 98.56 171 GLN B N 1
ATOM 3050 C CA . GLN B 1 171 ? -16.906 -9.195 -13.773 1 98.56 171 GLN B CA 1
ATOM 3051 C C . GLN B 1 171 ? -15.656 -9.883 -13.242 1 98.56 171 GLN B C 1
ATOM 3053 O O . GLN B 1 171 ? -14.992 -10.633 -13.961 1 98.56 171 GLN B O 1
ATOM 3058 N N . VAL B 1 172 ? -15.336 -9.578 -12.031 1 98.88 172 VAL B N 1
ATOM 3059 C CA . VAL B 1 172 ? -14.148 -10.109 -11.375 1 98.88 172 VAL B CA 1
ATOM 3060 C C . VAL B 1 172 ? -14.258 -11.625 -11.258 1 98.88 172 VAL B C 1
ATOM 3062 O O . VAL B 1 172 ? -15.312 -12.156 -10.914 1 98.88 172 VAL B O 1
ATOM 3065 N N . ALA B 1 173 ? -13.156 -12.32 -11.562 1 98.94 173 ALA B N 1
ATOM 3066 C CA . ALA B 1 173 ? -13.117 -13.773 -11.461 1 98.94 173 ALA B CA 1
ATOM 3067 C C . ALA B 1 173 ? -12.531 -14.211 -10.125 1 98.94 173 ALA B C 1
ATOM 3069 O O . ALA B 1 173 ? -12.953 -15.219 -9.555 1 98.94 173 ALA B O 1
ATOM 3070 N N . VAL B 1 174 ? -11.523 -13.438 -9.688 1 98.81 174 VAL B N 1
ATOM 3071 C CA . VAL B 1 174 ? -10.906 -13.82 -8.414 1 98.81 174 VAL B CA 1
ATOM 3072 C C . VAL B 1 174 ? -10.648 -12.57 -7.574 1 98.81 174 VAL B C 1
ATOM 3074 O O . VAL B 1 174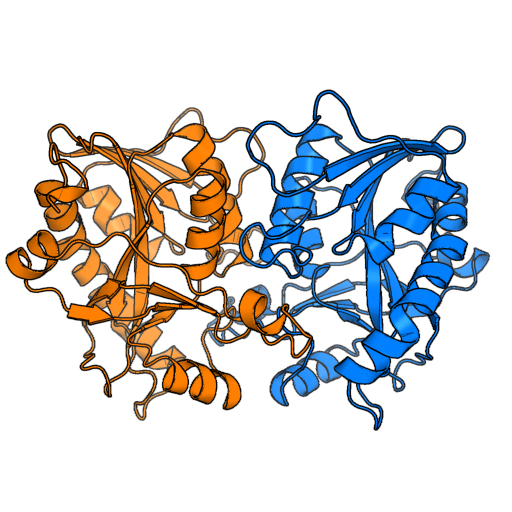 ? -10.352 -11.5 -8.117 1 98.81 174 VAL B O 1
ATOM 3077 N N . LYS B 1 175 ? -10.805 -12.703 -6.254 1 98.88 175 LYS B N 1
ATOM 3078 C CA . LYS B 1 175 ? -10.594 -11.664 -5.246 1 98.88 175 LYS B CA 1
ATOM 3079 C C . LYS B 1 175 ? -9.375 -11.984 -4.379 1 98.88 175 LYS B C 1
ATOM 3081 O O . LYS B 1 175 ? -9.234 -13.109 -3.883 1 98.88 175 LYS B O 1
ATOM 3086 N N . GLU B 1 176 ? -8.508 -11.039 -4.25 1 98.81 176 GLU B N 1
ATOM 3087 C CA . GLU B 1 176 ? -7.312 -11.242 -3.43 1 98.81 176 GLU B CA 1
ATOM 3088 C C . GLU B 1 176 ? -6.805 -9.914 -2.867 1 98.81 176 GLU B C 1
ATOM 3090 O O . GLU B 1 176 ? -7.559 -8.945 -2.775 1 98.81 176 GLU B O 1
ATOM 3095 N N . MET B 1 177 ? -5.512 -9.898 -2.334 1 98.88 177 MET B N 1
ATOM 3096 C CA . MET B 1 177 ? -5.188 -8.727 -1.523 1 98.88 177 MET B CA 1
ATOM 3097 C C . MET B 1 177 ? -3.912 -8.055 -2.021 1 98.88 177 MET B C 1
ATOM 3099 O O . MET B 1 177 ? -3.426 -7.105 -1.409 1 98.88 177 MET B O 1
ATOM 3103 N N . GLU B 1 178 ? -3.299 -8.516 -3.174 1 98.88 178 GLU B N 1
ATOM 3104 C CA . GLU B 1 178 ? -1.954 -8 -3.416 1 98.88 178 GLU B CA 1
ATOM 3105 C C . GLU B 1 178 ? -1.786 -7.555 -4.867 1 98.88 178 GLU B C 1
ATOM 3107 O O . GLU B 1 178 ? -0.993 -6.66 -5.156 1 98.88 178 GLU B O 1
ATOM 3112 N N . ALA B 1 179 ? -2.439 -8.086 -5.836 1 98.94 179 ALA B N 1
ATOM 3113 C CA . ALA B 1 179 ? -2.064 -8.062 -7.25 1 98.94 179 ALA B CA 1
ATOM 3114 C C . ALA B 1 179 ? -2.113 -6.648 -7.812 1 98.94 179 ALA B C 1
ATOM 3116 O O . ALA B 1 179 ? -1.251 -6.258 -8.602 1 98.94 179 ALA B O 1
ATOM 3117 N N . ALA B 1 180 ? -3.119 -5.895 -7.434 1 98.88 180 ALA B N 1
ATOM 3118 C CA . ALA B 1 180 ? -3.234 -4.539 -7.965 1 98.88 180 ALA B CA 1
ATOM 3119 C C . ALA B 1 180 ? -2.047 -3.68 -7.539 1 98.88 180 ALA B C 1
ATOM 3121 O O . ALA B 1 180 ? -1.559 -2.854 -8.312 1 98.88 180 ALA B O 1
ATOM 3122 N N . ALA B 1 181 ? -1.599 -3.861 -6.328 1 98.81 181 ALA B N 1
ATOM 3123 C CA . ALA B 1 181 ? -0.436 -3.125 -5.84 1 98.81 181 ALA B CA 1
ATOM 3124 C C . ALA B 1 181 ? 0.843 -3.604 -6.52 1 98.81 181 ALA B C 1
ATOM 3126 O O . ALA B 1 181 ? 1.746 -2.807 -6.789 1 98.81 181 ALA B O 1
ATOM 3127 N N . ILE B 1 182 ? 0.927 -4.895 -6.746 1 98.94 182 ILE B N 1
ATOM 3128 C CA . ILE B 1 182 ? 2.061 -5.453 -7.48 1 98.94 182 ILE B CA 1
ATOM 3129 C C . ILE B 1 182 ? 2.102 -4.867 -8.891 1 98.94 182 ILE B C 1
ATOM 3131 O O . ILE B 1 182 ? 3.164 -4.469 -9.367 1 98.94 182 ILE B O 1
ATOM 3135 N N . ALA B 1 183 ? 0.958 -4.773 -9.5 1 98.81 183 ALA B N 1
ATOM 3136 C CA . ALA B 1 183 ? 0.866 -4.168 -10.828 1 98.81 183 ALA B CA 1
ATOM 3137 C C . ALA B 1 183 ? 1.369 -2.727 -10.812 1 98.81 183 ALA B C 1
ATOM 3139 O O . ALA B 1 183 ? 2.096 -2.305 -11.711 1 98.81 183 ALA B O 1
ATOM 3140 N N . TRP B 1 184 ? 0.964 -2.025 -9.805 1 98.25 184 TRP B N 1
ATOM 3141 C CA . TRP B 1 184 ? 1.381 -0.633 -9.672 1 98.25 184 TRP B CA 1
ATOM 3142 C C . TRP B 1 184 ? 2.9 -0.525 -9.594 1 98.25 184 TRP B C 1
ATOM 3144 O O . TRP B 1 184 ? 3.506 0.301 -10.281 1 98.25 184 TRP B O 1
ATOM 3154 N N . ALA B 1 185 ? 3.545 -1.344 -8.82 1 98.06 185 ALA B N 1
ATOM 3155 C CA . ALA B 1 185 ? 5 -1.353 -8.68 1 98.06 185 ALA B CA 1
ATOM 3156 C C . ALA B 1 185 ? 5.668 -1.757 -9.992 1 98.06 185 ALA B C 1
ATOM 3158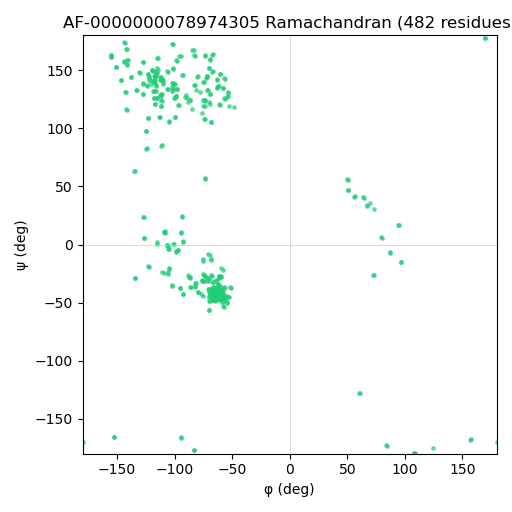 O O . ALA B 1 185 ? 6.668 -1.159 -10.398 1 98.06 185 ALA B O 1
ATOM 3159 N N . CYS B 1 186 ? 5.109 -2.771 -10.648 1 98.5 186 CYS B N 1
ATOM 3160 C CA . CYS B 1 186 ? 5.637 -3.217 -11.93 1 98.5 186 CYS B CA 1
ATOM 3161 C C . CYS B 1 186 ? 5.59 -2.096 -12.961 1 98.5 186 CYS B C 1
ATOM 3163 O O . CYS B 1 186 ? 6.52 -1.929 -13.75 1 98.5 186 CYS B O 1
ATOM 3165 N N . ASN B 1 187 ? 4.52 -1.364 -12.922 1 97.56 187 ASN B N 1
ATOM 3166 C CA . ASN B 1 187 ? 4.34 -0.28 -13.883 1 97.56 187 ASN B CA 1
ATOM 3167 C C . ASN B 1 187 ? 5.402 0.8 -13.719 1 97.56 187 ASN B C 1
ATOM 3169 O O . ASN B 1 187 ? 5.809 1.434 -14.695 1 97.56 187 ASN B O 1
ATOM 3173 N N . LEU B 1 188 ? 5.883 0.999 -12.492 1 97 188 LEU B N 1
ATOM 3174 C CA . LEU B 1 188 ? 6.949 1.97 -12.266 1 97 188 LEU B CA 1
ATOM 3175 C C . LEU B 1 188 ? 8.211 1.582 -13.039 1 97 188 LEU B C 1
ATOM 3177 O O . LEU B 1 188 ? 8.961 2.451 -13.484 1 97 188 LEU B O 1
ATOM 3181 N N . TYR B 1 189 ? 8.406 0.264 -13.266 1 96.81 189 TYR B N 1
ATOM 3182 C CA . TYR B 1 189 ? 9.586 -0.253 -13.938 1 96.81 189 TYR B CA 1
ATOM 3183 C C . TYR B 1 189 ? 9.258 -0.696 -15.359 1 96.81 189 TYR B C 1
ATOM 3185 O O . TYR B 1 189 ? 10.125 -1.195 -16.078 1 96.81 189 TYR B O 1
ATOM 3193 N N . HIS B 1 190 ? 8.016 -0.574 -15.734 1 96.88 190 HIS B N 1
ATOM 3194 C CA . HIS B 1 190 ? 7.547 -1.032 -17.031 1 96.88 190 HIS B CA 1
ATOM 3195 C C . HIS B 1 190 ? 7.863 -2.51 -17.25 1 96.88 190 HIS B C 1
ATOM 3197 O O . HIS B 1 190 ? 8.352 -2.898 -18.312 1 96.88 190 HIS B O 1
ATOM 3203 N N . VAL B 1 191 ? 7.688 -3.297 -16.219 1 98.31 191 VAL B N 1
ATOM 3204 C CA . VAL B 1 191 ? 7.832 -4.746 -16.312 1 98.31 191 VAL B CA 1
ATOM 3205 C C . VAL B 1 191 ? 6.457 -5.402 -16.391 1 98.31 191 VAL B C 1
ATOM 3207 O O . VAL B 1 191 ? 5.547 -5.051 -15.633 1 98.31 191 VAL B O 1
ATOM 3210 N N . PRO B 1 192 ? 6.246 -6.336 -17.328 1 98.62 192 PRO B N 1
ATOM 3211 C CA . PRO B 1 192 ? 4.938 -6.98 -17.438 1 98.62 192 PRO B CA 1
ATOM 3212 C C . PRO B 1 192 ? 4.602 -7.852 -16.234 1 98.62 192 PRO B C 1
ATOM 3214 O O . PRO B 1 192 ? 5.492 -8.469 -15.641 1 98.62 192 PRO B O 1
ATOM 3217 N N . LEU B 1 193 ? 3.301 -7.906 -15.969 1 98.88 193 LEU B N 1
ATOM 3218 C CA . LEU B 1 193 ? 2.785 -8.68 -14.852 1 98.88 193 LEU B CA 1
ATOM 3219 C C . LEU B 1 193 ? 1.885 -9.812 -15.336 1 98.88 193 LEU B C 1
ATOM 3221 O O . LEU B 1 193 ? 1.029 -9.602 -16.203 1 98.88 193 LEU B O 1
ATOM 3225 N N . MET B 1 194 ? 2.137 -10.945 -14.812 1 98.81 194 MET B N 1
ATOM 3226 C CA . MET B 1 194 ? 1.196 -12.062 -14.875 1 98.81 194 MET B CA 1
ATOM 3227 C C . MET B 1 194 ? 0.649 -12.391 -13.492 1 98.81 194 MET B C 1
ATOM 3229 O O . MET B 1 194 ? 1.359 -12.266 -12.492 1 98.81 194 MET B O 1
ATOM 3233 N N . CYS B 1 195 ? -0.619 -12.781 -13.477 1 98.88 195 CYS B N 1
ATOM 3234 C CA . CYS B 1 195 ? -1.216 -13.258 -12.234 1 98.88 195 CYS B CA 1
ATOM 3235 C C . CYS B 1 195 ? -1.602 -14.727 -12.344 1 98.88 195 CYS B C 1
ATOM 3237 O O . CYS B 1 195 ? -2.281 -15.125 -13.297 1 98.88 195 CYS B O 1
ATOM 3239 N N . VAL B 1 196 ? -1.118 -15.516 -11.414 1 98.94 196 VAL B N 1
ATOM 3240 C CA . VAL B 1 196 ? -1.489 -16.922 -11.289 1 98.94 196 VAL B CA 1
ATOM 3241 C C . VAL B 1 196 ? -2.051 -17.172 -9.891 1 98.94 196 VAL B C 1
ATOM 3243 O O . VAL B 1 196 ? -1.312 -17.156 -8.898 1 98.94 196 VAL B O 1
ATOM 3246 N N . LYS B 1 197 ? -3.346 -17.406 -9.805 1 98.88 197 LYS B N 1
ATOM 3247 C CA . LYS B 1 197 ? -4.035 -17.453 -8.516 1 98.88 197 LYS B CA 1
ATOM 3248 C C . LYS B 1 197 ? -4.828 -18.734 -8.352 1 98.88 197 LYS B C 1
ATOM 3250 O O . LYS B 1 197 ? -5.594 -19.125 -9.242 1 98.88 197 LYS B O 1
ATOM 3255 N N . ALA B 1 198 ? -4.637 -19.406 -7.246 1 98.81 198 ALA B N 1
ATOM 3256 C CA . ALA B 1 198 ? -5.379 -20.625 -6.926 1 98.81 198 ALA B CA 1
ATOM 3257 C C . ALA B 1 198 ? -6.527 -20.328 -5.961 1 98.81 198 ALA B C 1
ATOM 3259 O O . ALA B 1 198 ? -6.344 -19.609 -4.973 1 98.81 198 ALA B O 1
ATOM 3260 N N . VAL B 1 199 ? -7.676 -20.906 -6.168 1 98.75 199 VAL B N 1
ATOM 3261 C CA . VAL B 1 199 ? -8.906 -20.562 -5.469 1 98.75 199 VAL B CA 1
ATOM 3262 C C . VAL B 1 199 ? -9.008 -21.344 -4.168 1 98.75 199 VAL B C 1
ATOM 3264 O O . VAL B 1 199 ? -8.945 -22.578 -4.176 1 98.75 199 VAL B O 1
ATOM 3267 N N . THR B 1 200 ? -9.164 -20.625 -3.074 1 98.62 200 THR B N 1
ATOM 3268 C CA . THR B 1 200 ? -9.305 -21.25 -1.759 1 98.62 200 THR B CA 1
ATOM 3269 C C . THR B 1 200 ? -10.742 -21.172 -1.273 1 98.62 200 THR B C 1
ATOM 3271 O O . THR B 1 200 ? -11.156 -21.953 -0.41 1 98.62 200 THR B O 1
ATOM 3274 N N . ASP B 1 201 ? -11.508 -20.266 -1.735 1 98.62 201 ASP B N 1
ATOM 3275 C CA . ASP B 1 201 ? -12.867 -20.016 -1.272 1 98.62 201 ASP B CA 1
ATOM 3276 C C . ASP B 1 201 ? -13.727 -19.438 -2.387 1 98.62 201 ASP B C 1
ATOM 3278 O O . ASP B 1 201 ? -13.203 -18.859 -3.348 1 98.62 201 ASP B O 1
ATOM 3282 N N . ILE B 1 202 ? -14.984 -19.703 -2.275 1 98.56 202 ILE B N 1
ATOM 3283 C CA . ILE B 1 202 ? -15.93 -19.156 -3.248 1 98.56 202 ILE B CA 1
ATOM 3284 C C . ILE B 1 202 ? -16.609 -17.922 -2.676 1 98.56 202 ILE B C 1
ATOM 3286 O O . ILE B 1 202 ? -17.484 -18.031 -1.807 1 98.56 202 ILE B O 1
ATOM 3290 N N . VAL B 1 203 ? -16.297 -16.734 -3.205 1 98.5 203 VAL B N 1
ATOM 3291 C CA . VAL B 1 203 ? -16.672 -15.43 -2.672 1 98.5 203 VAL B CA 1
ATOM 3292 C C . VAL B 1 203 ? -18.203 -15.281 -2.691 1 98.5 203 VAL B C 1
ATOM 3294 O O . VAL B 1 203 ? -18.797 -14.812 -1.72 1 98.5 203 VAL B O 1
ATOM 3297 N N . ASP B 1 204 ? -18.812 -15.648 -3.805 1 97.88 204 ASP B N 1
ATOM 3298 C CA . ASP B 1 204 ? -20.266 -15.516 -3.955 1 97.88 204 ASP B CA 1
ATOM 3299 C C . ASP B 1 204 ? -20.969 -16.812 -3.555 1 97.88 204 ASP B C 1
ATOM 3301 O O . ASP B 1 204 ? -22.031 -17.125 -4.09 1 97.88 204 ASP B O 1
ATOM 3305 N N . GLY B 1 205 ? -20.281 -17.562 -2.725 1 96.81 205 GLY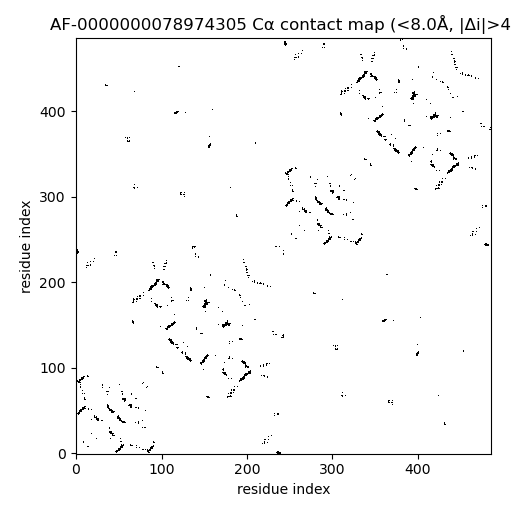 B N 1
ATOM 3306 C CA . GLY B 1 205 ? -20.859 -18.766 -2.178 1 96.81 205 GLY B CA 1
ATOM 3307 C C . GLY B 1 205 ? -21.516 -18.562 -0.824 1 96.81 205 GLY B C 1
ATOM 3308 O O . GLY B 1 205 ? -21.703 -17.422 -0.389 1 96.81 205 GLY B O 1
ATOM 3309 N N . ASP B 1 206 ? -21.812 -19.672 -0.144 1 95.31 206 ASP B N 1
ATOM 3310 C CA . ASP B 1 206 ? -22.625 -19.609 1.064 1 95.31 206 ASP B CA 1
ATOM 3311 C C . ASP B 1 206 ? -21.766 -19.828 2.314 1 95.31 206 ASP B C 1
ATOM 3313 O O . ASP B 1 206 ? -22.281 -19.797 3.434 1 95.31 206 ASP B O 1
ATOM 3317 N N . ARG B 1 207 ? -20.516 -20.031 2.16 1 95.62 207 ARG B N 1
ATOM 3318 C CA . ARG B 1 207 ? -19.641 -20.25 3.305 1 95.62 207 ARG B CA 1
ATOM 3319 C C . ARG B 1 207 ? -18.766 -19.031 3.576 1 95.62 207 ARG B C 1
ATOM 3321 O O . ARG B 1 207 ? -18.375 -18.328 2.646 1 95.62 207 ARG B O 1
ATOM 3328 N N . PRO B 1 208 ? -18.406 -18.812 4.914 1 94.69 208 PRO B N 1
ATOM 3329 C CA . PRO B 1 208 ? -17.516 -17.688 5.211 1 94.69 208 PRO B CA 1
ATOM 3330 C C . PRO B 1 208 ? -16.141 -17.844 4.566 1 94.69 208 PRO B C 1
ATOM 3332 O O . PRO B 1 208 ? -15.547 -18.922 4.609 1 94.69 208 PRO B O 1
ATOM 3335 N N . THR B 1 209 ? -15.695 -16.766 3.988 1 95.44 209 THR B N 1
ATOM 3336 C CA . THR B 1 209 ? -14.406 -16.734 3.303 1 95.44 209 THR B CA 1
ATOM 3337 C C . THR B 1 209 ? -13.297 -17.234 4.211 1 95.44 209 THR B C 1
ATOM 3339 O O . THR B 1 209 ? -12.477 -18.062 3.795 1 95.44 209 THR B O 1
ATOM 3342 N N . SER B 1 210 ? -13.273 -16.781 5.492 1 96 210 SER B N 1
ATOM 3343 C CA . SER B 1 210 ? -12.203 -17.109 6.426 1 96 210 SER B CA 1
ATOM 3344 C C . SER B 1 210 ? -12.141 -18.609 6.688 1 96 210 SER B C 1
ATOM 3346 O O . SER B 1 210 ? -11.055 -19.188 6.75 1 96 210 SER B O 1
ATOM 3348 N N . GLU B 1 211 ? -13.258 -19.281 6.785 1 96 211 GLU B N 1
ATOM 3349 C CA . GLU B 1 211 ? -13.312 -20.719 7.039 1 96 211 GLU B CA 1
ATOM 3350 C C . GLU B 1 211 ? -12.812 -21.516 5.836 1 96 211 GLU B C 1
ATOM 3352 O O . GLU B 1 211 ? -11.977 -22.406 5.98 1 96 211 GLU B O 1
ATOM 3357 N N . GLU B 1 212 ? -13.32 -21.156 4.703 1 96.69 212 GLU B N 1
ATOM 3358 C CA . GLU B 1 212 ? -12.922 -21.875 3.496 1 96.69 212 GLU B CA 1
ATOM 3359 C C . GLU B 1 212 ? -11.438 -21.656 3.193 1 96.69 212 GLU B C 1
ATOM 3361 O O . GLU B 1 212 ? -10.742 -22.578 2.766 1 96.69 212 GLU B O 1
ATOM 3366 N N . PHE B 1 213 ? -11.023 -20.453 3.467 1 96.94 213 PHE B N 1
ATOM 3367 C CA . PHE B 1 213 ? -9.609 -20.141 3.262 1 96.94 213 PHE B CA 1
ATOM 3368 C C . PHE B 1 213 ? -8.727 -21.062 4.082 1 96.94 213 PHE B C 1
ATOM 3370 O O . PHE B 1 213 ? -7.824 -21.719 3.545 1 96.94 213 PHE B O 1
ATOM 3377 N N . LEU B 1 214 ? -9 -21.125 5.328 1 96.06 214 LEU B N 1
ATOM 3378 C CA . LEU B 1 214 ? -8.188 -21.938 6.227 1 96.06 214 LEU B CA 1
ATOM 3379 C C . LEU B 1 214 ? -8.25 -23.406 5.836 1 96.06 214 LEU B C 1
ATOM 3381 O O . LEU B 1 214 ? -7.23 -24.109 5.863 1 96.06 214 LEU B O 1
ATOM 3385 N N . GLU B 1 215 ? -9.391 -23.828 5.398 1 97.19 215 GLU B N 1
ATOM 3386 C CA . GLU B 1 215 ? -9.617 -25.219 5.055 1 97.19 215 GLU B CA 1
ATOM 3387 C C . GLU B 1 215 ? -8.859 -25.609 3.785 1 97.19 215 GLU B C 1
ATOM 3389 O O . GLU B 1 215 ? -8.422 -26.75 3.641 1 97.19 215 GLU B O 1
ATOM 3394 N N . ASN B 1 216 ? -8.703 -24.656 2.902 1 97.62 216 ASN B N 1
ATOM 3395 C CA . ASN B 1 216 ? -8.297 -25.031 1.551 1 97.62 216 ASN B CA 1
ATOM 3396 C C . ASN B 1 216 ? -6.918 -24.469 1.203 1 97.62 216 ASN B C 1
ATOM 3398 O O . ASN B 1 216 ? -6.406 -24.703 0.107 1 97.62 216 ASN B O 1
ATOM 3402 N N . LEU B 1 217 ? -6.293 -23.781 2.162 1 96.56 217 LEU B N 1
ATOM 3403 C CA . LEU B 1 217 ? -5.023 -23.109 1.891 1 96.56 217 LEU B CA 1
ATOM 3404 C C . LEU B 1 217 ? -3.982 -24.109 1.395 1 96.56 217 LEU B C 1
ATOM 3406 O O . LEU B 1 217 ? -3.326 -23.875 0.377 1 96.56 217 LEU B O 1
ATOM 3410 N N . HIS B 1 218 ? -3.855 -25.219 2.025 1 95 218 HIS B N 1
ATOM 3411 C CA . HIS B 1 218 ? -2.85 -26.203 1.652 1 95 218 HIS B CA 1
ATOM 3412 C C . HIS B 1 218 ? -3.111 -26.766 0.255 1 95 218 HIS B C 1
ATOM 3414 O O . HIS B 1 218 ? -2.186 -26.891 -0.549 1 95 218 HIS B O 1
ATOM 3420 N N . ALA B 1 219 ? -4.355 -27.094 0.002 1 95.31 219 ALA B N 1
ATOM 3421 C CA . ALA B 1 219 ? -4.711 -27.625 -1.306 1 95.31 219 ALA B CA 1
ATOM 3422 C C . ALA B 1 219 ? -4.473 -26.609 -2.41 1 95.31 219 ALA B C 1
ATOM 3424 O O . ALA B 1 219 ? -4.016 -26.953 -3.502 1 95.31 219 ALA B O 1
ATOM 3425 N N . ALA B 1 220 ? -4.832 -25.359 -2.143 1 95.94 220 ALA B N 1
ATOM 3426 C CA . ALA B 1 220 ? -4.609 -24.312 -3.127 1 95.94 220 ALA B CA 1
ATOM 3427 C C . ALA B 1 220 ? -3.117 -24.094 -3.373 1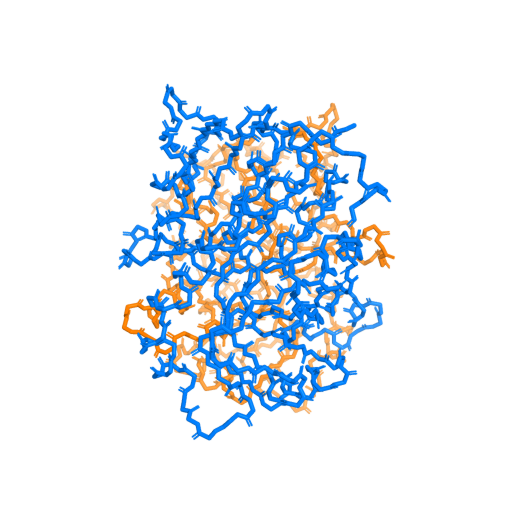 95.94 220 ALA B C 1
ATOM 3429 O O . ALA B 1 220 ? -2.693 -23.891 -4.512 1 95.94 220 ALA B O 1
ATOM 3430 N N . ALA B 1 221 ? -2.35 -24.141 -2.301 1 94.5 221 ALA B N 1
ATOM 3431 C CA . ALA B 1 221 ? -0.9 -24.016 -2.439 1 94.5 221 ALA B CA 1
ATOM 3432 C C . ALA B 1 221 ? -0.331 -25.172 -3.268 1 94.5 221 ALA B C 1
ATOM 3434 O O . ALA B 1 221 ? 0.576 -24.969 -4.078 1 94.5 221 ALA B O 1
ATOM 3435 N N . ALA B 1 222 ? -0.857 -26.328 -3.1 1 94.81 222 ALA B N 1
ATOM 3436 C CA . ALA B 1 222 ? -0.445 -27.484 -3.889 1 94.81 222 ALA B CA 1
ATOM 3437 C C . ALA B 1 222 ? -0.803 -27.297 -5.359 1 94.81 222 ALA B C 1
ATOM 3439 O O . ALA B 1 222 ? -0.036 -27.688 -6.246 1 94.81 222 ALA B O 1
ATOM 3440 N N . ALA B 1 223 ? -1.97 -26.781 -5.59 1 96.44 223 ALA B N 1
ATOM 3441 C CA . ALA B 1 223 ? -2.383 -26.5 -6.961 1 96.44 223 ALA B CA 1
ATOM 3442 C C . ALA B 1 223 ? -1.439 -25.5 -7.629 1 96.44 223 ALA B C 1
ATOM 3444 O O . ALA B 1 223 ? -1.082 -25.656 -8.797 1 96.44 223 ALA B O 1
ATOM 3445 N N . LEU B 1 224 ? -1.044 -24.484 -6.883 1 95.88 224 LEU B N 1
ATOM 3446 C CA . LEU B 1 224 ? -0.079 -23.516 -7.379 1 95.88 224 LEU B CA 1
ATOM 3447 C C . LEU B 1 224 ? 1.249 -24.188 -7.715 1 95.88 224 LEU B C 1
ATOM 3449 O O . LEU B 1 224 ? 1.825 -23.938 -8.773 1 95.88 224 LEU B O 1
ATOM 3453 N N . GLN B 1 225 ? 1.655 -24.969 -6.801 1 94.94 225 GLN B N 1
ATOM 3454 C CA . GLN B 1 225 ? 2.928 -25.656 -6.977 1 94.94 225 GLN B CA 1
ATOM 3455 C C . GLN B 1 225 ? 2.904 -26.547 -8.219 1 94.94 225 GLN B C 1
ATOM 3457 O O . GLN B 1 225 ? 3.912 -26.672 -8.922 1 94.94 225 GLN B O 1
ATOM 3462 N N . ALA B 1 226 ? 1.836 -27.172 -8.484 1 96.75 226 ALA B N 1
ATOM 3463 C CA . ALA B 1 226 ? 1.711 -28.031 -9.656 1 96.75 226 ALA B CA 1
ATOM 3464 C C . ALA B 1 226 ? 1.69 -27.203 -10.945 1 96.75 226 ALA B C 1
ATOM 3466 O O . ALA B 1 226 ? 2.16 -27.656 -11.984 1 96.75 226 ALA B O 1
ATOM 3467 N N . THR B 1 227 ? 1.225 -26.016 -10.891 1 98.25 227 THR B N 1
ATOM 3468 C CA . THR B 1 227 ? 0.959 -25.203 -12.078 1 98.25 227 THR B CA 1
ATOM 3469 C C . THR B 1 227 ? 2.166 -24.328 -12.414 1 98.25 227 THR B C 1
ATOM 3471 O O . THR B 1 227 ? 2.562 -24.234 -13.578 1 98.25 227 THR B O 1
ATOM 3474 N N . LEU B 1 228 ? 2.807 -23.719 -11.445 1 98.5 228 LEU B N 1
ATOM 3475 C CA . LEU B 1 228 ? 3.795 -22.656 -11.656 1 98.5 228 LEU B CA 1
ATOM 3476 C C . LEU B 1 228 ? 5.016 -23.203 -12.398 1 98.5 228 LEU B C 1
ATOM 3478 O O . LEU B 1 228 ? 5.5 -22.562 -13.344 1 98.5 228 LEU B O 1
ATOM 3482 N N . PRO B 1 229 ? 5.543 -24.422 -12.102 1 97.75 229 PRO B N 1
ATOM 3483 C CA . PRO B 1 229 ? 6.668 -24.922 -12.883 1 97.75 229 PRO B CA 1
ATOM 3484 C C . PRO B 1 229 ? 6.324 -25.109 -14.359 1 97.75 229 PRO B C 1
ATOM 3486 O O . PRO B 1 229 ? 7.176 -24.891 -15.227 1 97.75 229 PRO B O 1
ATOM 3489 N N . ARG B 1 230 ? 5.098 -25.484 -14.602 1 97.69 230 ARG B N 1
ATOM 3490 C CA . ARG B 1 230 ? 4.664 -25.641 -15.984 1 97.69 230 ARG B CA 1
ATOM 3491 C C . ARG B 1 230 ? 4.578 -24.297 -16.688 1 97.69 230 ARG B C 1
ATOM 3493 O O . ARG B 1 230 ? 4.945 -24.172 -17.859 1 97.69 230 ARG B O 1
ATOM 3500 N N . VAL B 1 231 ? 4.086 -23.281 -15.984 1 98.19 231 VAL B N 1
ATOM 3501 C CA . VAL B 1 231 ? 4.059 -21.922 -16.516 1 98.19 231 VAL B CA 1
ATOM 3502 C C . VAL B 1 231 ? 5.477 -21.469 -16.859 1 98.19 231 VAL B C 1
ATOM 3504 O O . VAL B 1 231 ? 5.723 -20.969 -17.953 1 98.19 231 VAL B O 1
ATOM 3507 N N . LEU B 1 232 ? 6.391 -21.719 -15.977 1 98.12 232 LEU B N 1
ATOM 3508 C CA . LEU B 1 232 ? 7.777 -21.312 -16.156 1 98.12 232 LEU B CA 1
ATOM 3509 C C . LEU B 1 232 ? 8.398 -22.031 -17.344 1 98.12 232 LEU B C 1
ATOM 3511 O O . LEU B 1 232 ? 9.109 -21.422 -18.156 1 98.12 232 LEU B O 1
ATOM 3515 N N . THR B 1 233 ? 8.094 -23.297 -17.453 1 96.62 233 THR B N 1
ATOM 3516 C CA . THR B 1 233 ? 8.609 -24.062 -18.578 1 96.62 233 THR B CA 1
ATOM 3517 C C . THR B 1 233 ? 8.102 -23.516 -19.906 1 96.62 233 THR B C 1
ATOM 3519 O O . THR B 1 233 ? 8.867 -23.375 -20.859 1 96.62 233 THR B O 1
ATOM 3522 N N . GLU B 1 234 ? 6.84 -23.156 -19.906 1 95.62 234 GLU B N 1
ATOM 3523 C CA . GLU B 1 234 ? 6.238 -22.625 -21.125 1 95.62 234 GLU B CA 1
ATOM 3524 C C . GLU B 1 234 ? 6.816 -21.25 -21.484 1 95.62 234 GLU B C 1
ATOM 3526 O O . GLU B 1 234 ? 6.84 -20.875 -22.656 1 95.62 234 GLU B O 1
ATOM 3531 N N . MET B 1 235 ? 7.301 -20.5 -20.484 1 95.81 235 MET B N 1
ATOM 3532 C CA . MET B 1 235 ? 7.789 -19.141 -20.688 1 95.81 235 MET B CA 1
ATOM 3533 C C . MET B 1 235 ? 9.258 -19.156 -21.094 1 95.81 235 MET B C 1
ATOM 3535 O O . MET B 1 235 ? 9.703 -18.266 -21.828 1 95.81 235 MET B O 1
ATOM 3539 N N . ALA B 1 236 ? 9.977 -20.125 -20.703 1 94.19 236 ALA B N 1
ATOM 3540 C CA . ALA B 1 236 ? 11.43 -20.141 -20.844 1 94.19 236 ALA B CA 1
ATOM 3541 C C . ALA B 1 236 ? 11.852 -20.062 -22.312 1 94.19 236 ALA B C 1
ATOM 3543 O O . ALA B 1 236 ? 11.414 -20.859 -23.125 1 94.19 236 ALA B O 1
ATOM 3544 N N . GLY B 1 237 ? 12.586 -19.047 -22.594 1 91.94 237 GLY B N 1
ATOM 3545 C CA . GLY B 1 237 ? 13.188 -18.906 -23.906 1 91.94 237 GLY B CA 1
ATOM 3546 C C . GLY B 1 237 ? 12.227 -18.391 -24.953 1 91.94 237 GLY B C 1
ATOM 3547 O O . GLY B 1 237 ? 12.562 -18.312 -26.141 1 91.94 237 GLY B O 1
ATOM 3548 N N . LYS B 1 238 ? 11.055 -18.016 -24.547 1 94.31 238 LYS B N 1
ATOM 3549 C CA . LYS B 1 238 ? 10.078 -17.5 -25.5 1 94.31 238 LYS B CA 1
ATOM 3550 C C . LYS B 1 238 ? 10.008 -15.977 -25.438 1 94.31 238 LYS B C 1
ATOM 3552 O O . LYS B 1 238 ? 10.383 -15.375 -24.438 1 94.31 238 LYS B O 1
ATOM 3557 N N . LYS B 1 239 ? 9.633 -15.398 -26.625 1 94.94 239 LYS B N 1
ATOM 3558 C CA . LYS B 1 239 ? 9.281 -13.984 -26.625 1 94.94 239 LYS B CA 1
ATOM 3559 C C . LYS B 1 239 ? 7.93 -13.758 -25.938 1 94.94 239 LYS B C 1
ATOM 3561 O O . LYS B 1 239 ? 7.051 -14.625 -26 1 94.94 239 LYS B O 1
ATOM 3566 N N . LEU B 1 240 ? 7.766 -12.711 -25.266 1 94.94 240 LEU B N 1
ATOM 3567 C CA . LEU B 1 240 ? 6.52 -12.391 -24.578 1 94.94 240 LEU B CA 1
ATOM 3568 C C . LEU B 1 240 ? 5.332 -12.508 -25.531 1 94.94 240 LEU B C 1
ATOM 3570 O O . LEU B 1 240 ? 4.266 -12.992 -25.141 1 94.94 240 LEU B O 1
ATOM 3574 N N . SER B 1 241 ? 5.566 -12.109 -26.766 1 93.38 241 SER B N 1
ATOM 3575 C CA . SER B 1 241 ? 4.496 -12.125 -27.766 1 93.38 241 SER B CA 1
ATOM 3576 C C . SER B 1 241 ? 4.117 -13.555 -28.141 1 93.38 241 SER B C 1
ATOM 3578 O O . SER B 1 241 ? 3.076 -13.781 -28.766 1 93.38 241 SER B O 1
ATOM 3580 N N . GLU B 1 242 ? 4.879 -14.539 -27.703 1 94.44 242 GLU B N 1
ATOM 3581 C CA . GLU B 1 242 ? 4.656 -15.938 -28.047 1 94.44 242 GLU B CA 1
ATOM 3582 C C . GLU B 1 242 ? 3.957 -16.688 -26.922 1 94.44 242 GLU B C 1
ATOM 3584 O O . GLU B 1 242 ? 3.639 -17.875 -27.047 1 94.44 242 GLU B O 1
ATOM 3589 N N . LEU B 1 243 ? 3.703 -15.969 -25.938 1 94.38 243 LEU B N 1
ATOM 3590 C CA . LEU B 1 243 ? 3.156 -16.641 -24.766 1 94.38 243 LEU B CA 1
ATOM 3591 C C . LEU B 1 243 ? 1.646 -16.812 -24.891 1 94.38 243 LEU B C 1
ATOM 3593 O O . LEU B 1 243 ? 1.099 -17.844 -24.5 1 94.38 243 LEU B O 1
#

Foldseek 3Di:
DFAEEEEEDQAPLLVVLQCVVQVWDWDPPDLFPDDAQWTKTWDDDVRHTYMYIYLHADPVPRGTHFFAVSLLVSLLRVCVRGVGQEYEYEAAWAFAVVQPDDAFAKEKEQWEFELPQDDPDPVVRCVSRQTGGAQDDVVLCVVLVHHYYYEYADRDLADDPSSVVSCVVRVGGTYYGHQSSSRVSCVVVVHGYMYIYGHQHHNPDDDDSVVSNVVRRNSSSVSRSVSVSSSVVVPPPDDSVND/DFAEEEEEDQAPLLVVLQCVVQVWDWDPPDLFPDDAQWTKTWDDDVRHTYMYIYLHADPVPRGTHFFAVSLLVRLLRVCVRRVGQEYEYEAAWAFAVVQPDDAFAKEKEQWEFELPQDDPDPVVRCVSRQTDGAQDDVVLCVVLVHHYYYEYADRDLADDPSSVVSCVVRVGGTYYGHQSSSRVSCVVVVHGYMYIYGHQHHNPDDDDSVVSCVVRRNSSSVSRSVSVSSSVVVPPPDDSVND

Nearest PDB structures (foldseek):
  2qsu-assembly1_B  TM=9.837E-01  e=1.756E-35  Arabidopsis thaliana
  3bsf-assembly1_B  TM=9.805E-01  e=8.968E-33  Arabidopsis thaliana
  6aym-assembly1_A  TM=7.421E-01  e=1.901E-18  Campylobacter jejuni
  6aqu-assembly1_A  TM=6.795E-01  e=8.770E-11  Plasmodium falciparum
  6aqu-assembly1_B  TM=6.736E-01  e=1.741E-10  Plasmodium falciparum

Sequence (486 aa):
MVQSVLLVFAMDAEAQPLIQALGLTEDAPPKIVGPAPCVTFSGQHGDLQVHVVWNGKDKDTGVDNVGTVPASLSTYLAVMAFKPDVVISAGTAGGFKAQGAAIGDVFLGTAVINHDRRIPLPSFDKYGIGYSLCLATPKLRSHLGLKQGVVSSGNSLDYTDKCMEIMGQHQVAVKEMEAAAIAWACNLYHVPLMCVKAVTDIVDGDRPTSEEFLENLHAAAAALQATLPRVLTEMAGKKLSELMVQSVLLVFAMDAEAQPLIQALGLTEDAPPKIVGPAPCVTFSGQHGDLQVHVVWNGKDKDTGVDNVGTVPASLSTYLAVMAFKPDVVISAGTAGGFKAQGAAIGDVFLGTAVINHDRRIPLPSFDKYGIGYSLCLATPKLRSHLGLKQGVVSSGNSLDYTDKCMEIMGQHQVAVKEMEAAAIAWACNLYHVPLMCVKAVTDIVDGDRPTSEEFLENLHAAAAALQATLPRVLTEMAGKKLSEL

InterPro domains:
  IPR000845 Nucleoside phosphorylase domain [PF01048] (6-232)
  IPR035994 Nucleoside phosphorylase superfamily [G3DSA:3.40.50.1580] (1-243)
  IPR035994 Nucleoside phosphorylase superfamily [SSF53167] (5-227)
  IPR044580 5'-Methylthioadenosine/S-adenosylhomocysteine nucleosidase [PTHR46994] (2-243)

Radius of gyration: 22.13 Å; Cα contacts (8 Å, |Δi|>4): 1239; chains: 2; bounding box: 48×57×53 Å

pLDDT: mean 97.28, std 2.49, range [74.31, 98.94]

Secondary structure (DSSP, 8-state):
---EEEEEESSHHHHHHHHHHHT-EE-SS-SS-SS-S-EEEEEEETTEEEEEEE--B-TTT-SB--SHHHHHHHHHHHHHHH--SEEEEEEEEEE-GGGT--TT-EEEEEEEEESS----STTHHHHHH--EEPPP-HHHHHHHT-EEEEEEE-S-SS--HHHHHHHHHTTEEEEESSHHHHHHHHHHHT--EEEEEEEEEETTSSS-HHHHHHHHHHHHHHHHHHHHHHHHHHHTT--GGG-/---EEEEEESSHHHHHHHHHHHT-EE-SS-SS-SS-S-EEEEEEETTEEEEEEE--B-TTT-SB--SHHHHHHHHHHHHHHH--SEEEEEEEEEE-GGGT--TT-EEEEEEEEESS----STTHHHHHH--EEPPP-HHHHHHHT-EEEEEEE-S-SS--HHHHHHHHHTTEEEEESSHHHHHHHHHHHT--EEEEEEEEEETTSSS-HHHHHHHHHHHHHHHHHHHHHHHHHHHTT--GGG-

Organism: NCBI:txid3068